Protein AF-A0A1Q9N215-F1 (afdb_monomer)

Sequence (374 aa):
MAIDMNFAMMVISTVGMFFVLLALKIKHRIKTGTVNFRVLCILIFSLMMFIDTTIYLAGVIDWEFLFLVVAMPACVIVGTLTWDYMLKIIHKEQSEANSKSQKLLDVLGKVQQAANQLSSSSEELASTSEEVSSSSENVAATQQQITKGAQSQAQMVVEAQKLIQQLGEGIKKVQRNATDITQVVELITSIANQTNLLALNAAIEAARAGEAGRGFTVVADQVRKLADESKQAVKRTEGMAGEILKEAEAQAKSAVNVVSAVDNIATVAEETSASTEEASASTEEQASSMEEITATSQTMAELALNLKRLVDLSGIGTHSAKPEESAESLKSEADKKSIPTGSKKGAKSKENREVPAIMEQSPASDTGGQKSAF

Nearest PDB structures (foldseek):
  8c5v-assembly1_I  TM=4.438E-01  e=5.063E-07  Escherichia coli
  6r1j-assembly1_J-2  TM=4.957E-01  e=3.767E-01  Aeromonas hydrophila J-1
  6h2e-assembly1_P-2  TM=3.120E-01  e=2.629E-01  Aeromonas hydrophila subsp. hydrophila AL09-71
  8i4v-assembly1_A  TM=3.161E-01  e=1.509E+00  Saccharomyces cerevisiae S288C

Foldseek 3Di:
DDDDVVVVVVCCVVVVVVVVVVVVVVVVVVVVPDDDPVNVVVVVVVVVVVVVVVVVVVVVDDPVVCCVPPVVVVVVVVVVVVVVVVVVVVVVVVVVVVVVVVVVVVVLVVLLVVLVVLQVVLVVLLVVLVVLLVVLVVLLVVLVVLLVVLVVLLVVLVVLVVVLVVLLVVLVVLLVVLVVLLVVLVVLLVVLVVQLVVLVVQLVVLVVVPPVSVVSNVVSVVSNVVSVVSNVVSVVSNVVSVVSNVVSVVSNVVSVVSNVVSVVSNVVSVVSNVVSVVVNVVSVVSSVVSVVSNVVSVVSNVVSVVSNVVSVVVPPVPPPDDPPPVVVVVVVVVVPPDDDDDDDDDDDDDDDDDDDDDDDDDDDDDDDDDDDDD

Structure (mmCIF, N/CA/C/O backbone):
data_AF-A0A1Q9N215-F1
#
_entry.id   AF-A0A1Q9N215-F1
#
loop_
_atom_site.group_PDB
_atom_site.id
_atom_site.type_symbol
_atom_site.label_atom_id
_atom_site.label_alt_id
_atom_site.label_comp_id
_atom_site.label_asym_id
_atom_site.label_entity_id
_atom_site.label_seq_id
_atom_site.pdbx_PDB_ins_code
_atom_site.Cartn_x
_atom_site.Cartn_y
_atom_site.Cartn_z
_atom_site.occupancy
_atom_site.B_iso_or_equiv
_atom_site.auth_seq_id
_atom_site.auth_comp_id
_atom_site.auth_asym_id
_atom_site.auth_atom_id
_atom_site.pdbx_PDB_model_num
ATOM 1 N N . MET A 1 1 ? 90.316 9.571 -105.976 1.00 42.91 1 MET A N 1
ATOM 2 C CA . MET A 1 1 ? 91.246 10.175 -105.000 1.00 42.91 1 MET A CA 1
ATOM 3 C C . MET A 1 1 ? 90.554 10.098 -103.645 1.00 42.91 1 MET A C 1
ATOM 5 O O . MET A 1 1 ? 89.693 10.918 -103.373 1.00 42.91 1 MET A O 1
ATOM 9 N N . ALA A 1 2 ? 90.788 9.023 -102.886 1.00 47.38 2 ALA A N 1
ATOM 10 C CA . ALA A 1 2 ? 90.164 8.813 -101.579 1.00 47.38 2 ALA A CA 1
ATOM 11 C C . ALA A 1 2 ? 90.927 9.652 -100.549 1.00 47.38 2 ALA A C 1
ATOM 13 O O . ALA A 1 2 ? 92.070 9.340 -100.223 1.00 47.38 2 ALA A O 1
ATOM 14 N N . ILE A 1 3 ? 90.335 10.761 -100.116 1.00 51.09 3 ILE A N 1
ATOM 15 C CA . ILE A 1 3 ? 90.827 11.497 -98.953 1.00 51.09 3 ILE A CA 1
ATOM 16 C C . ILE A 1 3 ? 90.444 10.654 -97.732 1.00 51.09 3 ILE A C 1
ATOM 18 O O . ILE A 1 3 ? 89.280 10.299 -97.570 1.00 51.09 3 ILE A O 1
ATOM 22 N N . ASP A 1 4 ? 91.435 10.281 -96.926 1.00 64.81 4 ASP A N 1
ATOM 23 C CA . ASP A 1 4 ? 91.288 9.424 -95.748 1.00 64.81 4 ASP A CA 1
ATOM 24 C C . ASP A 1 4 ? 90.266 10.024 -94.759 1.00 64.81 4 ASP A C 1
ATOM 26 O O . ASP A 1 4 ? 90.394 11.170 -94.319 1.00 64.81 4 ASP A O 1
ATOM 30 N N . MET A 1 5 ? 89.221 9.265 -94.426 1.00 61.75 5 MET A N 1
ATOM 31 C CA . MET A 1 5 ? 88.080 9.737 -93.629 1.00 61.75 5 MET A CA 1
ATOM 32 C C . MET A 1 5 ? 88.490 10.114 -92.194 1.00 61.75 5 MET A C 1
ATOM 34 O O . MET A 1 5 ? 87.905 11.018 -91.592 1.00 61.75 5 MET A O 1
ATOM 38 N N . ASN A 1 6 ? 89.564 9.507 -91.676 1.00 60.97 6 ASN A N 1
ATOM 39 C CA . ASN A 1 6 ? 90.161 9.903 -90.399 1.00 60.97 6 ASN A CA 1
ATOM 40 C C . ASN A 1 6 ? 90.846 11.273 -90.476 1.00 60.97 6 ASN A C 1
ATOM 42 O O . ASN A 1 6 ? 90.784 12.049 -89.520 1.00 60.97 6 ASN A O 1
ATOM 46 N N . PHE A 1 7 ? 91.445 11.606 -91.621 1.00 68.88 7 PHE A N 1
ATOM 47 C CA . PHE A 1 7 ? 92.013 12.931 -91.849 1.00 68.88 7 PHE A CA 1
ATOM 48 C C . PHE A 1 7 ? 90.905 13.991 -91.910 1.00 68.88 7 PHE A C 1
ATOM 50 O O . PHE A 1 7 ? 91.036 15.047 -91.294 1.00 68.88 7 PHE A O 1
ATOM 57 N N . ALA A 1 8 ? 89.770 13.682 -92.547 1.00 60.34 8 ALA A N 1
ATOM 58 C CA . ALA A 1 8 ? 88.608 14.573 -92.579 1.00 60.34 8 ALA A CA 1
ATOM 59 C C . ALA A 1 8 ? 88.032 14.841 -91.172 1.00 60.34 8 ALA A C 1
ATOM 61 O O . ALA A 1 8 ? 87.826 15.997 -90.805 1.00 60.34 8 ALA A O 1
ATOM 62 N N . MET A 1 9 ? 87.853 13.805 -90.343 1.00 64.94 9 MET A N 1
ATOM 63 C CA . MET A 1 9 ? 87.358 13.954 -88.963 1.00 64.94 9 MET A CA 1
ATOM 64 C C . MET A 1 9 ? 88.328 14.731 -88.057 1.00 64.94 9 MET A C 1
ATOM 66 O O . MET A 1 9 ? 87.902 15.580 -87.269 1.00 64.94 9 MET A O 1
ATOM 70 N N . MET A 1 10 ? 89.639 14.505 -88.196 1.00 72.31 10 MET A N 1
ATOM 71 C CA . MET A 1 10 ? 90.659 15.249 -87.448 1.00 72.31 10 MET A CA 1
ATOM 72 C C . MET A 1 10 ? 90.702 16.731 -87.859 1.00 72.31 10 MET A C 1
ATOM 74 O O . MET A 1 10 ? 90.812 17.606 -86.995 1.00 72.31 10 MET A O 1
ATOM 78 N N . VAL A 1 11 ? 90.551 17.034 -89.154 1.00 67.94 11 VAL A N 1
ATOM 79 C CA . VAL A 1 11 ? 90.451 18.412 -89.663 1.00 67.94 11 VAL A CA 1
ATOM 80 C C . VAL A 1 11 ? 89.177 19.093 -89.150 1.00 67.94 11 VAL A C 1
ATOM 82 O O . VAL A 1 11 ? 89.251 20.227 -88.685 1.00 67.94 11 VAL A O 1
ATOM 85 N N . ILE A 1 12 ? 88.031 18.406 -89.117 1.00 64.56 12 ILE A N 1
ATOM 86 C CA . ILE A 1 12 ? 86.774 18.968 -88.587 1.00 64.56 12 ILE A CA 1
ATOM 87 C C . ILE A 1 12 ? 86.896 19.295 -87.093 1.00 64.56 12 ILE A C 1
ATOM 89 O O . ILE A 1 12 ? 86.522 20.392 -86.673 1.00 64.56 12 ILE A O 1
ATOM 93 N N . SER A 1 13 ? 87.465 18.394 -86.286 1.00 70.50 13 SER A N 1
ATOM 94 C CA . SER A 1 13 ? 87.627 18.643 -84.848 1.00 70.50 13 SER A CA 1
ATOM 95 C C . SER A 1 13 ? 88.623 19.772 -84.558 1.00 70.50 13 SER A C 1
ATOM 97 O O . SER A 1 13 ? 88.392 20.574 -83.651 1.00 70.50 13 SER A O 1
ATOM 99 N N . THR A 1 14 ? 89.722 19.864 -85.313 1.00 74.06 14 THR A N 1
ATOM 100 C CA . THR A 1 14 ? 90.752 20.899 -85.099 1.00 74.06 14 THR A CA 1
ATOM 101 C C . THR A 1 14 ? 90.309 22.272 -85.608 1.00 74.06 14 THR A C 1
ATOM 103 O O . THR A 1 14 ? 90.490 23.269 -84.904 1.00 74.06 14 THR A O 1
ATOM 106 N N . VAL A 1 15 ? 89.650 22.335 -86.769 1.00 67.81 15 VAL A N 1
ATOM 107 C CA . VAL A 1 15 ? 89.069 23.574 -87.311 1.00 67.81 15 VAL A CA 1
ATOM 108 C C . VAL A 1 15 ? 87.890 24.035 -86.448 1.00 67.81 15 VAL A C 1
ATOM 110 O O . VAL A 1 15 ? 87.834 25.208 -86.077 1.00 67.81 15 VAL A O 1
ATOM 113 N N . GLY A 1 16 ? 87.004 23.126 -86.026 1.00 67.31 16 GLY A N 1
ATOM 114 C CA . GLY A 1 16 ? 85.891 23.443 -85.125 1.00 67.31 16 GLY A CA 1
ATOM 115 C C . GLY A 1 16 ? 86.362 24.028 -83.790 1.00 67.31 16 GLY A C 1
ATOM 116 O O . GLY A 1 16 ? 85.851 25.057 -83.341 1.00 67.31 16 GLY A O 1
ATOM 117 N N . MET A 1 17 ? 87.407 23.449 -83.190 1.00 75.19 17 MET A N 1
ATOM 118 C CA . MET A 1 17 ? 87.979 23.959 -81.940 1.00 75.19 17 MET A CA 1
ATOM 119 C C . MET A 1 17 ? 88.679 25.317 -82.121 1.00 75.19 17 MET A C 1
ATOM 121 O O . MET A 1 17 ? 88.570 26.185 -81.249 1.00 75.19 17 MET A O 1
ATOM 125 N N . PHE A 1 18 ? 89.331 25.553 -83.266 1.00 76.12 18 PHE A N 1
ATOM 126 C CA . PHE A 1 18 ? 89.914 26.857 -83.600 1.00 76.12 18 PHE A CA 1
ATOM 127 C C . PHE A 1 18 ? 88.842 27.953 -83.692 1.00 76.12 18 PHE A C 1
ATOM 129 O O . PHE A 1 18 ? 89.033 29.039 -83.141 1.00 76.12 18 PHE A O 1
ATOM 136 N N . PHE A 1 19 ? 87.686 27.664 -84.298 1.00 67.44 19 PHE A N 1
ATOM 137 C CA . PHE A 1 19 ? 86.572 28.613 -84.399 1.00 67.44 19 PHE A CA 1
ATOM 138 C C . PHE A 1 19 ? 85.879 28.882 -83.058 1.00 67.44 19 PHE A C 1
ATOM 140 O O . PHE A 1 19 ? 85.535 30.033 -82.780 1.00 67.44 19 PHE A O 1
ATOM 147 N N . VAL A 1 20 ? 85.747 27.879 -82.181 1.00 69.94 20 VAL A N 1
ATOM 148 C CA . VAL A 1 20 ? 85.246 28.085 -80.807 1.00 69.94 20 VAL A CA 1
ATOM 149 C C . VAL A 1 20 ? 86.185 29.008 -80.017 1.00 69.94 20 VAL A C 1
ATOM 151 O O . VAL A 1 20 ? 85.728 29.946 -79.357 1.00 69.94 20 VAL A O 1
ATOM 154 N N . LEU A 1 21 ? 87.503 28.818 -80.134 1.00 73.62 21 LEU A N 1
ATOM 155 C CA . LEU A 1 21 ? 88.493 29.696 -79.496 1.00 73.62 21 LEU A CA 1
ATOM 156 C C . LEU A 1 21 ? 88.509 31.105 -80.109 1.00 73.62 21 LEU A C 1
ATOM 158 O O . LEU A 1 21 ? 88.660 32.091 -79.379 1.00 73.62 21 LEU A O 1
ATOM 162 N N . LEU A 1 22 ? 88.310 31.221 -81.426 1.00 67.00 22 LEU A N 1
ATOM 163 C CA . LEU A 1 22 ? 88.182 32.503 -82.119 1.00 67.00 22 LEU A CA 1
ATOM 164 C C . LEU A 1 22 ? 86.936 33.260 -81.632 1.00 67.00 22 LEU A C 1
ATOM 166 O O . LEU A 1 22 ? 87.043 34.432 -81.271 1.00 67.00 22 LEU A O 1
ATOM 170 N N . ALA A 1 23 ? 85.786 32.584 -81.522 1.00 65.38 23 ALA A N 1
ATOM 171 C CA . ALA A 1 23 ? 84.533 33.152 -81.019 1.00 65.38 23 ALA A CA 1
ATOM 172 C C . ALA A 1 23 ? 84.654 33.641 -79.564 1.00 65.38 23 ALA A C 1
ATOM 174 O O . ALA A 1 23 ? 84.183 34.734 -79.230 1.00 65.38 23 ALA A O 1
ATOM 175 N N . LEU A 1 24 ? 85.360 32.894 -78.705 1.00 66.44 24 LEU A N 1
ATOM 176 C CA . LEU A 1 24 ? 85.647 33.316 -77.329 1.00 66.44 24 LEU A CA 1
ATOM 177 C C . LEU A 1 24 ? 86.572 34.547 -77.275 1.00 66.44 24 LEU A C 1
ATOM 179 O O . LEU A 1 24 ? 86.300 35.486 -76.520 1.00 66.44 24 LEU A O 1
ATOM 183 N N . LYS A 1 25 ? 87.618 34.608 -78.115 1.00 65.19 25 LYS A N 1
ATOM 184 C CA . LYS A 1 25 ? 88.495 35.794 -78.237 1.00 65.19 25 LYS A CA 1
ATOM 185 C C . LYS A 1 25 ? 87.747 37.023 -78.770 1.00 65.19 25 LYS A C 1
ATOM 187 O O . LYS A 1 25 ? 88.005 38.140 -78.315 1.00 65.19 25 LYS A O 1
ATOM 192 N N . ILE A 1 26 ? 86.804 36.826 -79.691 1.00 64.50 26 ILE A N 1
ATOM 193 C CA . ILE A 1 26 ? 85.950 37.877 -80.267 1.00 64.50 26 ILE A CA 1
ATOM 194 C C . ILE A 1 26 ? 84.989 38.440 -79.213 1.00 64.50 26 ILE A C 1
ATOM 196 O O . ILE A 1 26 ? 84.904 39.661 -79.068 1.00 64.50 26 ILE A O 1
ATOM 200 N N . LYS A 1 27 ? 84.350 37.584 -78.399 1.00 61.88 27 LYS A N 1
ATOM 201 C CA . LYS A 1 27 ? 83.500 38.021 -77.274 1.00 61.88 27 LYS A CA 1
ATOM 202 C C . LYS A 1 27 ? 84.264 38.913 -76.288 1.00 61.88 27 LYS A C 1
ATOM 204 O O . LYS A 1 27 ? 83.702 39.871 -75.760 1.00 61.88 27 LYS A O 1
ATOM 209 N N . HIS A 1 28 ? 85.551 38.639 -76.070 1.00 61.06 28 HIS A N 1
ATOM 210 C CA . HIS A 1 28 ? 86.398 39.462 -75.205 1.00 61.06 28 HIS A CA 1
ATOM 211 C C . HIS A 1 28 ? 86.777 40.817 -75.839 1.00 61.06 28 HIS A C 1
ATOM 213 O O . HIS A 1 28 ? 86.722 41.848 -75.168 1.00 61.06 28 HIS A O 1
ATOM 219 N N . ARG A 1 29 ? 87.102 40.848 -77.140 1.00 59.25 29 ARG A N 1
ATOM 220 C CA . ARG A 1 29 ? 87.490 42.074 -77.874 1.00 59.25 29 ARG A CA 1
ATOM 221 C C . ARG A 1 29 ? 86.318 43.023 -78.170 1.00 59.25 29 ARG A C 1
ATOM 223 O O . ARG A 1 29 ? 86.522 44.231 -78.207 1.00 59.25 29 ARG A O 1
ATOM 230 N N . ILE A 1 30 ? 85.092 42.516 -78.326 1.00 60.47 30 ILE A N 1
ATOM 231 C CA . ILE A 1 30 ? 83.888 43.356 -78.505 1.00 60.47 30 ILE A CA 1
ATOM 232 C C . ILE A 1 30 ? 83.598 44.187 -77.240 1.00 60.47 30 ILE A C 1
ATOM 234 O O . ILE A 1 30 ? 83.138 45.322 -77.335 1.00 60.47 30 ILE A O 1
ATOM 238 N N . LYS A 1 31 ? 83.952 43.678 -76.052 1.00 55.88 31 LYS A N 1
ATOM 239 C CA . LYS A 1 31 ? 83.752 44.369 -74.765 1.00 55.88 31 LYS A CA 1
ATOM 240 C C . LYS A 1 31 ? 84.694 45.569 -74.545 1.00 55.88 31 LYS A C 1
ATOM 242 O O . LYS A 1 31 ? 84.477 46.332 -73.613 1.00 55.88 31 LYS A O 1
ATOM 247 N N . THR A 1 32 ? 85.722 45.747 -75.382 1.00 59.25 32 THR A N 1
ATOM 248 C CA . THR A 1 32 ? 86.738 46.818 -75.267 1.00 59.25 32 THR A CA 1
ATOM 249 C C . THR A 1 32 ? 86.585 47.952 -76.293 1.00 59.25 32 THR A C 1
ATOM 251 O O . THR A 1 32 ? 87.428 48.838 -76.349 1.00 59.25 32 THR A O 1
ATOM 254 N N . GLY A 1 33 ? 85.482 47.990 -77.052 1.00 61.72 33 GLY A N 1
ATOM 255 C CA . GLY A 1 33 ? 84.999 49.230 -77.677 1.00 61.72 33 GLY A CA 1
ATOM 256 C C . GLY A 1 33 ? 85.780 49.770 -78.882 1.00 61.72 33 GLY A C 1
ATOM 257 O O . GLY A 1 33 ? 85.664 50.951 -79.191 1.00 61.72 33 GLY A O 1
ATOM 258 N N . THR A 1 34 ? 86.561 48.961 -79.604 1.00 59.62 34 THR A N 1
ATOM 259 C CA . THR A 1 34 ? 87.141 49.400 -80.891 1.00 59.62 34 THR A CA 1
ATOM 260 C C . THR A 1 34 ? 87.246 48.229 -81.865 1.00 59.62 34 THR A C 1
ATOM 262 O O . THR A 1 34 ? 88.258 47.534 -81.924 1.00 59.62 34 THR A O 1
ATOM 265 N N . VAL A 1 35 ? 86.183 47.971 -82.634 1.00 59.38 35 VAL A N 1
ATOM 266 C CA . VAL A 1 35 ? 86.227 46.995 -83.735 1.00 59.38 35 VAL A CA 1
ATOM 267 C C . VAL A 1 35 ? 86.269 47.759 -85.056 1.00 59.38 35 VAL A C 1
ATOM 269 O O . VAL A 1 35 ? 85.273 48.323 -85.494 1.00 59.38 35 VAL A O 1
ATOM 272 N N . ASN A 1 36 ? 87.445 47.788 -85.687 1.00 63.12 36 ASN A N 1
ATOM 273 C CA . ASN A 1 36 ? 87.637 48.387 -87.008 1.00 63.12 36 ASN A CA 1
ATOM 274 C C . ASN A 1 36 ? 86.829 47.623 -88.069 1.00 63.12 36 ASN A C 1
ATOM 276 O O . ASN A 1 36 ? 86.863 46.393 -88.102 1.00 63.12 36 ASN A O 1
ATOM 280 N N . PHE A 1 37 ? 86.195 48.344 -88.999 1.00 64.56 37 PHE A N 1
ATOM 281 C CA . PHE A 1 37 ? 85.405 47.802 -90.120 1.00 64.56 37 PHE A CA 1
ATOM 282 C C . PHE A 1 37 ? 86.117 46.670 -90.894 1.00 64.56 37 PHE A C 1
ATOM 284 O O . PHE A 1 37 ? 85.500 45.684 -91.285 1.00 64.56 37 PHE A O 1
ATOM 291 N N . ARG A 1 38 ? 87.450 46.742 -91.018 1.00 66.12 38 ARG A N 1
ATOM 292 C CA . ARG A 1 38 ? 88.280 45.695 -91.644 1.00 66.12 38 ARG A CA 1
ATOM 293 C C . ARG A 1 38 ? 88.191 44.328 -90.948 1.00 66.12 38 ARG A C 1
ATOM 295 O O . ARG A 1 38 ? 88.238 43.308 -91.625 1.00 66.12 38 ARG A O 1
ATOM 302 N N . VAL A 1 39 ? 88.040 44.292 -89.621 1.00 69.00 39 VAL A N 1
ATOM 303 C CA . VAL A 1 39 ? 87.903 43.041 -88.851 1.00 69.00 39 VAL A CA 1
ATOM 304 C C . VAL A 1 39 ? 86.534 42.408 -89.098 1.00 69.00 39 VAL A C 1
ATOM 306 O O . VAL A 1 39 ? 86.441 41.193 -89.229 1.00 69.00 39 VAL A O 1
ATOM 309 N N . LEU A 1 40 ? 85.486 43.225 -89.242 1.00 66.94 40 LEU A N 1
ATOM 310 C CA . LEU A 1 40 ? 84.137 42.748 -89.545 1.00 66.94 40 LEU A CA 1
ATOM 311 C C . LEU A 1 40 ? 84.061 42.103 -90.940 1.00 66.94 40 LEU A C 1
ATOM 313 O O . LEU A 1 40 ? 83.467 41.039 -91.083 1.00 66.94 40 LEU A O 1
ATOM 317 N N . CYS A 1 41 ? 84.722 42.679 -91.951 1.00 71.00 41 CYS A N 1
ATOM 318 C CA . CYS A 1 41 ? 84.765 42.094 -93.298 1.00 71.00 41 CYS A CA 1
ATOM 319 C C . CYS A 1 41 ? 85.512 40.753 -93.340 1.00 71.00 41 CYS A C 1
ATOM 321 O O . CYS A 1 41 ? 85.036 39.816 -93.976 1.00 71.00 41 CYS A O 1
ATOM 323 N N . ILE A 1 42 ? 86.644 40.632 -92.634 1.00 74.19 42 ILE A N 1
ATOM 324 C CA . ILE A 1 42 ? 87.381 39.359 -92.541 1.00 74.19 42 ILE A CA 1
ATOM 325 C C . ILE A 1 42 ? 86.531 38.300 -91.826 1.00 74.19 42 ILE A C 1
ATOM 327 O O . ILE A 1 42 ? 86.556 37.137 -92.217 1.00 74.19 42 ILE A O 1
ATOM 331 N N . LEU A 1 43 ? 85.735 38.696 -90.827 1.00 68.81 43 LEU A N 1
ATOM 332 C CA . LEU A 1 43 ? 84.821 37.794 -90.125 1.00 68.81 43 LEU A CA 1
ATOM 333 C C . LEU A 1 43 ? 83.671 37.316 -91.009 1.00 68.81 43 LEU A C 1
ATOM 335 O O . LEU A 1 43 ? 83.380 36.126 -91.009 1.00 68.81 43 LEU A O 1
ATOM 339 N N . ILE A 1 44 ? 83.048 38.205 -91.782 1.00 74.56 44 ILE A N 1
ATOM 340 C CA . ILE A 1 44 ? 81.965 37.823 -92.699 1.00 74.56 44 ILE A CA 1
ATOM 341 C C . ILE A 1 44 ? 82.502 36.902 -93.800 1.00 74.56 44 ILE A C 1
ATOM 343 O O . ILE A 1 44 ? 81.875 35.895 -94.110 1.00 74.56 44 ILE A O 1
ATOM 347 N N . PHE A 1 45 ? 83.694 37.184 -94.334 1.00 78.19 45 PHE A N 1
ATOM 348 C CA . PHE A 1 45 ? 84.318 36.342 -95.357 1.00 78.19 45 PHE A CA 1
ATOM 349 C C . PHE A 1 45 ? 84.756 34.977 -94.802 1.00 78.19 45 PHE A C 1
ATOM 351 O O . PHE A 1 45 ? 84.578 33.951 -95.450 1.00 78.19 45 PHE A O 1
ATOM 358 N N . SER A 1 46 ? 85.271 34.952 -93.569 1.00 73.44 46 SER A N 1
ATOM 359 C CA . SER A 1 46 ? 85.590 33.730 -92.823 1.00 73.44 46 SER A CA 1
ATOM 360 C C . SER A 1 46 ? 84.342 32.888 -92.545 1.00 73.44 46 SER A C 1
ATOM 362 O O . SER A 1 46 ? 84.388 31.671 -92.707 1.00 73.44 46 SER A O 1
ATOM 364 N N . LEU A 1 47 ? 83.228 33.530 -92.182 1.00 74.31 47 LEU A N 1
ATOM 365 C CA . LEU A 1 47 ? 81.946 32.870 -91.958 1.00 74.31 47 LEU A CA 1
ATOM 366 C C . LEU A 1 47 ? 81.357 32.331 -93.268 1.00 74.31 47 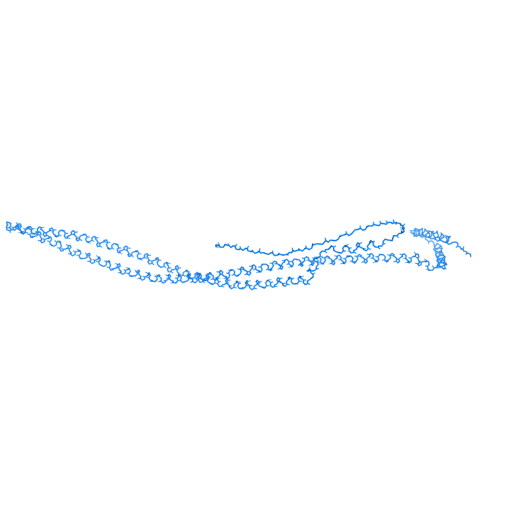LEU A C 1
ATOM 368 O O . LEU A 1 47 ? 80.871 31.209 -93.272 1.00 74.31 47 LEU A O 1
ATOM 372 N N . MET A 1 48 ? 81.441 33.079 -94.376 1.00 76.94 48 MET A N 1
ATOM 373 C CA . MET A 1 48 ? 81.008 32.602 -95.697 1.00 76.94 48 MET A CA 1
ATOM 374 C C . MET A 1 48 ? 81.837 31.406 -96.159 1.00 76.94 48 MET A C 1
ATOM 376 O O . MET A 1 48 ? 81.258 30.383 -96.484 1.00 76.94 48 MET A O 1
ATOM 380 N N . MET A 1 49 ? 83.170 31.475 -96.074 1.00 76.44 49 MET A N 1
ATOM 381 C CA . MET A 1 49 ? 84.051 30.340 -96.384 1.00 76.44 49 MET A CA 1
ATOM 382 C C . MET A 1 49 ? 83.768 29.124 -95.497 1.00 76.44 49 MET A C 1
ATOM 384 O O . MET A 1 49 ? 83.844 27.990 -95.966 1.00 76.44 49 MET A O 1
ATOM 388 N N . PHE A 1 50 ? 83.444 29.344 -94.219 1.00 75.94 50 PHE A N 1
ATOM 389 C CA . PHE A 1 50 ? 83.047 28.272 -93.313 1.00 75.94 50 PHE A CA 1
ATOM 390 C C . PHE A 1 50 ? 81.711 27.667 -93.743 1.00 75.94 50 PHE A C 1
ATOM 392 O O . PHE A 1 50 ? 81.613 26.457 -93.881 1.00 75.94 50 PHE A O 1
ATOM 399 N N . ILE A 1 51 ? 80.703 28.489 -94.033 1.00 72.00 51 ILE A N 1
ATOM 400 C CA . ILE A 1 51 ? 79.404 28.030 -94.536 1.00 72.00 51 ILE A CA 1
ATOM 401 C C . ILE A 1 51 ? 79.584 27.261 -95.854 1.00 72.00 51 ILE A C 1
ATOM 403 O O . ILE A 1 51 ? 79.076 26.151 -95.963 1.00 72.00 51 ILE A O 1
ATOM 407 N N . ASP A 1 52 ? 80.392 27.763 -96.787 1.00 73.06 52 ASP A N 1
ATOM 408 C CA . ASP A 1 52 ? 80.688 27.108 -98.066 1.00 73.06 52 ASP A CA 1
ATOM 409 C C . ASP A 1 52 ? 81.419 25.771 -97.872 1.00 73.06 52 ASP A C 1
ATOM 411 O O . ASP A 1 52 ? 81.064 24.774 -98.499 1.00 73.06 52 ASP A O 1
ATOM 415 N N . THR A 1 53 ? 82.389 25.695 -96.952 1.00 69.62 53 THR A N 1
ATOM 416 C CA . THR A 1 53 ? 83.059 24.422 -96.619 1.00 69.62 53 THR A CA 1
ATOM 417 C C . THR A 1 53 ? 82.139 23.455 -95.879 1.00 69.62 53 THR A C 1
ATOM 419 O O . THR A 1 53 ? 82.208 22.254 -96.131 1.00 69.62 53 THR A O 1
ATOM 422 N N . THR A 1 54 ? 81.231 23.947 -95.032 1.00 65.44 54 THR A N 1
ATOM 423 C CA . THR A 1 54 ? 80.240 23.107 -94.341 1.00 65.44 54 THR A CA 1
ATOM 424 C C . THR A 1 54 ? 79.201 22.563 -95.326 1.00 65.44 54 THR A C 1
ATOM 426 O O . THR A 1 54 ? 78.837 21.396 -95.231 1.00 65.44 54 THR A O 1
ATOM 429 N N . ILE A 1 55 ? 78.773 23.363 -96.309 1.00 68.00 55 ILE A N 1
ATOM 430 C CA . ILE A 1 55 ? 77.872 22.945 -97.395 1.00 68.00 55 ILE A CA 1
ATOM 431 C C . ILE A 1 55 ? 78.573 21.938 -98.319 1.00 68.00 55 ILE A C 1
ATOM 433 O O . ILE A 1 55 ? 77.977 20.928 -98.686 1.00 68.00 55 ILE A O 1
ATOM 437 N N . TYR A 1 56 ? 79.851 22.157 -98.643 1.00 69.00 56 TYR A N 1
ATOM 438 C CA . TYR A 1 56 ? 80.639 21.222 -99.452 1.00 69.00 56 TYR A CA 1
ATOM 439 C C . TYR A 1 56 ? 80.836 19.866 -98.748 1.00 69.00 56 TYR A C 1
ATOM 441 O O . TYR A 1 56 ? 80.713 18.819 -99.379 1.00 69.00 56 TYR A O 1
ATOM 449 N N . LEU A 1 57 ? 81.076 19.865 -97.431 1.00 57.97 57 LEU A N 1
ATOM 450 C CA . LEU A 1 57 ? 81.199 18.644 -96.619 1.00 57.97 57 LEU A CA 1
ATOM 451 C C . LEU A 1 57 ? 79.849 17.966 -96.328 1.00 57.97 57 LEU A C 1
ATOM 453 O O . LEU A 1 57 ? 79.803 16.740 -96.244 1.00 57.97 57 LEU A O 1
ATOM 457 N N . ALA A 1 58 ? 78.745 18.717 -96.250 1.00 58.72 58 ALA A N 1
ATOM 458 C CA . ALA A 1 58 ? 77.392 18.157 -96.168 1.00 58.72 58 ALA A CA 1
ATOM 459 C C . ALA A 1 58 ? 77.000 17.362 -97.430 1.00 58.72 58 ALA A C 1
ATOM 461 O O . ALA A 1 58 ? 76.131 16.501 -97.354 1.00 58.72 58 ALA A O 1
ATOM 462 N N . GLY A 1 59 ? 77.671 17.596 -98.566 1.00 59.56 59 GLY A N 1
ATOM 463 C CA . GLY A 1 59 ? 77.547 16.767 -99.770 1.00 59.56 59 GLY A CA 1
ATOM 464 C C . GLY A 1 59 ? 78.350 15.458 -99.741 1.00 59.56 59 GLY A C 1
ATOM 465 O O . GLY A 1 59 ? 78.193 14.644 -100.644 1.00 59.56 59 GLY A O 1
ATOM 466 N N . VAL A 1 60 ? 79.219 15.258 -98.740 1.00 60.25 60 VAL A N 1
ATOM 467 C CA . VAL A 1 60 ? 80.108 14.082 -98.615 1.00 60.25 60 VAL A CA 1
ATOM 468 C C . VAL A 1 60 ? 79.644 13.119 -97.515 1.00 60.25 60 VAL A C 1
ATOM 470 O O . VAL A 1 60 ? 80.010 11.947 -97.528 1.00 60.25 60 VAL A O 1
ATOM 473 N N . ILE A 1 61 ? 78.834 13.588 -96.563 1.00 58.56 61 ILE A N 1
ATOM 474 C CA . ILE A 1 61 ? 78.263 12.750 -95.506 1.00 58.56 61 ILE A CA 1
ATOM 475 C C . ILE A 1 61 ? 76.912 12.237 -95.996 1.00 58.56 61 ILE A C 1
ATOM 477 O O . ILE A 1 61 ? 75.949 13.000 -96.060 1.00 58.56 61 ILE A O 1
ATOM 481 N N . ASP A 1 62 ? 76.836 10.944 -96.313 1.00 60.34 62 ASP A N 1
ATOM 482 C CA . ASP A 1 62 ? 75.561 10.295 -96.606 1.00 60.34 62 ASP A CA 1
ATOM 483 C C . ASP A 1 62 ? 74.587 10.548 -95.450 1.00 60.34 62 ASP A C 1
ATOM 485 O O . ASP A 1 62 ? 74.861 10.239 -94.284 1.00 60.34 62 ASP A O 1
ATOM 489 N N . TRP A 1 63 ? 73.427 11.116 -95.780 1.00 61.69 63 TRP A N 1
ATOM 490 C CA . TRP A 1 63 ? 72.362 11.442 -94.827 1.00 61.69 63 TRP A CA 1
ATOM 491 C C . TRP A 1 63 ? 71.934 10.222 -93.981 1.00 61.69 63 TRP A C 1
ATOM 493 O O . TRP A 1 63 ? 71.470 10.365 -92.849 1.00 61.69 63 TRP A O 1
ATOM 503 N N . GLU A 1 64 ? 72.171 9.010 -94.489 1.00 63.75 64 GLU A N 1
ATOM 504 C CA . GLU A 1 64 ? 71.940 7.734 -93.807 1.00 63.75 64 GLU A CA 1
ATOM 505 C C . GLU A 1 64 ? 72.844 7.516 -92.576 1.00 63.75 64 GLU A C 1
ATOM 507 O O . GLU A 1 64 ? 72.388 6.987 -91.559 1.00 63.75 64 GLU A O 1
ATOM 512 N N . PHE A 1 65 ? 74.104 7.970 -92.602 1.00 66.88 65 PHE A N 1
ATOM 513 C CA . PHE A 1 65 ? 75.047 7.767 -91.492 1.00 66.88 65 PHE A CA 1
ATOM 514 C C . PHE A 1 65 ? 74.781 8.732 -90.324 1.00 66.88 65 PHE A C 1
ATOM 516 O O . PHE A 1 65 ? 74.858 8.351 -89.152 1.00 66.88 65 PHE A O 1
ATOM 523 N N . LEU A 1 66 ? 74.389 9.974 -90.634 1.00 61.75 66 LEU A N 1
ATOM 524 C CA . LEU A 1 66 ? 73.969 10.969 -89.641 1.00 61.75 66 LEU A CA 1
ATOM 525 C C . LEU A 1 66 ? 72.701 10.513 -88.894 1.00 61.75 66 LEU A C 1
ATOM 527 O O . LEU A 1 66 ? 72.601 10.670 -87.674 1.00 61.75 66 LEU A O 1
ATOM 531 N N . PHE A 1 67 ? 71.756 9.898 -89.613 1.00 66.62 67 PHE A N 1
ATOM 532 C CA . PHE A 1 67 ? 70.543 9.322 -89.033 1.00 66.62 67 PHE A CA 1
ATOM 533 C C . PHE A 1 67 ? 70.865 8.188 -88.042 1.00 66.62 67 PHE A C 1
ATOM 535 O O . PHE A 1 67 ? 70.317 8.154 -86.938 1.00 66.62 67 PHE A O 1
ATOM 542 N N . LEU A 1 68 ? 71.816 7.308 -88.373 1.00 72.75 68 LEU A N 1
ATOM 543 C CA . LEU A 1 68 ? 72.213 6.199 -87.499 1.00 72.75 68 LEU A CA 1
ATOM 544 C C . LEU A 1 68 ? 72.936 6.666 -86.221 1.00 72.75 68 LEU A C 1
ATOM 546 O O . LEU A 1 68 ? 72.674 6.142 -85.142 1.00 72.75 68 LEU A O 1
ATOM 550 N N . VAL A 1 69 ? 73.847 7.638 -86.314 1.00 70.56 69 VAL A N 1
ATOM 551 C CA . VAL A 1 69 ? 74.689 8.037 -85.168 1.00 70.56 69 VAL A CA 1
ATOM 552 C C . VAL A 1 69 ? 73.990 9.033 -84.239 1.00 70.56 69 VAL A C 1
ATOM 554 O O . VAL A 1 69 ? 74.274 9.050 -83.045 1.00 70.56 69 VAL A O 1
ATOM 557 N N . VAL A 1 70 ? 73.064 9.851 -84.748 1.00 71.94 70 VAL A N 1
ATOM 558 C CA . VAL A 1 70 ? 72.411 10.908 -83.953 1.00 71.94 70 VAL A CA 1
ATOM 559 C C . VAL A 1 70 ? 70.939 10.602 -83.679 1.00 71.94 70 VAL A C 1
ATOM 561 O O . VAL A 1 70 ? 70.496 10.725 -82.536 1.00 71.94 70 VAL A O 1
ATOM 564 N N . ALA A 1 71 ? 70.170 10.173 -84.686 1.00 73.88 71 ALA A N 1
ATOM 565 C CA . ALA A 1 71 ? 68.723 10.009 -84.530 1.00 73.88 71 ALA A CA 1
ATOM 566 C C . ALA A 1 71 ? 68.347 8.739 -83.747 1.00 73.88 71 ALA A C 1
ATOM 568 O O . ALA A 1 71 ? 67.448 8.790 -82.907 1.00 73.88 71 ALA A O 1
ATOM 569 N N . MET A 1 72 ? 69.057 7.622 -83.950 1.00 76.06 72 MET A N 1
ATOM 570 C CA . MET A 1 72 ? 68.819 6.374 -83.203 1.00 76.06 72 MET A CA 1
ATOM 571 C C . MET A 1 72 ? 69.072 6.523 -81.690 1.00 76.06 72 MET A C 1
ATOM 573 O O . MET A 1 72 ? 68.160 6.217 -80.917 1.00 76.06 72 MET A O 1
ATOM 577 N N . PRO A 1 73 ? 70.227 7.043 -81.218 1.00 77.50 73 PRO A N 1
ATOM 578 C CA . PRO A 1 73 ? 70.441 7.254 -79.785 1.00 77.50 73 PRO A CA 1
ATOM 579 C C . PRO A 1 73 ? 69.442 8.241 -79.179 1.00 77.50 73 PRO A C 1
ATOM 581 O O . PRO A 1 73 ? 68.938 8.004 -78.083 1.00 77.50 73 PRO A O 1
ATOM 584 N N . ALA A 1 74 ? 69.096 9.312 -79.903 1.00 76.06 74 ALA A N 1
ATOM 585 C CA . ALA A 1 74 ? 68.085 10.267 -79.457 1.00 76.06 74 ALA A CA 1
ATOM 586 C C . ALA A 1 74 ? 66.699 9.614 -79.304 1.00 76.06 74 ALA A C 1
ATOM 588 O O . ALA A 1 74 ? 66.022 9.853 -78.306 1.00 76.06 74 ALA A O 1
ATOM 589 N N . CYS A 1 75 ? 66.293 8.744 -80.234 1.00 81.25 75 CYS A N 1
ATOM 590 C CA . CYS A 1 75 ? 65.028 8.012 -80.157 1.00 81.25 75 CYS A CA 1
ATOM 591 C C . CYS A 1 75 ? 64.995 7.042 -78.965 1.00 81.25 75 CYS A C 1
ATOM 593 O O . CYS A 1 75 ? 64.002 6.998 -78.241 1.00 81.25 75 CYS A O 1
ATOM 595 N N . VAL A 1 76 ? 66.093 6.328 -78.700 1.00 83.50 76 VAL A N 1
ATOM 596 C CA . VAL A 1 76 ? 66.206 5.427 -77.539 1.00 83.50 76 VAL A CA 1
ATOM 597 C C . VAL A 1 76 ? 66.174 6.203 -76.218 1.00 83.50 76 VAL A C 1
ATOM 599 O O . VAL A 1 76 ? 65.497 5.786 -75.278 1.00 83.50 76 VAL A O 1
ATOM 602 N N . ILE A 1 77 ? 66.851 7.352 -76.128 1.00 81.88 77 ILE A N 1
ATOM 603 C CA . ILE A 1 77 ? 66.817 8.213 -74.933 1.00 81.88 77 ILE A CA 1
ATOM 604 C C . ILE A 1 77 ? 65.408 8.779 -74.709 1.00 81.88 77 ILE A C 1
ATOM 606 O O . ILE A 1 77 ? 64.892 8.723 -73.596 1.00 81.88 77 ILE A O 1
ATOM 610 N N . VAL A 1 78 ? 64.744 9.277 -75.756 1.00 82.12 78 VAL A N 1
ATOM 611 C CA . VAL A 1 78 ? 63.364 9.778 -75.642 1.00 82.12 78 VAL A CA 1
ATOM 612 C C . VAL A 1 78 ? 62.403 8.643 -75.285 1.00 82.12 78 VAL A C 1
ATOM 614 O O . VAL A 1 78 ? 61.568 8.816 -74.401 1.00 82.12 78 VAL A O 1
ATOM 617 N N . GLY A 1 79 ? 62.542 7.467 -75.898 1.00 82.19 79 GLY A N 1
ATOM 618 C CA . GLY A 1 79 ? 61.738 6.284 -75.589 1.00 82.19 79 GLY A CA 1
ATOM 619 C C . GLY A 1 79 ? 61.916 5.803 -74.146 1.00 82.19 79 GLY A C 1
ATOM 620 O O . GLY A 1 79 ? 60.933 5.536 -73.466 1.00 82.19 79 GLY A O 1
ATOM 621 N N . THR A 1 80 ? 63.146 5.763 -73.631 1.00 83.94 80 THR A N 1
ATOM 622 C CA . THR A 1 80 ? 63.410 5.359 -72.237 1.00 83.94 80 THR A CA 1
ATOM 623 C C . THR A 1 80 ? 62.928 6.396 -71.224 1.00 83.94 80 THR A C 1
ATOM 625 O O . THR A 1 80 ? 62.334 6.015 -70.218 1.00 83.94 80 THR A O 1
ATOM 628 N N . LEU A 1 81 ? 63.101 7.696 -71.491 1.00 84.81 81 LEU A N 1
ATOM 629 C CA . LEU A 1 81 ? 62.590 8.764 -70.622 1.00 84.81 81 LEU A CA 1
ATOM 630 C C . LEU A 1 81 ? 61.059 8.817 -70.612 1.00 84.81 81 LEU A C 1
ATOM 632 O O . LEU A 1 81 ? 60.456 8.988 -69.555 1.00 84.81 81 LEU A O 1
ATOM 636 N N . THR A 1 82 ? 60.424 8.650 -71.775 1.00 80.25 82 THR A N 1
ATOM 637 C CA . THR A 1 82 ? 58.957 8.599 -71.872 1.00 80.25 82 THR A CA 1
ATOM 638 C C . THR A 1 82 ? 58.391 7.331 -71.233 1.00 80.25 82 THR A C 1
ATOM 640 O O . THR A 1 82 ? 57.372 7.416 -70.552 1.00 80.25 82 THR A O 1
ATOM 643 N N . TRP A 1 83 ? 59.069 6.185 -71.355 1.00 83.94 83 TRP A N 1
ATOM 644 C CA . TRP A 1 83 ? 58.710 4.938 -70.669 1.00 83.94 83 TRP A CA 1
ATOM 645 C C . TRP A 1 83 ? 58.851 5.039 -69.143 1.00 83.94 83 TRP A C 1
ATOM 647 O O . TRP A 1 83 ? 57.928 4.664 -68.426 1.00 83.94 83 TRP A O 1
ATOM 657 N N . ASP A 1 84 ? 59.955 5.596 -68.631 1.00 82.88 84 ASP A N 1
ATOM 658 C CA . ASP A 1 84 ? 60.155 5.824 -67.189 1.00 82.88 84 ASP A CA 1
ATOM 659 C C . ASP A 1 84 ? 59.125 6.815 -66.621 1.00 82.88 84 ASP A C 1
ATOM 661 O O . ASP A 1 84 ? 58.562 6.601 -65.543 1.00 82.88 84 ASP A O 1
ATOM 665 N N . TYR A 1 85 ? 58.811 7.875 -67.373 1.00 83.06 85 TYR A N 1
ATOM 666 C CA . TYR A 1 85 ? 57.774 8.834 -66.995 1.00 83.06 85 TYR A CA 1
ATOM 667 C C . TYR A 1 85 ? 56.377 8.193 -66.968 1.00 83.06 85 TYR A C 1
ATOM 669 O O . TYR A 1 85 ? 55.641 8.374 -65.995 1.00 83.06 85 TYR A O 1
ATOM 677 N N . MET A 1 86 ? 56.030 7.383 -67.975 1.00 83.12 86 MET A N 1
ATOM 678 C CA . MET A 1 86 ? 54.771 6.628 -68.005 1.00 83.12 86 MET A CA 1
ATOM 679 C C . MET A 1 86 ? 54.685 5.593 -66.876 1.00 83.12 86 MET A C 1
ATOM 681 O O . MET A 1 86 ? 53.655 5.508 -66.210 1.00 83.12 86 MET A O 1
ATOM 685 N N . LEU A 1 87 ? 55.767 4.865 -66.582 1.00 83.00 87 LEU A N 1
ATOM 686 C CA . LEU A 1 87 ? 55.831 3.932 -65.450 1.00 83.00 87 LEU A CA 1
ATOM 687 C C . LEU A 1 87 ? 55.616 4.634 -64.107 1.00 83.00 87 LEU A C 1
ATOM 689 O O . LEU A 1 87 ? 54.940 4.089 -63.236 1.00 83.00 87 LEU A O 1
ATOM 693 N N . LYS A 1 88 ? 56.173 5.835 -63.916 1.00 83.94 88 LYS A N 1
ATOM 694 C CA . LYS A 1 88 ? 55.955 6.629 -62.696 1.00 83.94 88 LYS A CA 1
ATOM 695 C C . LYS A 1 88 ? 54.510 7.101 -62.564 1.00 83.94 88 LYS A C 1
ATOM 697 O O . LYS A 1 88 ? 53.984 7.073 -61.454 1.00 83.94 88 LYS A O 1
ATOM 702 N N . ILE A 1 89 ? 53.865 7.501 -63.663 1.00 82.69 89 ILE A N 1
ATOM 703 C CA . ILE A 1 89 ? 52.440 7.870 -63.667 1.00 82.69 89 ILE A CA 1
ATOM 704 C C . ILE A 1 89 ? 51.576 6.663 -63.301 1.00 82.69 89 ILE A C 1
ATOM 706 O O . ILE A 1 89 ? 50.785 6.764 -62.368 1.00 82.69 89 ILE A O 1
ATOM 710 N N . ILE A 1 90 ? 51.789 5.516 -63.951 1.00 81.12 90 ILE A N 1
ATOM 711 C CA . ILE A 1 90 ? 51.029 4.287 -63.683 1.00 81.12 90 ILE A CA 1
ATOM 712 C C . ILE A 1 90 ? 51.219 3.837 -62.228 1.00 81.12 90 ILE A C 1
ATOM 714 O O . ILE A 1 90 ? 50.239 3.553 -61.548 1.00 81.12 90 ILE A O 1
ATOM 718 N N . HIS A 1 91 ? 52.450 3.825 -61.701 1.00 81.50 91 HIS A N 1
ATOM 719 C CA . HIS A 1 91 ? 52.687 3.473 -60.295 1.00 81.50 91 HIS A CA 1
ATOM 720 C C . HIS A 1 91 ? 52.048 4.461 -59.318 1.00 81.50 91 HIS A C 1
ATOM 722 O O . HIS A 1 91 ? 51.531 4.043 -58.282 1.00 81.50 91 HIS A O 1
ATOM 728 N N . LYS A 1 92 ? 52.084 5.764 -59.622 1.00 81.38 92 LYS A N 1
ATOM 729 C CA . LYS A 1 92 ? 51.448 6.787 -58.787 1.00 81.38 92 LYS A CA 1
ATOM 730 C C . LYS A 1 92 ? 49.931 6.602 -58.764 1.00 81.38 92 LYS A C 1
ATOM 732 O O . LYS A 1 92 ? 49.347 6.590 -57.685 1.00 81.38 92 LYS A O 1
ATOM 737 N N . GLU A 1 93 ? 49.315 6.405 -59.923 1.00 83.75 93 GLU A N 1
ATOM 738 C CA . GLU A 1 93 ? 47.873 6.198 -60.054 1.00 83.75 93 GLU A CA 1
ATOM 739 C C . GLU A 1 93 ? 47.430 4.880 -59.405 1.00 83.75 93 GLU A C 1
ATOM 741 O O . GLU A 1 93 ? 46.467 4.870 -58.640 1.00 83.75 93 GLU A O 1
ATOM 746 N N . GLN A 1 94 ? 48.198 3.801 -59.587 1.00 76.69 94 GLN A N 1
ATOM 747 C CA . GLN A 1 94 ? 47.952 2.515 -58.933 1.00 76.69 94 GLN A CA 1
ATOM 748 C C . GLN A 1 94 ? 48.103 2.609 -57.409 1.00 76.69 94 GLN A C 1
ATOM 750 O O . GLN A 1 94 ? 47.301 2.044 -56.672 1.00 76.69 94 GLN A O 1
ATOM 755 N N . SER A 1 95 ? 49.104 3.340 -56.913 1.00 81.00 95 SER A N 1
ATOM 756 C CA . SER A 1 95 ? 49.309 3.560 -55.476 1.00 81.00 95 SER A CA 1
ATOM 757 C C . SER A 1 95 ? 48.171 4.381 -54.860 1.00 81.00 95 SER A C 1
ATOM 759 O O . SER A 1 95 ? 47.618 4.010 -53.821 1.00 81.00 95 SER A O 1
ATOM 761 N N . GLU A 1 96 ? 47.749 5.459 -55.527 1.00 83.62 96 GLU A N 1
ATOM 762 C CA . GLU A 1 96 ? 46.609 6.265 -55.089 1.00 83.62 96 GLU A CA 1
ATOM 763 C C . GLU A 1 96 ? 45.300 5.461 -55.125 1.00 83.62 96 GLU A C 1
ATOM 765 O O . GLU A 1 96 ? 44.541 5.505 -54.152 1.00 83.62 96 GLU A O 1
ATOM 770 N N . ALA A 1 97 ? 45.055 4.684 -56.184 1.00 76.94 97 ALA A N 1
ATOM 771 C CA . ALA A 1 97 ? 43.900 3.793 -56.302 1.00 76.94 97 ALA A CA 1
ATOM 772 C C . ALA A 1 97 ? 43.898 2.713 -55.209 1.00 76.94 97 ALA A C 1
ATOM 774 O O . ALA A 1 97 ? 42.883 2.528 -54.535 1.00 76.94 97 ALA A O 1
ATOM 775 N N . ASN A 1 98 ? 45.044 2.082 -54.948 1.00 81.44 98 ASN A N 1
ATOM 776 C CA . ASN A 1 98 ? 45.200 1.108 -53.869 1.00 81.44 98 ASN A CA 1
ATOM 777 C C . ASN A 1 98 ? 44.934 1.742 -52.498 1.00 81.44 98 ASN A C 1
ATOM 779 O O . ASN A 1 98 ? 44.238 1.151 -51.675 1.00 81.44 98 ASN A O 1
ATOM 783 N N . SER A 1 99 ? 45.413 2.966 -52.255 1.00 84.38 99 SER A N 1
ATOM 784 C CA . SER A 1 99 ? 45.157 3.673 -50.992 1.00 84.38 99 SER A CA 1
ATOM 785 C C . SER A 1 99 ? 43.674 4.027 -50.804 1.00 84.38 99 SER A C 1
ATOM 787 O O . SER A 1 99 ? 43.146 3.925 -49.696 1.00 84.38 99 SER A O 1
ATOM 789 N N . LYS A 1 100 ? 42.974 4.406 -51.885 1.00 81.88 100 LYS A N 1
ATOM 790 C CA . LYS A 1 100 ? 41.524 4.656 -51.873 1.00 81.88 100 LYS A CA 1
ATOM 791 C C . LYS A 1 100 ? 40.755 3.358 -51.630 1.00 81.88 100 LYS A C 1
ATOM 793 O O . LYS A 1 100 ? 39.840 3.352 -50.812 1.00 81.88 100 LYS A O 1
ATOM 798 N N . SER A 1 101 ? 41.175 2.263 -52.265 1.00 84.44 101 SER A N 1
ATOM 799 C CA . SER A 1 101 ? 40.612 0.931 -52.042 1.00 84.44 101 SER A CA 1
ATOM 800 C C . SER A 1 101 ? 40.793 0.487 -50.591 1.00 84.44 101 SER A C 1
ATOM 802 O O . SER A 1 101 ? 39.833 0.053 -49.972 1.00 84.44 101 SER A O 1
ATOM 804 N N . GLN A 1 102 ? 41.978 0.662 -49.999 1.00 83.38 102 GLN A N 1
ATOM 805 C CA . GLN A 1 102 ? 42.224 0.325 -48.591 1.00 83.38 102 GLN A CA 1
ATOM 806 C C . GLN A 1 102 ? 41.349 1.137 -47.629 1.00 83.38 102 GLN A C 1
ATOM 808 O O . GLN A 1 102 ? 40.796 0.577 -46.687 1.00 83.38 102 GLN A O 1
ATOM 813 N N . LYS A 1 103 ? 41.172 2.441 -47.879 1.00 85.81 103 LYS A N 1
ATOM 814 C CA . LYS A 1 103 ? 40.268 3.284 -47.077 1.00 85.81 103 LYS A CA 1
ATOM 815 C C . LYS A 1 103 ? 38.808 2.845 -47.196 1.00 85.81 103 LYS A C 1
ATOM 817 O O . LYS A 1 103 ? 38.100 2.841 -46.197 1.00 85.81 103 LYS A O 1
ATOM 822 N N . LEU A 1 104 ? 38.360 2.463 -48.393 1.00 84.19 104 LEU A N 1
ATOM 823 C CA . LEU A 1 104 ? 37.018 1.910 -48.596 1.00 84.19 104 LEU A CA 1
ATOM 824 C C . LEU A 1 104 ? 36.837 0.577 -47.863 1.00 84.19 104 LEU A C 1
ATOM 826 O O . LEU A 1 104 ? 35.814 0.387 -47.213 1.00 84.19 104 LEU A O 1
ATOM 830 N N . LEU A 1 105 ? 37.838 -0.307 -47.912 1.00 83.88 105 LEU A N 1
ATOM 831 C CA . LEU A 1 105 ? 37.822 -1.580 -47.188 1.00 83.88 105 LEU A CA 1
ATOM 832 C C . LEU A 1 105 ? 37.749 -1.373 -45.666 1.00 83.88 105 LEU A C 1
ATOM 834 O O . LEU A 1 105 ? 36.982 -2.062 -45.000 1.00 83.88 105 LEU A O 1
ATOM 838 N N . ASP A 1 106 ? 38.483 -0.400 -45.118 1.00 88.12 106 ASP A N 1
ATOM 839 C CA . ASP A 1 106 ? 38.411 -0.045 -43.692 1.00 88.12 106 ASP A CA 1
ATOM 840 C C . ASP A 1 106 ? 37.018 0.475 -43.295 1.00 88.12 106 ASP A C 1
ATOM 842 O O . ASP A 1 106 ? 36.446 0.041 -42.294 1.00 88.12 106 ASP A O 1
ATOM 846 N N . VAL A 1 107 ? 36.427 1.360 -44.107 1.00 88.56 107 VAL A N 1
ATOM 847 C CA . VAL A 1 107 ? 35.061 1.858 -43.876 1.00 88.56 107 VAL A CA 1
ATOM 848 C C . VAL A 1 107 ? 34.042 0.720 -43.939 1.00 88.56 107 VAL A C 1
ATOM 850 O O . VAL A 1 107 ? 33.190 0.628 -43.059 1.00 88.56 107 VAL A O 1
ATOM 853 N N . LEU A 1 108 ? 34.140 -0.176 -44.923 1.00 87.31 108 LEU A N 1
ATOM 854 C CA . LEU A 1 108 ? 33.235 -1.322 -45.052 1.00 87.31 108 LEU A CA 1
ATOM 855 C C . LEU A 1 108 ? 33.386 -2.310 -43.887 1.00 87.31 108 LEU A C 1
ATOM 857 O O . LEU A 1 108 ? 32.380 -2.805 -43.384 1.00 87.31 108 LEU A O 1
ATOM 861 N N . GLY A 1 109 ? 34.606 -2.529 -43.389 1.00 87.12 109 GLY A N 1
ATOM 862 C CA . GLY A 1 109 ? 34.846 -3.312 -42.173 1.00 87.12 109 GLY A CA 1
ATOM 863 C C . GLY A 1 109 ? 34.187 -2.695 -40.935 1.00 87.12 109 GLY A C 1
ATOM 864 O O . GLY A 1 109 ? 33.527 -3.399 -40.169 1.00 87.12 109 GLY A O 1
ATOM 865 N N . LYS A 1 110 ? 34.281 -1.370 -40.772 1.00 90.94 110 LYS A N 1
ATOM 866 C CA . LYS A 1 110 ? 33.597 -0.636 -39.692 1.00 90.94 110 LYS A CA 1
ATOM 867 C C . LYS A 1 110 ? 32.075 -0.695 -39.820 1.00 90.94 110 LYS A C 1
ATOM 869 O O . LYS A 1 110 ? 31.398 -0.881 -38.813 1.00 90.94 110 LYS A O 1
ATOM 874 N N . VAL A 1 111 ? 31.536 -0.581 -41.036 1.00 91.31 111 VAL A N 1
ATOM 875 C CA . VAL A 1 111 ? 30.094 -0.739 -41.299 1.00 91.31 111 VAL A CA 1
ATOM 876 C C . VAL A 1 111 ? 29.638 -2.158 -40.965 1.00 91.31 111 VAL A C 1
ATOM 878 O O . VAL A 1 111 ? 28.613 -2.317 -40.311 1.00 91.31 111 VAL A O 1
ATOM 881 N N . GLN A 1 112 ? 30.411 -3.182 -41.333 1.00 88.38 112 GLN A N 1
ATOM 882 C CA . GLN A 1 112 ? 30.101 -4.571 -40.994 1.00 88.38 112 GLN A CA 1
ATOM 883 C C . GLN A 1 112 ? 30.092 -4.806 -39.481 1.00 88.38 112 GLN A C 1
ATOM 885 O O . GLN A 1 112 ? 29.202 -5.479 -38.959 1.00 88.38 112 GLN A O 1
ATOM 890 N N . GLN A 1 113 ? 31.072 -4.248 -38.769 1.00 91.69 113 GLN A N 1
ATOM 891 C CA . GLN A 1 113 ? 31.135 -4.329 -37.313 1.00 91.69 113 GLN A CA 1
ATOM 892 C C . GLN A 1 113 ? 29.940 -3.617 -36.666 1.00 91.69 113 GLN A C 1
ATOM 894 O O . GLN A 1 113 ? 29.301 -4.187 -35.784 1.00 91.69 113 GLN A O 1
ATOM 899 N N . ALA A 1 114 ? 29.605 -2.413 -37.136 1.00 91.56 114 ALA A N 1
ATOM 900 C CA . ALA A 1 114 ? 28.443 -1.666 -36.666 1.00 91.56 114 ALA A CA 1
ATOM 901 C C . ALA A 1 114 ? 27.128 -2.411 -36.946 1.00 91.56 114 ALA A C 1
ATOM 903 O O . ALA A 1 114 ? 26.268 -2.452 -36.075 1.00 91.56 114 ALA A O 1
ATOM 904 N N . ALA A 1 115 ? 26.988 -3.050 -38.111 1.00 93.69 115 ALA A N 1
ATOM 905 C CA . ALA A 1 115 ? 25.819 -3.858 -38.455 1.00 93.69 115 ALA A CA 1
ATOM 906 C C . ALA A 1 115 ? 25.681 -5.088 -37.543 1.00 93.69 115 ALA A C 1
ATOM 908 O O . ALA A 1 115 ? 24.590 -5.366 -37.055 1.00 93.69 115 ALA A O 1
ATOM 909 N N . ASN A 1 116 ? 26.780 -5.796 -37.259 1.00 92.56 116 ASN A N 1
ATOM 910 C CA . ASN A 1 116 ? 26.761 -6.924 -36.323 1.00 92.56 116 ASN A CA 1
ATOM 911 C C . ASN A 1 116 ? 26.366 -6.472 -34.906 1.00 92.56 116 ASN A C 1
ATOM 913 O O . ASN A 1 116 ? 25.526 -7.114 -34.284 1.00 92.56 116 ASN A O 1
ATOM 917 N N . GLN A 1 117 ? 26.924 -5.353 -34.429 1.00 93.75 117 GLN A N 1
ATOM 918 C CA . GLN A 1 117 ? 26.577 -4.782 -33.125 1.00 93.75 117 GLN A CA 1
ATOM 919 C C . GLN A 1 117 ? 25.109 -4.337 -33.069 1.00 93.75 117 GLN A C 1
ATOM 921 O O . GLN A 1 117 ? 24.426 -4.568 -32.076 1.00 93.75 117 GLN A O 1
ATOM 926 N N . LEU A 1 118 ? 24.615 -3.713 -34.141 1.00 95.12 118 LEU A N 1
ATOM 927 C CA . LEU A 1 118 ? 23.227 -3.278 -34.253 1.00 95.12 118 LEU A CA 1
ATOM 928 C C . LEU A 1 118 ? 22.262 -4.470 -34.203 1.00 95.12 118 LEU A C 1
ATOM 930 O O . LEU A 1 118 ? 21.245 -4.393 -33.522 1.00 95.12 118 LEU A O 1
ATOM 934 N N . SER A 1 119 ? 22.608 -5.575 -34.871 1.00 95.12 119 SER A N 1
ATOM 935 C CA . SER A 1 119 ? 21.835 -6.822 -34.838 1.00 95.12 119 SER A CA 1
ATOM 936 C C . SER A 1 119 ? 21.751 -7.397 -33.425 1.00 95.12 119 SER A C 1
ATOM 938 O O . SER A 1 119 ? 20.656 -7.700 -32.963 1.00 95.12 119 SER A O 1
ATOM 940 N N . SER A 1 120 ? 22.883 -7.511 -32.718 1.00 95.12 120 SER A N 1
ATOM 941 C CA . SER A 1 120 ? 22.892 -8.055 -31.354 1.00 95.12 120 SER A CA 1
ATOM 942 C C . SER A 1 120 ? 22.143 -7.160 -30.371 1.00 95.12 120 SER A C 1
ATOM 944 O O . SER A 1 120 ? 21.372 -7.652 -29.556 1.00 95.12 120 SER A O 1
ATOM 946 N N . SER A 1 121 ? 22.329 -5.839 -30.465 1.00 95.00 121 SER A N 1
ATOM 947 C CA . SER A 1 121 ? 21.629 -4.895 -29.592 1.00 95.00 121 SER A CA 1
ATOM 948 C C . SER A 1 121 ? 20.126 -4.861 -29.869 1.00 95.00 121 SER A C 1
ATOM 950 O O . SER A 1 121 ? 19.351 -4.645 -28.948 1.00 95.00 121 SER A O 1
ATOM 952 N N . SER A 1 122 ? 19.698 -5.099 -31.111 1.00 95.88 122 SER A N 1
ATOM 953 C CA . SER A 1 122 ? 18.282 -5.254 -31.444 1.00 95.88 122 SER A CA 1
ATOM 954 C C . SER A 1 122 ? 17.686 -6.520 -30.815 1.00 95.88 122 SER A C 1
ATOM 956 O O . SER A 1 122 ? 16.660 -6.430 -30.144 1.00 95.88 122 SER A O 1
ATOM 958 N N . GLU A 1 123 ? 18.334 -7.680 -30.948 1.00 93.75 123 GLU A N 1
ATOM 959 C CA . GLU A 1 123 ? 17.861 -8.918 -30.305 1.00 93.75 123 GLU A CA 1
ATOM 960 C C . GLU A 1 123 ? 17.748 -8.763 -28.779 1.00 93.75 123 GLU A C 1
ATOM 962 O O . GLU A 1 123 ? 16.733 -9.135 -28.189 1.00 93.75 123 GLU A O 1
ATOM 967 N N . GLU A 1 124 ? 18.747 -8.140 -28.150 1.00 95.44 124 GLU A N 1
ATOM 968 C CA . GLU A 1 124 ? 18.738 -7.841 -26.715 1.00 95.44 124 GLU A CA 1
ATOM 969 C C . GLU A 1 124 ? 17.594 -6.891 -26.329 1.00 95.44 124 GLU A C 1
ATOM 971 O O . GLU A 1 124 ? 16.886 -7.131 -25.348 1.00 95.44 124 GLU A O 1
ATOM 976 N N . LEU A 1 125 ? 17.360 -5.842 -27.125 1.00 95.25 125 LEU A N 1
ATOM 977 C CA . LEU A 1 125 ? 16.287 -4.879 -26.888 1.00 95.25 125 LEU A CA 1
ATOM 978 C C . LEU A 1 125 ? 14.900 -5.517 -27.045 1.00 95.25 125 LEU A C 1
ATOM 980 O O . LEU A 1 125 ? 14.009 -5.227 -26.252 1.00 95.25 125 LEU A O 1
ATOM 984 N N . ALA A 1 126 ? 14.725 -6.412 -28.022 1.00 93.62 126 ALA A N 1
ATOM 985 C CA . ALA A 1 126 ? 13.479 -7.156 -28.211 1.00 93.62 126 ALA A CA 1
ATOM 986 C C . ALA A 1 126 ? 13.199 -8.074 -27.012 1.00 93.62 126 ALA A C 1
ATOM 988 O O . ALA A 1 126 ? 12.116 -8.011 -26.437 1.00 93.62 126 ALA A O 1
ATOM 989 N N . SER A 1 127 ? 14.199 -8.845 -26.575 1.00 95.56 127 SER A N 1
ATOM 990 C CA . SER A 1 127 ? 14.076 -9.708 -25.393 1.00 95.56 127 SER A CA 1
ATOM 991 C C . SER A 1 127 ? 13.769 -8.908 -24.125 1.00 95.56 127 SER A C 1
ATOM 993 O O . SER A 1 127 ? 12.923 -9.311 -23.332 1.00 95.56 127 SER A O 1
ATOM 995 N N . THR A 1 128 ? 14.446 -7.773 -23.931 1.00 95.25 128 THR A N 1
ATOM 996 C CA . THR A 1 128 ? 14.211 -6.898 -22.772 1.00 95.25 128 THR A CA 1
ATOM 997 C C . THR A 1 128 ? 12.799 -6.317 -22.816 1.00 95.25 128 THR A C 1
ATOM 999 O O . THR A 1 128 ? 12.122 -6.241 -21.795 1.00 95.25 128 THR A O 1
ATOM 1002 N N . SER A 1 129 ? 12.327 -5.934 -24.002 1.00 96.19 129 SER A N 1
ATOM 1003 C CA . SER A 1 129 ? 10.978 -5.406 -24.188 1.00 96.19 129 SER A CA 1
ATOM 1004 C C . SER A 1 129 ? 9.895 -6.441 -23.879 1.00 96.19 129 SER A C 1
ATOM 1006 O O . SER A 1 129 ? 8.905 -6.112 -23.226 1.00 96.19 129 SER A O 1
ATOM 1008 N N . GLU A 1 130 ? 10.082 -7.694 -24.302 1.00 93.19 130 GLU A N 1
ATOM 1009 C CA . GLU A 1 130 ? 9.176 -8.802 -23.969 1.00 93.19 130 GLU A CA 1
ATOM 1010 C C . GLU A 1 130 ? 9.136 -9.068 -22.457 1.00 93.1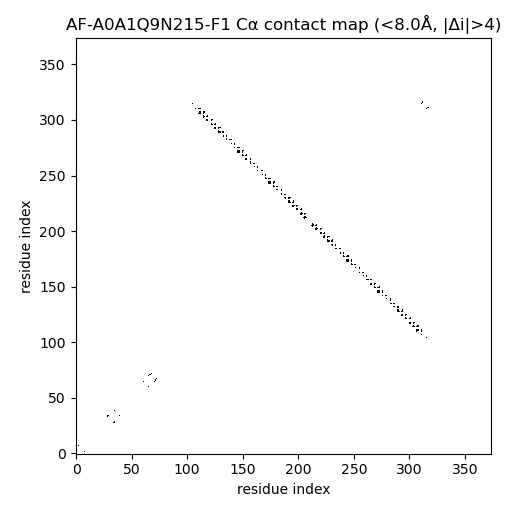9 130 GLU A C 1
ATOM 1012 O O . GLU A 1 130 ? 8.057 -9.217 -21.878 1.00 93.19 130 GLU A O 1
ATOM 1017 N N . GLU A 1 131 ? 10.296 -9.069 -21.795 1.00 95.75 131 GLU A N 1
ATOM 1018 C CA . GLU A 1 131 ? 10.387 -9.243 -20.341 1.00 95.75 131 GLU A CA 1
ATOM 1019 C C . GLU A 1 131 ? 9.666 -8.116 -19.592 1.00 95.75 131 G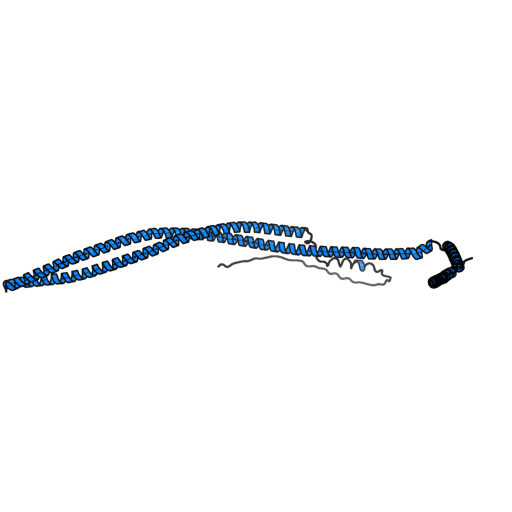LU A C 1
ATOM 1021 O O . GLU A 1 131 ? 8.865 -8.374 -18.688 1.00 95.75 131 GLU A O 1
ATOM 1026 N N . VAL A 1 132 ? 9.903 -6.862 -19.985 1.00 95.00 132 VAL A N 1
ATOM 1027 C CA . VAL A 1 132 ? 9.253 -5.714 -19.350 1.00 95.00 132 VAL A CA 1
ATOM 1028 C C . VAL A 1 132 ? 7.749 -5.707 -19.623 1.00 95.00 132 VAL A C 1
ATOM 1030 O O . VAL A 1 132 ? 6.988 -5.413 -18.706 1.00 95.00 132 VAL A O 1
ATOM 1033 N N . SER A 1 133 ? 7.303 -6.087 -20.823 1.00 93.94 133 SER A N 1
ATOM 1034 C CA . SER A 1 133 ? 5.878 -6.223 -21.148 1.00 93.94 133 SER A CA 1
ATOM 1035 C C . SER A 1 133 ? 5.190 -7.264 -20.254 1.00 93.94 133 SER A C 1
ATOM 1037 O O . SER A 1 133 ? 4.178 -6.962 -19.619 1.00 93.94 133 SER A O 1
ATOM 1039 N N . SER A 1 134 ? 5.795 -8.445 -20.085 1.00 95.12 134 SER A N 1
ATOM 1040 C CA . SER A 1 134 ? 5.285 -9.467 -19.160 1.00 95.12 134 SER A CA 1
ATOM 1041 C C . SER A 1 134 ? 5.291 -8.993 -17.699 1.00 95.12 134 SER A C 1
ATOM 1043 O O . SER A 1 134 ? 4.359 -9.262 -16.935 1.00 95.12 134 SER A O 1
ATOM 1045 N N . SER A 1 135 ? 6.321 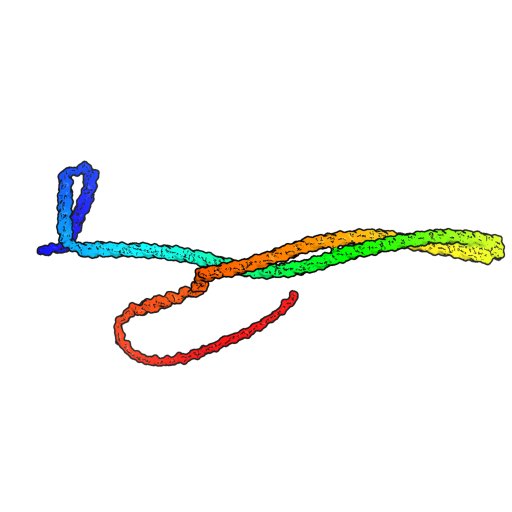-8.251 -17.290 1.00 95.38 135 SER A N 1
ATOM 1046 C CA . SER A 1 135 ? 6.376 -7.634 -15.962 1.00 95.38 135 SER A CA 1
ATOM 1047 C C . SER A 1 135 ? 5.244 -6.619 -15.761 1.00 95.38 135 SER A C 1
ATOM 1049 O O . SER A 1 135 ? 4.567 -6.655 -14.733 1.00 95.38 135 SER A O 1
ATOM 1051 N N . SER A 1 136 ? 4.965 -5.777 -16.759 1.00 95.12 136 SER A N 1
ATOM 1052 C CA . SER A 1 136 ? 3.850 -4.824 -16.745 1.00 95.12 136 SER A CA 1
ATOM 1053 C C . SER A 1 136 ? 2.490 -5.516 -16.604 1.00 95.12 136 SER A C 1
ATOM 1055 O O . SER A 1 136 ? 1.664 -5.049 -15.822 1.00 95.12 136 SER A O 1
ATOM 1057 N N . GLU A 1 137 ? 2.261 -6.656 -17.264 1.00 93.50 137 GLU A N 1
ATOM 1058 C CA . GLU A 1 137 ? 1.031 -7.446 -17.076 1.00 93.50 137 GLU A CA 1
ATOM 1059 C C . GLU A 1 137 ? 0.873 -7.939 -15.629 1.00 93.50 137 GLU A C 1
ATOM 1061 O O . GLU A 1 137 ? -0.212 -7.853 -15.044 1.00 93.50 137 GLU A O 1
ATOM 1066 N N . ASN A 1 138 ? 1.962 -8.415 -15.017 1.00 95.75 138 ASN A N 1
ATOM 1067 C CA . ASN A 1 138 ? 1.952 -8.828 -13.614 1.00 95.75 138 ASN A CA 1
ATOM 1068 C C . ASN A 1 138 ? 1.670 -7.643 -12.682 1.00 95.75 138 ASN A C 1
ATOM 1070 O O . ASN A 1 138 ? 0.865 -7.764 -11.755 1.00 95.75 138 ASN A O 1
ATOM 1074 N N . VAL A 1 139 ? 2.290 -6.488 -12.938 1.00 96.19 139 VAL A N 1
ATOM 1075 C CA . VAL A 1 139 ? 2.042 -5.255 -12.180 1.00 96.19 139 VAL A CA 1
ATOM 1076 C C . VAL A 1 139 ? 0.571 -4.840 -12.297 1.00 96.19 139 VAL A C 1
ATOM 1078 O O . VAL A 1 139 ? -0.067 -4.623 -11.264 1.00 96.19 139 VAL A O 1
ATOM 1081 N N . ALA A 1 140 ? -0.010 -4.849 -13.498 1.00 95.19 140 ALA A N 1
ATOM 1082 C CA . ALA A 1 140 ? -1.426 -4.543 -13.713 1.00 95.19 140 ALA A CA 1
ATOM 1083 C C . ALA A 1 140 ? -2.355 -5.502 -12.944 1.00 95.19 140 ALA A C 1
ATOM 1085 O O . ALA A 1 140 ? -3.303 -5.073 -12.278 1.00 95.19 140 ALA A O 1
ATOM 1086 N N . ALA A 1 141 ? -2.052 -6.804 -12.946 1.00 95.31 141 ALA A N 1
ATOM 1087 C CA . ALA A 1 141 ? -2.807 -7.784 -12.167 1.00 95.31 141 ALA A CA 1
ATOM 1088 C C . ALA A 1 141 ? -2.723 -7.508 -10.653 1.00 95.31 141 ALA A C 1
ATOM 1090 O O . ALA A 1 141 ? -3.732 -7.582 -9.941 1.00 95.31 141 ALA A O 1
ATOM 1091 N N . THR A 1 142 ? -1.537 -7.148 -10.145 1.00 96.25 142 THR A N 1
ATOM 1092 C CA . THR A 1 142 ? -1.377 -6.777 -8.729 1.00 96.25 142 THR A CA 1
ATOM 1093 C C . THR A 1 142 ? -2.118 -5.489 -8.376 1.00 96.25 142 THR A C 1
ATOM 1095 O O . THR A 1 142 ? -2.763 -5.445 -7.329 1.00 96.25 142 THR A O 1
ATOM 1098 N N . GLN A 1 143 ? -2.116 -4.481 -9.250 1.00 96.06 143 GLN A N 1
ATOM 1099 C CA . GLN A 1 143 ? -2.879 -3.242 -9.068 1.00 96.06 143 GLN A CA 1
ATOM 1100 C C . GLN A 1 143 ? -4.377 -3.526 -8.980 1.00 96.06 143 GLN A C 1
ATOM 1102 O O . GLN A 1 143 ? -5.029 -3.079 -8.040 1.00 96.06 143 GLN A O 1
ATOM 1107 N N . GLN A 1 144 ? -4.914 -4.373 -9.861 1.00 93.62 144 GLN A N 1
ATOM 1108 C CA . GLN A 1 144 ? -6.320 -4.772 -9.798 1.00 93.62 144 GLN A CA 1
ATOM 1109 C C . GLN A 1 144 ? -6.673 -5.449 -8.460 1.00 93.62 144 GLN A C 1
ATOM 1111 O O . GLN A 1 144 ? -7.743 -5.212 -7.884 1.00 93.62 144 GLN A O 1
ATOM 1116 N N . GLN A 1 145 ? -5.767 -6.277 -7.930 1.00 96.62 145 GLN A N 1
ATOM 1117 C CA . GLN A 1 145 ? -5.934 -6.884 -6.611 1.00 96.62 145 GLN A CA 1
ATOM 1118 C C . GLN A 1 145 ? -5.901 -5.834 -5.490 1.00 96.62 145 GLN A C 1
ATOM 1120 O O . GLN A 1 145 ? -6.703 -5.927 -4.556 1.00 96.62 145 GLN A O 1
ATOM 1125 N N . ILE A 1 146 ? -5.017 -4.837 -5.583 1.00 97.00 146 ILE A N 1
ATOM 1126 C CA . ILE A 1 146 ? -4.924 -3.730 -4.621 1.00 97.00 146 ILE A CA 1
ATOM 1127 C C . ILE A 1 146 ? -6.207 -2.895 -4.641 1.00 97.00 146 ILE A C 1
ATOM 1129 O O . ILE A 1 146 ? -6.783 -2.684 -3.575 1.00 97.00 146 ILE A O 1
ATOM 1133 N N . THR A 1 147 ? -6.730 -2.517 -5.812 1.00 94.25 147 THR A N 1
ATOM 1134 C CA . THR A 1 147 ? -8.010 -1.794 -5.939 1.00 94.25 147 THR A CA 1
ATOM 1135 C C . THR A 1 147 ? -9.152 -2.562 -5.280 1.00 94.25 147 THR A C 1
ATOM 1137 O O . THR A 1 147 ? -9.924 -2.003 -4.499 1.00 94.25 147 THR A O 1
ATOM 1140 N N . LYS A 1 148 ? -9.242 -3.875 -5.524 1.00 94.69 148 LYS A N 1
ATOM 1141 C CA . LYS A 1 148 ? -10.246 -4.727 -4.871 1.00 94.69 148 LYS A CA 1
ATOM 1142 C C . LYS A 1 148 ? -10.056 -4.776 -3.350 1.00 94.69 148 LYS A C 1
ATOM 1144 O O . LYS A 1 148 ? -11.038 -4.790 -2.606 1.00 94.69 148 LYS A O 1
ATOM 1149 N N . GLY A 1 149 ? -8.807 -4.800 -2.888 1.00 96.38 149 GLY A N 1
ATOM 1150 C CA . GLY A 1 149 ? -8.448 -4.713 -1.473 1.00 96.38 149 GLY A CA 1
ATOM 1151 C C . GLY A 1 149 ? -8.904 -3.399 -0.837 1.00 96.38 149 GLY A C 1
ATOM 1152 O O . GLY A 1 149 ? -9.600 -3.434 0.177 1.00 96.38 149 GLY A O 1
ATOM 1153 N N . ALA A 1 150 ? -8.597 -2.265 -1.468 1.00 95.50 150 ALA A N 1
ATOM 1154 C CA . ALA A 1 150 ? -9.001 -0.931 -1.026 1.00 95.50 150 ALA A CA 1
ATOM 1155 C C . ALA A 1 150 ? -10.531 -0.779 -0.992 1.00 95.50 150 ALA A C 1
ATOM 1157 O O . ALA A 1 150 ? -11.090 -0.298 -0.005 1.00 95.50 150 ALA A O 1
ATOM 1158 N N . GLN A 1 151 ? -11.238 -1.289 -2.005 1.00 93.25 151 GLN A N 1
ATOM 1159 C CA . GLN A 1 151 ? -12.703 -1.295 -2.027 1.00 93.25 151 GLN A CA 1
ATOM 1160 C C . GLN A 1 151 ? -13.294 -2.130 -0.879 1.00 93.25 151 GLN A C 1
ATOM 1162 O O . GLN A 1 151 ? -14.238 -1.703 -0.210 1.00 93.25 151 GLN A O 1
ATOM 1167 N N . SER A 1 152 ? -12.728 -3.312 -0.620 1.00 95.88 152 SER A N 1
ATOM 1168 C CA . SER A 1 152 ? -13.122 -4.151 0.518 1.00 95.88 152 SER A CA 1
ATOM 1169 C C . SER A 1 152 ? -12.868 -3.437 1.850 1.00 95.88 152 SER A C 1
ATOM 1171 O O . SER A 1 152 ? -13.707 -3.470 2.750 1.00 95.88 152 SER A O 1
ATOM 1173 N N . GLN A 1 153 ? -11.742 -2.731 1.968 1.00 94.94 153 GLN A N 1
ATOM 1174 C CA . GLN A 1 153 ? -11.397 -1.939 3.146 1.00 94.94 153 GLN A CA 1
ATOM 1175 C C . GLN A 1 153 ? -12.401 -0.808 3.387 1.00 94.94 153 GLN A C 1
ATOM 1177 O O . GLN A 1 153 ? -12.902 -0.680 4.505 1.00 94.94 153 GLN A O 1
ATOM 1182 N N . ALA A 1 154 ? -12.781 -0.067 2.345 1.00 92.50 154 ALA A N 1
ATOM 1183 C CA . ALA A 1 154 ? -13.829 0.949 2.425 1.00 92.50 154 ALA A CA 1
ATOM 1184 C C . ALA A 1 154 ? -15.178 0.352 2.870 1.00 92.50 154 ALA A C 1
ATOM 1186 O O . ALA A 1 154 ? -15.882 0.925 3.701 1.00 92.50 154 ALA A O 1
ATOM 1187 N N . GLN A 1 155 ? -15.528 -0.846 2.393 1.00 94.31 155 GLN A N 1
ATOM 1188 C CA . GLN A 1 155 ? -16.750 -1.523 2.828 1.00 94.31 155 GLN A CA 1
ATOM 1189 C C . GLN A 1 155 ? -16.685 -1.974 4.298 1.00 94.31 155 GLN A C 1
ATOM 1191 O O . GLN A 1 155 ? -17.663 -1.829 5.036 1.00 94.31 155 GLN A O 1
ATOM 1196 N N . MET A 1 156 ? -15.536 -2.484 4.750 1.00 94.56 156 MET A N 1
ATOM 1197 C CA . MET A 1 156 ? -15.321 -2.848 6.156 1.00 94.56 156 MET A CA 1
ATOM 1198 C C . MET A 1 156 ? -15.401 -1.634 7.085 1.00 94.56 156 MET A C 1
ATOM 1200 O O . MET A 1 156 ? -15.935 -1.756 8.185 1.00 94.56 156 MET A O 1
ATOM 1204 N N . VAL A 1 157 ? -14.926 -0.466 6.644 1.00 95.62 157 VAL A N 1
ATOM 1205 C CA . VAL A 1 157 ? -15.068 0.806 7.373 1.00 95.62 157 VAL A CA 1
ATOM 1206 C C . VAL A 1 157 ? -16.541 1.131 7.617 1.00 95.62 157 VAL A C 1
ATOM 1208 O O . VAL A 1 157 ? -16.916 1.429 8.752 1.00 95.62 157 VAL A O 1
ATOM 1211 N N . VAL A 1 158 ? -17.391 1.017 6.592 1.00 94.19 158 VAL A N 1
ATOM 1212 C CA . VAL A 1 158 ? -18.836 1.279 6.721 1.00 94.19 158 VAL A CA 1
ATOM 1213 C C . VAL A 1 158 ? -19.485 0.329 7.734 1.00 94.19 158 VAL A C 1
ATOM 1215 O O . VAL A 1 158 ? -20.254 0.764 8.595 1.00 94.19 158 VAL A O 1
ATOM 1218 N N . GLU A 1 159 ? -19.153 -0.964 7.692 1.00 96.19 159 GLU A N 1
ATOM 1219 C CA . GLU A 1 159 ? -19.705 -1.920 8.662 1.00 96.19 159 GLU A CA 1
ATOM 1220 C C . GLU A 1 159 ? -19.154 -1.680 10.079 1.00 96.19 159 GLU A C 1
ATOM 1222 O O . GLU A 1 159 ? -19.903 -1.759 11.056 1.00 96.19 159 GLU A O 1
ATOM 1227 N N . ALA A 1 160 ? -17.879 -1.305 10.216 1.00 95.50 160 ALA A N 1
ATOM 1228 C CA . ALA A 1 160 ? -17.288 -0.941 11.501 1.00 95.50 160 ALA A CA 1
ATOM 1229 C C . ALA A 1 160 ? -17.982 0.284 12.117 1.00 95.50 160 ALA A C 1
ATOM 1231 O O . ALA A 1 160 ? -18.318 0.259 13.303 1.00 95.50 160 ALA A O 1
ATOM 1232 N N . GLN A 1 161 ? -18.273 1.321 11.325 1.00 93.62 161 GLN A N 1
ATOM 1233 C CA . GLN A 1 161 ? -19.026 2.494 11.786 1.00 93.62 161 GLN A CA 1
ATOM 1234 C C . GLN A 1 161 ? -20.403 2.105 12.340 1.00 93.62 161 GLN A C 1
ATOM 1236 O O . GLN A 1 161 ? -20.795 2.555 13.420 1.00 93.62 161 GLN A O 1
ATOM 1241 N N . LYS A 1 162 ? -21.113 1.206 11.654 1.00 95.50 162 LYS A N 1
ATOM 1242 C CA . LYS A 1 162 ? -22.408 0.684 12.106 1.00 95.50 162 LYS A CA 1
ATOM 1243 C C . LYS A 1 162 ? -22.298 -0.109 13.412 1.00 95.50 162 LYS A C 1
ATOM 1245 O O . LYS A 1 162 ? -23.116 0.089 14.313 1.00 95.50 162 LYS A O 1
ATOM 1250 N N . LEU A 1 163 ? -21.285 -0.964 13.555 1.00 96.00 163 LEU A N 1
ATOM 1251 C CA . LEU A 1 163 ? -21.035 -1.698 14.803 1.00 96.00 163 LEU A CA 1
ATOM 1252 C C . LEU A 1 163 ? -20.713 -0.751 15.966 1.00 96.00 163 LEU A C 1
ATOM 1254 O O . LEU A 1 163 ? -21.200 -0.952 17.079 1.00 96.00 163 LEU A O 1
ATOM 1258 N N . ILE A 1 164 ? -19.948 0.314 15.718 1.00 95.19 164 ILE A N 1
ATOM 1259 C CA . ILE A 1 164 ? -19.635 1.325 16.735 1.00 95.19 164 ILE A CA 1
ATOM 1260 C C . ILE A 1 164 ? -20.888 2.109 17.140 1.00 95.19 164 ILE A C 1
ATOM 1262 O O . ILE A 1 164 ? -21.079 2.396 18.324 1.00 95.19 164 ILE A O 1
ATOM 1266 N N . GLN A 1 165 ? -21.782 2.412 16.197 1.00 93.19 165 GLN A N 1
ATOM 1267 C CA . GLN A 1 165 ? -23.066 3.036 16.513 1.00 93.19 165 GLN A CA 1
ATOM 1268 C C . GLN A 1 165 ? -23.912 2.139 17.430 1.00 93.19 165 GLN A C 1
ATOM 1270 O O . GLN A 1 165 ? -24.409 2.603 18.459 1.00 93.19 165 GLN A O 1
ATOM 1275 N N . GLN A 1 166 ? -24.015 0.846 17.107 1.00 96.06 166 GLN A N 1
ATOM 1276 C CA . GLN A 1 166 ? -24.710 -0.135 17.949 1.00 96.06 166 GLN A CA 1
ATOM 1277 C C . GLN A 1 166 ? -24.067 -0.262 19.337 1.00 96.06 166 GLN A C 1
ATOM 1279 O O . GLN A 1 166 ? -24.773 -0.321 20.347 1.00 96.06 166 GLN A O 1
ATOM 1284 N N . LEU A 1 167 ? -22.733 -0.244 19.411 1.00 96.00 167 LEU A N 1
ATOM 1285 C CA . LEU A 1 167 ? -21.996 -0.226 20.673 1.00 96.00 167 LEU A CA 1
ATOM 1286 C C . LEU A 1 167 ? -22.344 1.020 21.502 1.00 96.00 167 LEU A C 1
ATOM 1288 O O . LEU A 1 167 ? -22.633 0.903 22.693 1.00 96.00 167 LEU A O 1
ATOM 1292 N N . GLY A 1 168 ? -22.383 2.199 20.877 1.00 95.12 168 GLY A N 1
ATOM 1293 C CA . GLY A 1 168 ? -22.762 3.451 21.533 1.00 95.12 168 GLY A CA 1
ATOM 1294 C C . GLY A 1 168 ? -24.185 3.423 22.102 1.00 95.12 168 GLY A C 1
ATOM 1295 O O . GLY A 1 168 ? -24.424 3.899 23.216 1.00 95.12 168 GLY A O 1
ATOM 1296 N N . GLU A 1 169 ? -25.137 2.823 21.385 1.00 96.31 169 GLU A N 1
ATOM 1297 C CA . GLU A 1 169 ? -26.498 2.601 21.890 1.00 96.31 169 GLU A CA 1
ATOM 1298 C C . GLU A 1 169 ? -26.531 1.616 23.067 1.00 96.31 169 GLU A C 1
ATOM 1300 O O . GLU A 1 169 ? -27.218 1.869 24.065 1.00 96.31 169 GLU A O 1
ATOM 1305 N N . GLY A 1 170 ? -25.759 0.530 22.982 1.00 97.25 170 GLY A N 1
ATOM 1306 C CA . GLY A 1 170 ? -25.596 -0.451 24.054 1.00 97.25 170 GLY A CA 1
ATOM 1307 C C . GLY A 1 170 ? -25.055 0.177 25.338 1.00 97.25 170 GLY A C 1
ATOM 1308 O O . GLY A 1 170 ? -2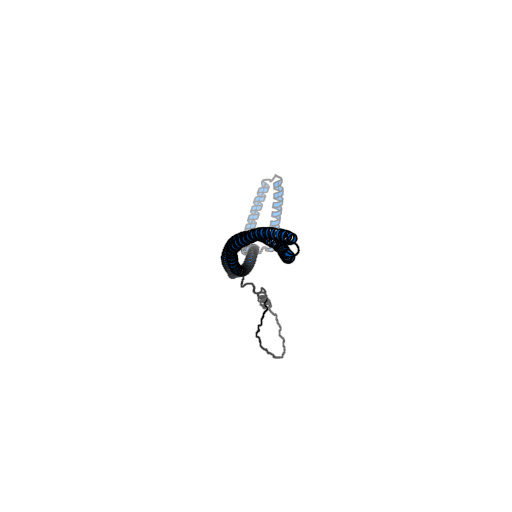5.652 0.013 26.403 1.00 97.25 170 GLY A O 1
ATOM 1309 N N . ILE A 1 171 ? -23.997 0.983 25.230 1.00 96.88 171 ILE A N 1
ATOM 1310 C CA . ILE A 1 171 ? -23.404 1.715 26.358 1.00 96.88 171 ILE A CA 1
ATOM 1311 C C . ILE A 1 171 ? -24.428 2.668 26.990 1.00 96.88 171 ILE A C 1
ATOM 1313 O O . ILE A 1 171 ? -24.629 2.643 28.205 1.00 96.88 171 ILE A O 1
ATOM 1317 N N . LYS A 1 172 ? -25.165 3.444 26.180 1.00 95.88 172 LYS A N 1
ATOM 1318 C CA . LYS A 1 172 ? -26.241 4.323 26.683 1.00 95.88 172 LYS A CA 1
ATOM 1319 C C . LYS A 1 172 ? -27.346 3.555 27.408 1.00 95.88 172 LYS A C 1
ATOM 1321 O O . LYS A 1 172 ? -28.002 4.107 28.293 1.00 95.88 172 LYS A O 1
ATOM 1326 N N . LYS A 1 173 ? -27.630 2.316 27.001 1.00 97.62 173 LYS A N 1
ATOM 1327 C CA . LYS A 1 173 ? -28.609 1.455 27.676 1.00 97.62 173 LYS A CA 1
ATOM 1328 C C . LYS A 1 173 ? -28.071 0.960 29.020 1.00 97.62 173 LYS A C 1
ATOM 1330 O O . LYS A 1 173 ? -28.802 1.007 30.004 1.00 97.62 173 LYS A O 1
ATOM 1335 N N . VAL A 1 174 ? -26.800 0.560 29.082 1.00 97.38 174 VAL A N 1
ATOM 1336 C CA . VAL A 1 174 ? -26.128 0.168 30.334 1.00 97.38 174 VAL A CA 1
ATOM 1337 C C . VAL A 1 174 ? -26.109 1.326 31.335 1.00 97.38 174 VAL A C 1
ATOM 1339 O O . VAL A 1 174 ? -26.490 1.130 32.485 1.00 97.38 174 VAL A O 1
ATOM 1342 N N . GLN A 1 175 ? -25.766 2.542 30.896 1.00 96.56 175 GLN A N 1
ATOM 1343 C CA . GLN A 1 175 ? -25.765 3.734 31.756 1.00 96.56 175 GLN A CA 1
ATOM 1344 C C . GLN A 1 175 ? -27.146 4.042 32.348 1.00 96.56 175 GLN A C 1
ATOM 1346 O O . GLN A 1 175 ? -27.259 4.334 33.539 1.00 96.56 175 GLN A O 1
ATOM 1351 N N . ARG A 1 176 ? -28.206 3.945 31.531 1.00 97.00 176 ARG A N 1
ATOM 1352 C CA . ARG A 1 176 ? -29.591 4.104 31.999 1.00 97.00 176 ARG A CA 1
ATOM 1353 C C . ARG A 1 176 ? -29.956 3.047 33.035 1.00 97.00 176 ARG A C 1
ATOM 1355 O O . ARG A 1 176 ? -30.352 3.409 34.132 1.00 97.00 176 ARG A O 1
ATOM 1362 N N . ASN A 1 177 ? -29.718 1.770 32.738 1.00 96.88 177 ASN A N 1
ATOM 1363 C CA . ASN A 1 177 ? -30.009 0.683 33.673 1.00 96.88 177 ASN A CA 1
ATOM 1364 C C . ASN A 1 177 ? -29.258 0.843 35.006 1.00 96.88 177 ASN A C 1
ATOM 1366 O O . ASN A 1 177 ? -29.829 0.596 36.063 1.00 96.88 177 ASN A O 1
ATOM 1370 N N . ALA A 1 178 ? -27.989 1.257 34.974 1.00 96.44 178 ALA A N 1
ATOM 1371 C CA . ALA A 1 178 ? -27.211 1.486 36.189 1.00 96.44 178 ALA A CA 1
ATOM 1372 C C . ALA A 1 178 ? -27.741 2.683 36.998 1.00 96.44 178 ALA A C 1
ATOM 1374 O O . ALA A 1 178 ? -27.787 2.622 38.223 1.00 96.44 178 ALA A O 1
ATOM 1375 N N 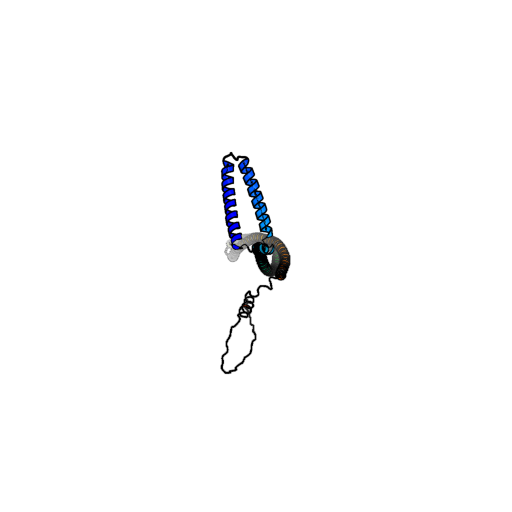. THR A 1 179 ? -28.214 3.733 36.321 1.00 95.62 179 THR A N 1
ATOM 1376 C CA . THR A 1 179 ? -28.869 4.883 36.963 1.00 95.62 179 THR A CA 1
ATOM 1377 C C . THR A 1 179 ? -30.197 4.481 37.610 1.00 95.62 179 THR A C 1
ATOM 1379 O O . THR A 1 179 ? -30.462 4.862 38.749 1.00 95.62 179 THR A O 1
ATOM 1382 N N . ASP A 1 180 ? -31.004 3.665 36.928 1.00 97.00 180 ASP A N 1
ATOM 1383 C CA . ASP A 1 180 ? -32.256 3.125 37.470 1.00 97.00 180 ASP A CA 1
ATOM 1384 C C . ASP A 1 180 ? -31.986 2.251 38.709 1.00 97.00 180 ASP A C 1
ATOM 1386 O O . ASP A 1 180 ? -32.702 2.343 39.707 1.00 97.00 180 ASP A O 1
ATOM 1390 N N . ILE A 1 181 ? -30.909 1.451 38.696 1.00 96.31 181 ILE A N 1
ATOM 1391 C CA . ILE A 1 181 ? -30.464 0.686 39.873 1.00 96.31 181 ILE A CA 1
ATOM 1392 C C . ILE A 1 181 ? -30.137 1.626 41.037 1.00 96.31 181 ILE A C 1
ATOM 1394 O O . ILE A 1 181 ? -30.588 1.362 42.151 1.00 96.31 181 ILE A O 1
ATOM 1398 N N . THR A 1 182 ? -29.409 2.722 40.806 1.00 95.44 182 THR A N 1
ATOM 1399 C CA . THR A 1 182 ? -29.098 3.704 41.859 1.00 95.44 182 THR A CA 1
ATOM 1400 C C . THR A 1 182 ? -30.369 4.305 42.469 1.00 95.44 182 THR A C 1
ATOM 1402 O O . THR A 1 182 ? -30.474 4.390 43.691 1.00 95.44 182 THR A O 1
ATOM 1405 N N . GLN A 1 183 ? -31.385 4.623 41.659 1.00 95.44 183 GLN A N 1
ATOM 1406 C CA . GLN A 1 183 ? -32.676 5.116 42.167 1.00 95.44 183 GLN A CA 1
ATOM 1407 C C . GLN A 1 183 ? -33.403 4.070 43.030 1.00 95.44 183 GLN A C 1
ATOM 1409 O O . GLN A 1 183 ? -33.963 4.390 44.082 1.00 95.44 183 GLN A O 1
ATOM 1414 N N . VAL A 1 184 ? -33.375 2.797 42.623 1.00 96.12 184 VAL A N 1
ATOM 1415 C CA . VAL A 1 184 ? -33.951 1.696 43.414 1.00 96.12 184 VAL A CA 1
ATOM 1416 C C . VAL A 1 184 ? -33.180 1.499 44.726 1.00 96.12 184 VAL A C 1
ATOM 1418 O O . VAL A 1 184 ? -33.789 1.308 45.778 1.00 96.12 184 VAL A O 1
ATOM 1421 N N . VAL A 1 185 ? -31.850 1.584 44.690 1.00 96.50 185 VAL A N 1
ATOM 1422 C CA . VAL A 1 185 ? -30.962 1.522 45.863 1.00 96.50 185 VAL A CA 1
ATOM 1423 C C . VAL A 1 185 ? -31.287 2.642 46.860 1.00 96.50 185 VAL A C 1
ATOM 1425 O O . VAL A 1 185 ? -31.398 2.372 48.061 1.00 96.50 185 VAL A O 1
ATOM 1428 N N . GLU A 1 186 ? -31.515 3.872 46.397 1.00 94.88 186 GLU A N 1
ATOM 1429 C CA . GLU A 1 186 ? -31.946 4.990 47.250 1.00 94.88 186 GLU A CA 1
ATOM 1430 C C . GLU A 1 186 ? -33.298 4.710 47.924 1.00 94.88 186 GLU A C 1
ATOM 1432 O O . GLU A 1 186 ? -33.447 4.893 49.141 1.00 94.88 186 GLU A O 1
ATOM 1437 N N . LEU A 1 187 ? -34.273 4.188 47.171 1.00 96.94 187 LEU A N 1
ATOM 1438 C CA . LEU A 1 187 ? -35.585 3.820 47.707 1.00 96.94 187 LEU A CA 1
ATOM 1439 C C . LEU A 1 187 ? -35.479 2.727 48.781 1.00 96.94 187 LEU A C 1
ATOM 1441 O O . LEU A 1 187 ? -36.049 2.874 49.866 1.00 96.94 187 LEU A O 1
ATOM 1445 N N . ILE A 1 188 ? -34.732 1.649 48.523 1.00 96.25 188 ILE A N 1
ATOM 1446 C CA . ILE A 1 188 ? -34.558 0.558 49.497 1.00 96.25 188 ILE A CA 1
ATOM 1447 C C . ILE A 1 188 ? -33.801 1.062 50.731 1.00 96.25 188 ILE A C 1
ATOM 1449 O O . ILE A 1 188 ? -34.145 0.683 51.850 1.00 96.25 188 ILE A O 1
ATOM 1453 N N . THR A 1 189 ? -32.827 1.961 50.565 1.00 96.12 189 THR A N 1
ATOM 1454 C CA . THR A 1 189 ? -32.140 2.608 51.695 1.00 96.12 189 THR A CA 1
ATOM 1455 C C . THR A 1 189 ? -33.125 3.387 52.568 1.00 96.12 189 THR A C 1
ATOM 1457 O O . THR A 1 189 ? -33.087 3.267 53.797 1.00 96.12 189 THR A O 1
ATOM 1460 N N . SER A 1 190 ? -34.046 4.139 51.958 1.00 96.75 190 SER A N 1
ATOM 1461 C CA . SER A 1 190 ? -35.122 4.840 52.673 1.00 96.75 190 SER A CA 1
ATOM 1462 C C . SER A 1 190 ? -36.039 3.867 53.424 1.00 96.75 190 SER A C 1
ATOM 1464 O O . SER A 1 190 ? -36.288 4.060 54.616 1.00 96.75 190 SER A O 1
ATOM 1466 N N . ILE A 1 191 ? -36.462 2.773 52.780 1.00 96.50 191 ILE A N 1
ATOM 1467 C CA . ILE A 1 191 ? -37.280 1.725 53.413 1.00 96.50 191 ILE A CA 1
ATOM 1468 C C . ILE A 1 191 ? -36.529 1.094 54.591 1.00 96.50 191 ILE A C 1
ATOM 1470 O O . ILE A 1 191 ? -37.080 0.993 55.683 1.00 96.50 191 ILE A O 1
ATOM 1474 N N . ALA A 1 192 ? -35.259 0.725 54.424 1.00 96.44 192 ALA A N 1
ATOM 1475 C CA . ALA A 1 192 ? -34.453 0.134 55.490 1.00 96.44 192 ALA A CA 1
ATOM 1476 C C . ALA A 1 192 ? -34.247 1.108 56.666 1.00 96.44 192 ALA A C 1
ATOM 1478 O O . ALA A 1 192 ? -34.269 0.696 57.826 1.00 96.44 192 ALA A O 1
ATOM 1479 N N . ASN A 1 193 ? -34.098 2.411 56.399 1.00 95.62 193 ASN A N 1
ATOM 1480 C CA . ASN A 1 193 ? -34.077 3.443 57.438 1.00 95.62 193 ASN A CA 1
ATOM 1481 C C . ASN A 1 193 ? -35.410 3.520 58.202 1.00 95.62 193 ASN A C 1
ATOM 1483 O O . ASN A 1 193 ? -35.395 3.538 59.434 1.00 95.62 193 ASN A O 1
ATOM 1487 N N . GLN A 1 194 ? -36.545 3.519 57.498 1.00 97.12 194 GLN A N 1
ATOM 1488 C CA . GLN A 1 194 ? -37.877 3.544 58.113 1.00 97.12 194 GLN A CA 1
ATOM 1489 C C . GLN A 1 194 ? -38.155 2.278 58.930 1.00 97.12 194 GLN A C 1
ATOM 1491 O O . GLN A 1 194 ? -38.587 2.376 60.077 1.00 97.12 194 GLN A O 1
ATOM 1496 N N . THR A 1 195 ? -37.838 1.097 58.397 1.00 96.44 195 THR A N 1
ATOM 1497 C CA . THR A 1 195 ? -37.977 -0.187 59.100 1.00 96.44 195 THR A CA 1
ATOM 1498 C C . THR A 1 195 ? -37.118 -0.227 60.359 1.00 96.44 195 THR A C 1
ATOM 1500 O O . THR A 1 195 ? -37.587 -0.667 61.406 1.00 96.44 195 THR A O 1
ATOM 1503 N N . ASN A 1 196 ? -35.889 0.292 60.297 1.00 95.88 196 ASN A N 1
ATOM 1504 C CA . ASN A 1 196 ? -35.017 0.397 61.466 1.00 95.88 196 ASN A CA 1
ATOM 1505 C C . ASN A 1 196 ? -35.615 1.307 62.558 1.00 95.88 196 ASN A C 1
ATOM 1507 O O . ASN A 1 196 ? -35.547 0.971 63.739 1.00 95.88 196 ASN A O 1
ATOM 1511 N N . LEU A 1 197 ? -36.232 2.433 62.178 1.00 95.81 197 LEU A N 1
ATOM 1512 C CA . LEU A 1 197 ? -36.924 3.330 63.116 1.00 95.81 197 LEU A CA 1
ATOM 1513 C C . LEU A 1 197 ? -38.195 2.697 63.704 1.00 95.81 197 LEU A C 1
ATOM 1515 O O . LEU A 1 197 ? -38.436 2.809 64.904 1.00 95.81 197 LEU A O 1
ATOM 1519 N N . LEU A 1 198 ? -38.988 1.998 62.888 1.00 95.88 198 LEU A N 1
ATOM 1520 C CA . LEU A 1 198 ? -40.175 1.266 63.344 1.00 95.88 198 LEU A CA 1
ATOM 1521 C C . LEU A 1 198 ? -39.803 0.161 64.337 1.00 95.88 198 LEU A C 1
ATOM 1523 O O . LEU A 1 198 ? -40.438 0.037 65.384 1.00 95.88 198 LEU A O 1
ATOM 1527 N N . ALA A 1 199 ? -38.747 -0.600 64.041 1.00 96.31 199 ALA A N 1
ATOM 1528 C CA . ALA A 1 199 ? -38.222 -1.632 64.925 1.00 96.31 199 ALA A CA 1
ATOM 1529 C C . ALA A 1 199 ? -37.718 -1.047 66.251 1.00 96.31 199 ALA A C 1
ATOM 1531 O O . ALA A 1 199 ? -38.003 -1.597 67.311 1.00 96.31 199 ALA A O 1
ATOM 1532 N N . LEU A 1 200 ? -37.034 0.101 66.211 1.00 94.25 200 LEU A N 1
ATOM 1533 C CA . LEU A 1 200 ? -36.599 0.805 67.416 1.00 94.25 200 LEU A CA 1
ATOM 1534 C C . LEU A 1 200 ? -37.789 1.239 68.285 1.00 94.25 200 LEU A C 1
ATOM 1536 O O . LEU A 1 200 ? -37.787 0.993 69.489 1.00 94.25 200 LEU A O 1
ATOM 1540 N N . ASN A 1 201 ? -38.824 1.830 67.683 1.00 94.50 201 ASN A N 1
ATOM 1541 C CA . ASN A 1 201 ? -40.032 2.231 68.408 1.00 94.50 201 ASN A CA 1
ATOM 1542 C C . ASN A 1 201 ? -40.749 1.021 69.029 1.00 94.50 201 ASN A C 1
ATOM 1544 O O . ASN A 1 201 ? -41.172 1.081 70.183 1.00 94.50 201 ASN A O 1
ATOM 1548 N N . ALA A 1 202 ? -40.835 -0.095 68.298 1.00 94.25 202 ALA A N 1
ATOM 1549 C CA . ALA A 1 202 ? -41.406 -1.338 68.809 1.00 94.25 202 ALA A CA 1
ATOM 1550 C C . ALA A 1 202 ? -40.589 -1.918 69.976 1.00 94.25 202 ALA A C 1
ATOM 1552 O O . ALA A 1 202 ? -41.174 -2.373 70.957 1.00 94.25 202 ALA A O 1
ATOM 1553 N N . ALA A 1 203 ? -39.254 -1.865 69.911 1.00 93.69 203 ALA A N 1
ATOM 1554 C CA . ALA A 1 203 ? -38.382 -2.307 70.998 1.00 93.69 203 ALA A CA 1
ATOM 1555 C C . ALA A 1 203 ? -38.577 -1.459 72.269 1.00 93.69 203 ALA A C 1
ATOM 1557 O O . ALA A 1 203 ? -38.639 -2.013 73.368 1.00 93.69 203 ALA A O 1
ATOM 1558 N N . ILE A 1 204 ? -38.727 -0.136 72.119 1.00 92.62 204 ILE A N 1
ATOM 1559 C CA . ILE A 1 204 ? -39.009 0.790 73.228 1.00 92.62 204 ILE A CA 1
ATOM 1560 C C . ILE A 1 204 ? -40.359 0.461 73.875 1.00 92.62 204 ILE A C 1
ATOM 1562 O O . ILE A 1 204 ? -40.436 0.332 75.098 1.00 92.62 204 ILE A O 1
ATOM 1566 N N . GLU A 1 205 ? -41.414 0.285 73.079 1.00 93.88 205 GLU A N 1
ATOM 1567 C CA . GLU A 1 205 ? -42.752 0.015 73.616 1.00 93.88 205 GLU A CA 1
ATOM 1568 C C . GLU A 1 205 ? -42.845 -1.387 74.245 1.00 93.88 205 GLU A C 1
ATOM 1570 O O . GLU A 1 205 ? -43.458 -1.564 75.298 1.00 93.88 205 GLU A O 1
ATOM 1575 N N . ALA A 1 206 ? -42.147 -2.375 73.675 1.00 93.94 206 ALA A N 1
ATOM 1576 C CA . ALA A 1 206 ? -42.009 -3.704 74.264 1.00 93.94 206 ALA A CA 1
ATOM 1577 C C . ALA A 1 206 ? -41.269 -3.666 75.614 1.00 93.94 206 ALA A C 1
ATOM 1579 O O . ALA A 1 206 ? -41.708 -4.303 76.572 1.00 93.94 206 ALA A O 1
ATOM 1580 N N . ALA A 1 207 ? -40.199 -2.871 75.734 1.00 91.12 207 ALA A N 1
ATOM 1581 C CA . ALA A 1 207 ? -39.517 -2.657 77.012 1.00 91.12 207 ALA A CA 1
ATOM 1582 C C . ALA A 1 207 ? -40.433 -1.972 78.044 1.00 91.12 207 ALA A C 1
ATOM 1584 O O . ALA A 1 207 ? -40.396 -2.302 79.231 1.00 91.12 207 ALA A O 1
ATOM 1585 N N . ARG A 1 208 ? -41.299 -1.060 77.589 1.00 92.69 208 ARG A N 1
ATOM 1586 C CA . ARG A 1 208 ? -42.270 -0.341 78.424 1.00 92.69 208 ARG A CA 1
ATOM 1587 C C . ARG A 1 208 ? -43.375 -1.244 78.981 1.00 92.69 208 ARG A C 1
ATOM 1589 O O . ARG A 1 208 ? -43.832 -1.015 80.097 1.00 92.69 208 ARG A O 1
ATOM 1596 N N . ALA A 1 209 ? -43.761 -2.286 78.244 1.00 93.12 209 ALA A N 1
ATOM 1597 C CA . ALA A 1 209 ? -44.722 -3.303 78.681 1.00 93.12 209 ALA A CA 1
ATOM 1598 C C . ALA A 1 209 ? -44.147 -4.320 79.700 1.00 93.12 209 ALA A C 1
ATOM 1600 O O . ALA A 1 209 ? -44.882 -5.176 80.200 1.00 93.12 209 ALA A O 1
ATOM 1601 N N . GLY A 1 210 ? -42.850 -4.243 80.028 1.00 90.81 210 GLY A N 1
ATOM 1602 C CA . GLY A 1 210 ? -42.209 -5.089 81.038 1.00 90.81 210 GLY A CA 1
ATOM 1603 C C . GLY A 1 210 ? -42.206 -6.580 80.674 1.00 90.81 210 GLY A C 1
ATOM 1604 O O . GLY A 1 210 ? -41.872 -6.959 79.553 1.00 90.81 210 GLY A O 1
ATOM 1605 N N . GLU A 1 211 ? -42.582 -7.448 81.622 1.00 89.06 211 GLU A N 1
ATOM 1606 C CA . GLU A 1 211 ? -42.618 -8.914 81.438 1.00 89.06 211 GLU A CA 1
ATOM 1607 C C . GLU A 1 211 ? -43.511 -9.346 80.256 1.00 89.06 211 GLU A C 1
ATOM 1609 O O . GLU A 1 211 ? -43.152 -10.267 79.523 1.00 89.06 211 GLU A O 1
ATOM 1614 N N . ALA A 1 212 ? -44.624 -8.643 80.004 1.00 89.44 212 ALA A N 1
ATOM 1615 C CA . ALA A 1 212 ? -45.544 -8.954 78.904 1.00 89.44 212 ALA A CA 1
ATOM 1616 C C . ALA A 1 212 ? -44.967 -8.631 77.509 1.00 89.44 212 ALA A C 1
ATOM 1618 O O . ALA A 1 212 ? -45.423 -9.183 76.509 1.00 89.44 212 ALA A O 1
ATOM 1619 N N . GLY A 1 213 ? -43.958 -7.755 77.432 1.00 92.19 213 GLY A N 1
ATOM 1620 C CA . GLY A 1 213 ? -43.337 -7.314 76.180 1.00 92.19 213 GLY A CA 1
ATOM 1621 C C . GLY A 1 213 ? -42.088 -8.095 75.764 1.00 92.19 213 GLY A C 1
ATOM 1622 O O . GLY A 1 213 ? -41.622 -7.923 74.639 1.00 92.19 213 GLY A O 1
ATOM 1623 N N . ARG A 1 214 ? -41.560 -8.994 76.610 1.00 88.56 214 ARG A N 1
ATOM 1624 C CA . ARG A 1 214 ? -40.285 -9.704 76.363 1.00 88.56 214 ARG A CA 1
ATOM 1625 C C . ARG A 1 214 ? -40.199 -10.386 74.994 1.00 88.56 214 ARG A C 1
ATOM 1627 O O . ARG A 1 214 ? -39.176 -10.277 74.324 1.00 88.56 214 ARG A O 1
ATOM 1634 N N . GLY A 1 215 ? -41.261 -11.075 74.568 1.00 90.94 215 GLY A N 1
ATOM 1635 C CA . GLY A 1 215 ? -41.305 -11.731 73.255 1.00 90.94 215 GLY A CA 1
ATOM 1636 C C . GLY A 1 215 ? -41.263 -10.736 72.089 1.00 90.94 215 GLY A C 1
ATOM 1637 O O . GLY A 1 215 ? -40.586 -10.979 71.093 1.00 90.94 215 GLY A O 1
ATOM 1638 N N . PHE A 1 216 ? -41.919 -9.581 72.239 1.00 91.50 216 PHE A N 1
ATOM 1639 C CA . PHE A 1 216 ? -41.916 -8.514 71.237 1.00 91.50 216 PHE A CA 1
ATOM 1640 C C . PHE A 1 216 ? -40.566 -7.797 71.144 1.00 91.50 216 PHE A C 1
ATOM 1642 O O . PHE A 1 216 ? -40.162 -7.449 70.037 1.00 91.50 216 PHE A O 1
ATOM 1649 N N . THR A 1 217 ? -39.832 -7.638 72.253 1.00 93.56 217 THR A N 1
ATOM 1650 C CA . THR A 1 217 ? -38.471 -7.072 72.235 1.00 93.56 217 THR A CA 1
ATOM 1651 C C . THR A 1 217 ? -37.539 -7.900 71.350 1.00 93.56 217 THR A C 1
ATOM 1653 O O . THR A 1 217 ? -36.838 -7.340 70.512 1.00 93.56 217 THR A O 1
ATOM 1656 N N . VAL A 1 218 ? -37.584 -9.234 71.465 1.00 93.75 218 VAL A N 1
ATOM 1657 C CA . VAL A 1 218 ? -36.750 -10.129 70.643 1.00 93.75 218 VAL A CA 1
ATOM 1658 C C . VAL A 1 218 ? -37.071 -9.973 69.156 1.00 93.75 218 VAL A C 1
ATOM 1660 O O . VAL A 1 218 ? -36.160 -9.901 68.333 1.00 93.75 218 VAL A O 1
ATOM 1663 N N . VAL A 1 219 ? -38.356 -9.891 68.796 1.00 95.56 219 VAL A N 1
ATOM 1664 C CA . VAL A 1 219 ? -38.771 -9.681 67.400 1.00 95.56 219 VAL A CA 1
ATOM 1665 C C . VAL A 1 219 ? -38.308 -8.313 66.896 1.00 95.56 219 VAL A C 1
ATOM 1667 O O . VAL A 1 219 ? -37.752 -8.228 65.803 1.00 95.56 219 VAL A O 1
ATOM 1670 N N . ALA A 1 220 ? -38.484 -7.256 67.690 1.00 96.06 220 ALA A N 1
ATOM 1671 C CA . ALA A 1 220 ? -38.064 -5.907 67.329 1.00 96.06 220 ALA A CA 1
ATOM 1672 C C . ALA A 1 220 ? -36.546 -5.821 67.085 1.00 96.06 220 ALA A C 1
ATOM 1674 O O . ALA A 1 220 ? -36.124 -5.256 66.075 1.00 96.06 220 ALA A O 1
ATOM 1675 N N . ASP A 1 221 ? -35.729 -6.456 67.928 1.00 94.81 221 ASP A N 1
ATOM 1676 C CA . ASP A 1 221 ? -34.277 -6.525 67.729 1.00 94.81 221 ASP A CA 1
ATOM 1677 C C . ASP A 1 221 ? -33.888 -7.297 66.458 1.00 94.81 221 ASP A C 1
ATOM 1679 O O . ASP A 1 221 ? -32.972 -6.878 65.744 1.00 94.81 221 ASP A O 1
ATOM 1683 N N . GLN A 1 222 ? -34.598 -8.380 66.117 1.00 96.19 222 GLN A N 1
ATOM 1684 C CA . GLN A 1 222 ? -34.363 -9.103 64.859 1.00 96.19 222 GLN A CA 1
ATOM 1685 C C . GLN A 1 222 ? -34.729 -8.264 63.632 1.00 96.19 222 GLN A C 1
ATOM 1687 O O . GLN A 1 222 ? -33.959 -8.219 62.673 1.00 96.19 222 GLN A O 1
ATOM 1692 N N . VAL A 1 223 ? -35.860 -7.550 63.658 1.00 96.94 223 VAL A N 1
ATOM 1693 C CA . VAL A 1 223 ? -36.250 -6.647 62.560 1.00 96.94 223 VAL A CA 1
ATOM 1694 C C . VAL A 1 223 ? -35.233 -5.515 62.407 1.00 96.94 223 VAL A C 1
ATOM 1696 O O . VAL A 1 223 ? -34.847 -5.186 61.285 1.00 96.94 223 VAL A O 1
ATOM 1699 N N . ARG A 1 224 ? -34.742 -4.958 63.522 1.00 95.81 224 ARG A N 1
ATOM 1700 C CA . ARG A 1 224 ? -33.689 -3.933 63.517 1.00 95.81 224 ARG A CA 1
ATOM 1701 C C . ARG A 1 224 ? -32.410 -4.457 62.863 1.00 95.81 224 ARG A C 1
ATOM 1703 O O . ARG A 1 224 ? -31.859 -3.806 61.978 1.00 95.81 224 ARG A O 1
ATOM 1710 N N . LYS A 1 225 ? -31.981 -5.665 63.238 1.00 96.62 225 LYS A N 1
ATOM 1711 C CA . LYS A 1 225 ? -30.806 -6.322 62.655 1.00 96.62 225 LYS A CA 1
ATOM 1712 C C . LYS A 1 225 ? -30.965 -6.559 61.148 1.00 96.62 225 LYS A C 1
ATOM 1714 O O . LYS A 1 225 ? -30.054 -6.237 60.393 1.00 96.62 225 LYS A O 1
ATOM 1719 N N . LEU A 1 226 ? -32.126 -7.044 60.701 1.00 96.19 226 LEU A N 1
ATOM 1720 C CA . LEU A 1 226 ? -32.428 -7.233 59.275 1.00 96.19 226 LEU A CA 1
ATOM 1721 C C . LEU A 1 226 ? -32.420 -5.911 58.494 1.00 96.19 226 LEU A C 1
ATOM 1723 O O . LEU A 1 226 ? -31.974 -5.872 57.345 1.00 96.19 226 LEU A O 1
ATOM 1727 N N . ALA A 1 227 ? -32.891 -4.821 59.105 1.00 96.25 227 ALA A N 1
ATOM 1728 C CA . ALA A 1 227 ? -32.849 -3.498 58.495 1.00 96.25 227 ALA A CA 1
ATOM 1729 C C . ALA A 1 227 ? -31.404 -2.994 58.323 1.00 96.25 227 ALA A C 1
ATOM 1731 O O . ALA A 1 227 ? -31.060 -2.476 57.258 1.00 96.25 227 ALA A O 1
ATOM 1732 N N . ASP A 1 228 ? -30.538 -3.195 59.321 1.00 95.44 228 ASP A N 1
ATOM 1733 C CA . ASP A 1 228 ? -29.112 -2.859 59.224 1.00 95.44 228 ASP A CA 1
ATOM 1734 C C . ASP A 1 228 ? -28.373 -3.742 58.199 1.00 95.44 228 ASP A C 1
ATOM 1736 O O . ASP A 1 228 ? -27.597 -3.228 57.387 1.00 95.44 228 ASP A O 1
ATOM 1740 N N . GLU A 1 229 ? -28.650 -5.050 58.162 1.00 96.44 229 GLU A N 1
ATOM 1741 C CA . GLU A 1 229 ? -28.112 -5.965 57.140 1.00 96.44 229 GLU A CA 1
ATOM 1742 C C . GLU A 1 229 ? -28.562 -5.557 55.725 1.00 96.44 229 GLU A C 1
ATOM 1744 O O . GLU A 1 229 ? -27.749 -5.539 54.793 1.00 96.44 229 GLU A O 1
ATOM 1749 N N . SER A 1 230 ? -29.822 -5.133 55.571 1.00 96.06 230 SER A N 1
ATOM 1750 C CA . SER A 1 230 ? -30.358 -4.618 54.303 1.00 96.06 230 SER A CA 1
ATOM 1751 C C . SER A 1 230 ? -29.614 -3.365 53.845 1.00 96.06 230 SER A C 1
ATOM 1753 O O . SER A 1 230 ? -29.200 -3.295 52.688 1.00 96.06 230 SER A O 1
ATOM 1755 N N . LYS A 1 231 ? -29.347 -2.402 54.740 1.00 94.75 231 LYS A N 1
ATOM 1756 C CA . LYS A 1 231 ? -28.549 -1.207 54.396 1.00 94.75 231 LYS A CA 1
ATOM 1757 C C . LYS A 1 231 ? -27.155 -1.569 53.899 1.00 94.75 231 LYS A C 1
ATOM 1759 O O . LYS A 1 231 ? -26.679 -0.985 52.928 1.00 94.75 231 LYS A O 1
ATOM 1764 N N . GLN A 1 232 ? -26.490 -2.529 54.542 1.00 95.75 232 GLN A N 1
ATOM 1765 C CA . GLN A 1 232 ? -25.156 -2.957 54.116 1.00 95.75 232 GLN A CA 1
ATOM 1766 C C . GLN A 1 232 ? -25.176 -3.631 52.738 1.00 95.75 232 GLN A C 1
ATOM 1768 O O . GLN A 1 232 ? -24.263 -3.410 51.939 1.00 95.75 232 GLN A O 1
ATOM 1773 N N . ALA A 1 233 ? -26.194 -4.444 52.445 1.00 95.62 233 ALA A N 1
ATOM 1774 C CA . ALA A 1 233 ? -26.361 -5.066 51.132 1.00 95.62 233 ALA A CA 1
ATOM 1775 C C . ALA A 1 233 ? -26.646 -4.025 50.034 1.00 95.62 233 ALA A C 1
ATOM 1777 O O . ALA A 1 233 ? -26.058 -4.078 48.951 1.00 95.62 233 ALA A O 1
ATOM 1778 N N . VAL A 1 234 ? -27.488 -3.037 50.335 1.00 96.44 234 VAL A N 1
ATOM 1779 C CA . VAL A 1 234 ? -27.823 -1.944 49.416 1.00 96.44 234 VAL A CA 1
ATOM 1780 C C . VAL A 1 234 ? -26.604 -1.063 49.137 1.00 96.44 234 VAL A C 1
ATOM 1782 O O . VAL A 1 234 ? -26.317 -0.800 47.975 1.00 96.44 234 VAL A O 1
ATOM 1785 N N . LYS A 1 235 ? -25.797 -0.732 50.152 1.00 95.38 235 LYS A N 1
ATOM 1786 C CA . LYS A 1 235 ? -24.536 0.012 49.974 1.00 95.38 235 LYS A CA 1
ATOM 1787 C C . LYS A 1 235 ? -23.531 -0.717 49.071 1.00 95.38 235 LYS A C 1
ATOM 1789 O O . LYS A 1 235 ? -22.828 -0.094 48.283 1.00 95.38 235 LYS A O 1
ATOM 1794 N N . ARG A 1 236 ? -23.457 -2.051 49.161 1.00 96.12 236 ARG A N 1
ATOM 1795 C CA . ARG A 1 236 ? -22.649 -2.855 48.224 1.00 96.12 236 ARG A CA 1
ATOM 1796 C C . ARG A 1 236 ? -23.188 -2.766 46.794 1.00 96.12 236 ARG A C 1
ATOM 1798 O O . ARG A 1 236 ? -22.404 -2.673 45.858 1.00 96.12 236 ARG A O 1
ATOM 1805 N N . THR A 1 237 ? -24.509 -2.760 46.637 1.00 95.50 237 THR A N 1
ATOM 1806 C CA . THR A 1 237 ? -25.176 -2.628 45.330 1.00 95.50 237 THR A CA 1
ATOM 1807 C C . THR A 1 237 ? -24.952 -1.252 44.709 1.00 95.50 237 THR A C 1
ATOM 1809 O O . THR A 1 237 ? -24.668 -1.166 43.519 1.00 95.50 237 THR A O 1
ATOM 1812 N N . GLU A 1 238 ? -24.989 -0.197 45.521 1.00 95.06 238 GLU A N 1
ATOM 1813 C CA . GLU A 1 238 ? -24.631 1.167 45.123 1.00 95.06 238 GLU A CA 1
ATOM 1814 C C . GLU A 1 238 ? -23.204 1.236 44.561 1.00 95.06 238 GLU A C 1
ATOM 1816 O O . GLU A 1 238 ? -22.985 1.772 43.477 1.00 95.06 238 GLU A O 1
ATOM 1821 N N . GLY A 1 239 ? -22.240 0.618 45.258 1.00 96.06 239 GLY A N 1
ATOM 1822 C CA . GLY A 1 239 ? -20.854 0.529 44.794 1.00 96.06 239 GLY A CA 1
ATOM 1823 C C . GLY A 1 239 ? -20.728 -0.172 43.438 1.00 96.06 239 GLY A C 1
ATOM 1824 O O . GLY A 1 239 ? -20.097 0.366 42.532 1.00 96.06 239 GLY A O 1
ATOM 1825 N N . MET A 1 240 ? -21.390 -1.323 43.268 1.00 95.81 240 MET A N 1
ATOM 1826 C CA . MET A 1 240 ? -21.399 -2.055 41.992 1.00 95.81 240 MET A CA 1
ATOM 1827 C C . MET A 1 240 ? -22.024 -1.232 40.855 1.00 95.81 240 MET A C 1
ATOM 1829 O O . MET A 1 240 ? -21.492 -1.213 39.748 1.00 95.81 240 MET A O 1
ATOM 1833 N N . ALA A 1 241 ? -23.126 -0.520 41.112 1.00 95.38 241 ALA A N 1
ATOM 1834 C CA . ALA A 1 241 ? -23.746 0.358 40.118 1.00 95.38 241 ALA A CA 1
ATOM 1835 C C . ALA A 1 241 ? -22.811 1.513 39.714 1.00 95.38 241 ALA A C 1
ATOM 1837 O O . ALA A 1 241 ? -22.694 1.828 38.527 1.00 95.38 241 ALA A O 1
ATOM 1838 N N . GLY A 1 242 ? -22.093 2.097 40.679 1.00 96.31 242 GLY A N 1
ATOM 1839 C CA . GLY A 1 242 ? -21.075 3.118 40.426 1.00 96.31 242 GLY A CA 1
ATOM 1840 C C . GLY A 1 242 ? -19.907 2.611 39.573 1.00 96.31 242 GLY A C 1
ATOM 1841 O O . GLY A 1 242 ? -19.474 3.300 38.648 1.00 96.31 242 GLY A O 1
ATOM 1842 N N . GLU A 1 243 ? -19.425 1.392 39.828 1.00 97.56 243 GLU A N 1
ATOM 1843 C CA . GLU A 1 243 ? -18.393 0.752 39.000 1.00 97.56 243 GLU A CA 1
ATOM 1844 C C . GLU A 1 243 ? -18.882 0.502 37.566 1.00 97.56 243 GLU A C 1
ATOM 1846 O O . GLU A 1 243 ? -18.162 0.815 36.618 1.00 97.56 243 GLU A O 1
ATOM 1851 N N . ILE A 1 244 ? -20.124 0.032 37.392 1.00 97.50 244 ILE A N 1
ATOM 1852 C CA . ILE A 1 244 ? -20.737 -0.158 36.066 1.00 97.50 244 ILE A CA 1
ATOM 1853 C C . ILE A 1 244 ? -20.814 1.168 35.298 1.00 97.50 244 ILE A C 1
ATOM 1855 O O . ILE A 1 244 ? -20.499 1.203 34.109 1.00 97.50 244 ILE A O 1
ATOM 1859 N N . LEU A 1 245 ? -21.208 2.264 35.956 1.00 96.44 245 LEU A N 1
ATOM 1860 C CA . LEU A 1 245 ? -21.257 3.589 35.325 1.00 96.44 245 LEU A CA 1
ATOM 1861 C C . LEU A 1 245 ? -19.873 4.048 34.856 1.00 96.44 245 LEU A C 1
ATOM 1863 O O . LEU A 1 245 ? -19.737 4.530 33.729 1.00 96.44 245 LEU A O 1
ATOM 1867 N N . LYS A 1 246 ? -18.850 3.855 35.694 1.00 97.56 246 LYS A N 1
ATOM 1868 C CA . LYS A 1 246 ? -17.463 4.203 35.370 1.00 97.56 246 LYS A CA 1
ATOM 1869 C C . LYS A 1 246 ? -16.928 3.389 34.187 1.00 97.56 246 LYS A C 1
ATOM 1871 O O . LYS A 1 246 ? -16.291 3.951 33.299 1.00 97.56 246 LYS A O 1
ATOM 1876 N N . GLU A 1 247 ? -17.202 2.086 34.153 1.00 97.31 247 GLU A N 1
ATOM 1877 C CA . GLU A 1 247 ? -16.794 1.215 33.044 1.00 97.31 247 GLU A CA 1
ATOM 1878 C C . GLU A 1 247 ? -17.516 1.592 31.741 1.00 97.31 247 GLU A C 1
ATOM 1880 O O . GLU A 1 247 ? -16.894 1.686 30.683 1.00 97.31 247 GLU A O 1
ATOM 1885 N N . ALA A 1 248 ? -18.813 1.903 31.817 1.00 96.62 248 ALA A N 1
ATOM 1886 C CA . ALA A 1 248 ? -19.588 2.349 30.663 1.00 96.62 248 ALA A CA 1
ATOM 1887 C C . ALA A 1 248 ? -19.062 3.679 30.086 1.00 96.62 248 ALA A C 1
ATOM 1889 O O . ALA A 1 248 ? -19.001 3.848 28.867 1.00 96.62 248 ALA A O 1
ATOM 1890 N N . GLU A 1 249 ? -18.639 4.618 30.937 1.00 95.50 249 GLU A N 1
ATOM 1891 C CA . GLU A 1 249 ? -17.989 5.861 30.502 1.00 95.50 249 GLU A CA 1
ATOM 1892 C C . GLU A 1 249 ? -16.631 5.597 29.830 1.00 95.50 249 GLU A C 1
ATOM 1894 O O . GLU A 1 249 ? -16.338 6.152 28.765 1.00 95.50 249 GLU A O 1
ATOM 1899 N N . ALA A 1 250 ? -15.818 4.701 30.396 1.00 96.81 250 ALA A N 1
ATOM 1900 C CA . ALA A 1 250 ? -14.548 4.297 29.796 1.00 96.81 250 ALA A CA 1
ATOM 1901 C C . ALA A 1 250 ? -14.750 3.640 28.417 1.00 96.81 250 ALA A C 1
ATOM 1903 O O . ALA A 1 250 ? -14.049 3.984 27.458 1.00 96.81 250 ALA A O 1
ATOM 1904 N N . GLN A 1 251 ? -15.750 2.763 28.283 1.00 96.06 251 GLN A N 1
ATOM 1905 C CA . GLN A 1 251 ? -16.134 2.168 27.001 1.00 96.06 251 GLN A CA 1
ATOM 1906 C C . GLN A 1 251 ? -16.616 3.219 25.996 1.00 96.06 251 GLN A C 1
ATOM 1908 O O . GLN A 1 251 ? -16.249 3.135 24.824 1.00 96.06 251 GLN A O 1
ATOM 1913 N N . ALA A 1 252 ? -17.370 4.236 26.431 1.00 94.25 252 ALA A N 1
ATOM 1914 C CA . ALA A 1 252 ? -17.799 5.329 25.555 1.00 94.25 252 ALA A CA 1
ATOM 1915 C C . ALA A 1 252 ? -16.597 6.095 24.982 1.00 94.25 252 ALA A C 1
ATOM 1917 O O . ALA A 1 252 ? -16.537 6.352 23.779 1.00 94.25 252 ALA A O 1
ATOM 1918 N N . LYS A 1 253 ? -15.603 6.409 25.822 1.00 95.12 253 LYS A N 1
ATOM 1919 C CA . LYS A 1 253 ? -14.364 7.063 25.382 1.00 95.12 253 LYS A CA 1
ATOM 1920 C C . LYS A 1 253 ? -13.559 6.182 24.423 1.00 95.12 253 LYS A C 1
ATOM 1922 O O . LYS A 1 253 ? -13.045 6.676 23.423 1.00 95.12 253 LYS A O 1
ATOM 1927 N N . SER A 1 254 ? -13.467 4.883 24.707 1.00 95.25 254 SER A N 1
ATOM 1928 C CA . SER A 1 254 ? -12.799 3.927 23.819 1.00 95.25 254 SER A CA 1
ATOM 1929 C C . SER A 1 254 ? -13.479 3.869 22.448 1.00 95.25 254 SER A C 1
ATOM 1931 O O . SER A 1 254 ? -12.802 3.948 21.426 1.00 95.25 254 SER A O 1
ATOM 1933 N N . ALA A 1 255 ? -14.815 3.847 22.409 1.00 94.06 255 ALA A N 1
ATOM 1934 C CA . ALA A 1 255 ? -15.574 3.866 21.162 1.00 94.06 255 ALA A CA 1
ATOM 1935 C C . ALA A 1 255 ? -15.250 5.101 20.301 1.00 94.06 255 ALA A C 1
ATOM 1937 O O . ALA A 1 255 ? -15.060 4.955 19.098 1.00 94.06 255 ALA A O 1
ATOM 1938 N N . VAL A 1 256 ? -15.099 6.291 20.901 1.00 93.19 256 VAL A N 1
ATOM 1939 C CA . VAL A 1 256 ? -14.677 7.511 20.177 1.00 93.19 256 VAL A CA 1
ATOM 1940 C C . VAL A 1 256 ? -13.293 7.346 19.541 1.00 93.19 256 VAL A C 1
ATOM 1942 O O . VAL A 1 256 ? -13.098 7.718 18.385 1.00 93.19 256 VAL A O 1
ATOM 1945 N N . ASN A 1 257 ? -12.340 6.743 20.255 1.00 94.94 257 ASN A N 1
ATOM 1946 C CA . ASN A 1 257 ? -11.012 6.475 19.697 1.00 94.94 257 ASN A CA 1
ATOM 1947 C C . ASN A 1 257 ? -11.082 5.487 18.522 1.00 94.94 257 ASN A C 1
ATOM 1949 O O . ASN A 1 257 ? -10.382 5.670 17.527 1.00 94.94 257 ASN A O 1
ATOM 1953 N N . VAL A 1 258 ? -11.942 4.465 18.614 1.00 95.19 258 VAL A N 1
ATOM 1954 C CA . VAL A 1 258 ? -12.159 3.512 17.516 1.00 95.19 258 VAL A CA 1
ATOM 1955 C C . VAL A 1 258 ? -12.763 4.213 16.296 1.00 95.19 258 VAL A C 1
ATOM 1957 O O . VAL A 1 258 ? -12.306 3.951 15.189 1.00 95.19 258 VAL A O 1
ATOM 1960 N N . VAL A 1 259 ? -13.713 5.145 16.470 1.00 93.81 259 VAL A N 1
ATOM 1961 C CA . VAL A 1 259 ? -14.242 5.953 15.350 1.00 93.81 259 VAL A CA 1
ATOM 1962 C C . VAL A 1 259 ? -13.114 6.687 14.629 1.00 93.81 259 VAL A C 1
ATOM 1964 O O . VAL A 1 259 ? -13.018 6.594 13.410 1.00 93.81 259 VAL A O 1
ATOM 1967 N N . SER A 1 260 ? -12.234 7.367 15.368 1.00 94.69 260 SER A N 1
ATOM 1968 C CA . SER A 1 260 ? -11.107 8.092 14.767 1.00 94.69 260 SER A CA 1
ATOM 1969 C C . SER A 1 260 ? -10.131 7.160 14.040 1.00 94.69 260 SER A C 1
ATOM 1971 O O . SER A 1 260 ? -9.652 7.493 12.960 1.00 94.69 260 SER A O 1
ATOM 1973 N N . ALA A 1 261 ? -9.857 5.973 14.588 1.00 94.81 261 ALA A N 1
ATOM 1974 C CA . ALA A 1 261 ? -9.012 4.987 13.918 1.00 94.81 261 ALA A CA 1
ATOM 1975 C C . ALA A 1 261 ? -9.644 4.470 12.613 1.00 94.81 261 ALA A C 1
ATOM 1977 O O . ALA A 1 261 ? -8.945 4.313 11.615 1.00 94.81 261 ALA A O 1
ATOM 1978 N N . VAL A 1 262 ? -10.958 4.237 12.608 1.00 95.25 262 VAL A N 1
ATOM 1979 C CA . VAL A 1 262 ? -11.709 3.800 11.421 1.00 95.25 262 VAL A CA 1
ATOM 1980 C C . VAL A 1 262 ? -11.750 4.888 10.342 1.00 95.25 262 VAL A C 1
ATOM 1982 O O . VAL A 1 262 ? -11.637 4.567 9.163 1.00 95.25 262 VAL A O 1
ATOM 1985 N N . ASP A 1 263 ? -11.839 6.160 10.726 1.00 92.50 263 ASP A N 1
ATOM 1986 C CA . ASP A 1 263 ? -11.785 7.301 9.800 1.00 92.50 263 ASP A CA 1
ATOM 1987 C C . ASP A 1 263 ? -10.419 7.416 9.093 1.00 92.50 263 ASP A C 1
ATOM 1989 O O . ASP A 1 263 ? -10.338 7.565 7.873 1.00 92.50 263 ASP A O 1
ATOM 1993 N N . ASN A 1 264 ? -9.327 7.208 9.838 1.00 95.38 264 ASN A N 1
ATOM 1994 C CA . ASN A 1 264 ? -7.985 7.135 9.251 1.00 95.38 264 ASN A CA 1
ATOM 1995 C C . ASN A 1 264 ? -7.856 5.965 8.262 1.00 95.38 264 ASN A C 1
ATOM 1997 O O . ASN A 1 264 ? -7.234 6.111 7.215 1.00 95.38 264 ASN A O 1
ATOM 2001 N N . ILE A 1 265 ? -8.457 4.808 8.568 1.00 95.25 265 ILE A N 1
ATOM 2002 C CA . ILE A 1 265 ? -8.478 3.656 7.654 1.00 95.25 265 ILE A CA 1
ATOM 2003 C C . ILE A 1 265 ? -9.227 3.998 6.360 1.00 95.25 265 ILE A C 1
ATOM 2005 O O . ILE A 1 265 ? -8.789 3.585 5.288 1.00 95.25 265 ILE A O 1
ATOM 2009 N N . ALA A 1 266 ? -10.328 4.749 6.451 1.00 94.81 266 ALA A N 1
ATOM 2010 C CA . ALA A 1 266 ? -11.077 5.209 5.284 1.00 94.81 266 ALA A CA 1
ATOM 2011 C C . ALA A 1 266 ? -10.209 6.098 4.385 1.00 94.81 266 ALA A C 1
ATOM 2013 O O . ALA A 1 266 ? -10.091 5.836 3.191 1.00 94.81 266 ALA A O 1
ATOM 2014 N N . THR A 1 267 ? -9.525 7.074 4.988 1.00 95.56 267 THR A N 1
ATOM 2015 C CA . THR A 1 267 ? -8.614 7.985 4.276 1.00 95.56 267 THR A CA 1
ATOM 2016 C C . THR A 1 267 ? -7.486 7.217 3.577 1.00 95.56 267 THR A C 1
ATOM 2018 O O . THR A 1 267 ? -7.215 7.444 2.402 1.00 95.56 267 THR A O 1
ATOM 2021 N N . VAL A 1 268 ? -6.867 6.249 4.264 1.00 95.50 268 VAL A N 1
ATOM 2022 C CA . VAL A 1 268 ? -5.808 5.406 3.679 1.00 95.50 268 VAL A CA 1
ATOM 2023 C C . VAL A 1 268 ? -6.336 4.557 2.519 1.00 95.50 268 VAL A C 1
ATOM 2025 O O . VAL A 1 268 ? -5.625 4.360 1.535 1.00 95.50 268 VAL A O 1
ATOM 2028 N N . ALA A 1 269 ? -7.565 4.043 2.610 1.00 95.06 269 ALA A N 1
ATOM 2029 C CA . ALA A 1 269 ? -8.172 3.272 1.527 1.00 95.06 269 ALA A CA 1
ATOM 2030 C C . ALA A 1 269 ? -8.421 4.140 0.279 1.00 95.06 269 ALA A C 1
ATOM 2032 O O . ALA A 1 269 ? -8.159 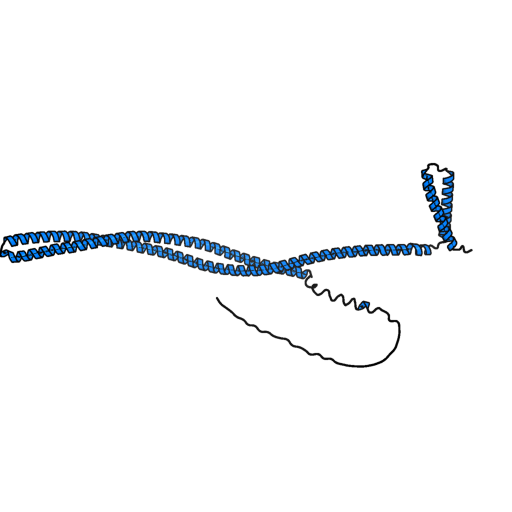3.687 -0.836 1.00 95.06 269 ALA A O 1
ATOM 2033 N N . GLU A 1 270 ? -8.873 5.386 0.458 1.00 94.38 270 GLU A N 1
ATOM 2034 C CA . GLU A 1 270 ? -9.045 6.352 -0.636 1.00 94.38 270 GLU A CA 1
ATOM 2035 C C . GLU A 1 270 ? -7.707 6.717 -1.291 1.00 94.38 270 GLU A C 1
ATOM 2037 O O . GLU A 1 270 ? -7.585 6.649 -2.515 1.00 94.38 270 GLU A O 1
ATOM 2042 N N . GLU A 1 271 ? -6.683 7.021 -0.491 1.00 96.19 271 GLU A N 1
ATOM 2043 C CA . GLU A 1 271 ? -5.330 7.312 -0.984 1.00 96.19 271 GLU A CA 1
ATOM 2044 C C . GLU A 1 271 ? -4.741 6.113 -1.740 1.00 96.19 271 GLU A C 1
ATOM 2046 O O . GLU A 1 271 ? -4.224 6.266 -2.845 1.00 96.19 271 GLU A O 1
ATOM 2051 N N . THR A 1 272 ? -4.905 4.900 -1.202 1.00 95.38 272 THR A N 1
ATOM 2052 C CA . THR A 1 272 ? -4.465 3.662 -1.863 1.00 95.38 272 THR A CA 1
ATOM 2053 C C . THR A 1 272 ? -5.148 3.484 -3.217 1.00 95.38 272 THR A C 1
ATOM 2055 O O . THR A 1 272 ? -4.494 3.082 -4.180 1.00 95.38 272 THR A O 1
ATOM 2058 N N . SER A 1 273 ? -6.446 3.791 -3.317 1.00 94.50 273 SER A N 1
ATOM 2059 C CA . SER A 1 273 ? -7.173 3.730 -4.589 1.00 94.50 273 SER A CA 1
ATOM 2060 C C . SER A 1 273 ? -6.607 4.732 -5.596 1.00 94.50 273 SER A C 1
ATOM 2062 O O . SER A 1 273 ? -6.294 4.341 -6.718 1.00 94.50 273 SER A O 1
ATOM 2064 N N . ALA A 1 274 ? -6.396 5.985 -5.182 1.00 95.38 274 ALA A N 1
ATOM 2065 C CA . ALA A 1 274 ? -5.850 7.032 -6.044 1.00 95.38 274 ALA A CA 1
ATOM 2066 C C . ALA A 1 274 ? -4.426 6.706 -6.534 1.00 95.38 274 ALA A C 1
ATOM 2068 O O . ALA A 1 274 ? -4.151 6.773 -7.731 1.00 95.38 274 ALA A O 1
ATOM 2069 N N . SER A 1 275 ? -3.531 6.277 -5.639 1.00 97.12 275 SER A N 1
ATOM 2070 C CA . SER A 1 275 ? -2.171 5.870 -6.020 1.00 97.12 275 SER A CA 1
ATOM 2071 C C . SER A 1 275 ? -2.160 4.644 -6.936 1.00 97.12 275 SER A C 1
ATOM 2073 O O . SER A 1 275 ? -1.300 4.528 -7.807 1.00 97.12 275 SER A O 1
ATOM 2075 N N . THR A 1 276 ? -3.111 3.722 -6.763 1.00 95.88 276 THR A N 1
ATOM 2076 C CA . THR A 1 276 ? -3.230 2.547 -7.638 1.00 95.88 276 THR A CA 1
ATOM 2077 C C . THR A 1 276 ? -3.704 2.936 -9.038 1.00 95.88 276 THR A C 1
ATOM 2079 O O . THR A 1 276 ? -3.212 2.373 -10.014 1.00 95.88 276 THR A O 1
ATOM 2082 N N . GLU A 1 277 ? -4.611 3.908 -9.161 1.00 94.44 277 GLU A N 1
ATOM 2083 C CA . GLU A 1 277 ? -5.038 4.453 -10.458 1.00 94.44 277 GLU A CA 1
ATOM 2084 C C . GLU A 1 277 ? -3.875 5.131 -11.199 1.00 94.44 277 GLU A C 1
ATOM 2086 O O . GLU A 1 277 ? -3.656 4.853 -12.378 1.00 94.44 277 GLU A O 1
ATOM 2091 N N . GLU A 1 278 ? -3.073 5.943 -10.506 1.00 96.62 278 GLU A N 1
ATOM 2092 C CA . GLU A 1 278 ? -1.872 6.572 -11.078 1.00 96.62 278 GLU A CA 1
ATOM 2093 C C . GLU A 1 278 ? -0.836 5.530 -11.535 1.00 96.62 278 GLU A C 1
ATOM 2095 O O . GLU A 1 278 ? -0.285 5.611 -12.640 1.00 96.62 278 GLU A O 1
ATOM 2100 N N . ALA A 1 279 ? -0.603 4.506 -10.711 1.00 95.56 279 ALA A N 1
ATOM 2101 C CA . ALA A 1 279 ? 0.291 3.409 -11.058 1.00 95.56 279 ALA A CA 1
ATOM 2102 C C . ALA A 1 279 ? -0.234 2.598 -12.257 1.00 95.56 279 ALA A C 1
ATOM 2104 O O . ALA A 1 279 ? 0.564 2.166 -13.093 1.00 95.56 279 ALA A O 1
ATOM 2105 N N . SER A 1 280 ? -1.555 2.427 -12.372 1.00 95.75 280 SER A N 1
ATOM 2106 C CA . SER A 1 280 ? -2.192 1.744 -13.507 1.00 95.75 280 SER A CA 1
ATOM 2107 C C . SER A 1 280 ? -1.982 2.518 -14.803 1.00 95.75 280 SER A C 1
ATOM 2109 O O . SER A 1 280 ? -1.507 1.941 -15.778 1.00 95.75 280 SER A O 1
ATOM 2111 N N . ALA A 1 281 ? -2.209 3.835 -14.789 1.00 95.56 281 ALA A N 1
ATOM 2112 C CA . ALA A 1 281 ? -1.937 4.698 -15.940 1.00 95.56 281 ALA A CA 1
ATOM 2113 C C . ALA A 1 281 ? -0.460 4.627 -16.371 1.00 95.56 281 ALA A C 1
ATOM 2115 O O . ALA A 1 281 ? -0.158 4.439 -17.547 1.00 95.56 281 ALA A O 1
ATOM 2116 N N . SER A 1 282 ? 0.466 4.672 -15.409 1.00 96.56 282 SER A N 1
ATOM 2117 C CA . SER A 1 282 ? 1.905 4.534 -15.684 1.00 96.56 282 SER A CA 1
ATOM 2118 C C . SER A 1 282 ? 2.258 3.164 -16.281 1.00 96.56 282 SER A C 1
ATOM 2120 O O . SER A 1 282 ? 3.137 3.053 -17.134 1.00 96.56 282 SER A O 1
ATOM 2122 N N . THR A 1 283 ? 1.569 2.107 -15.845 1.00 95.94 283 THR A N 1
ATOM 2123 C CA . THR A 1 283 ? 1.780 0.738 -16.345 1.00 95.94 283 THR A CA 1
ATOM 2124 C C . THR A 1 283 ? 1.266 0.587 -17.777 1.00 95.94 283 THR A C 1
ATOM 2126 O O . THR A 1 283 ? 1.924 -0.065 -18.589 1.00 95.94 283 THR A O 1
ATOM 2129 N N . GLU A 1 284 ? 0.142 1.226 -18.115 1.00 93.50 284 GLU A N 1
ATOM 2130 C CA . GLU A 1 284 ? -0.379 1.295 -19.487 1.00 93.50 284 GLU A CA 1
ATOM 2131 C C . GLU A 1 284 ? 0.562 2.077 -20.419 1.00 93.50 284 GLU A C 1
ATOM 2133 O O . GLU A 1 284 ? 0.874 1.604 -21.514 1.00 93.50 284 GLU A O 1
ATOM 2138 N N . GLU A 1 285 ? 1.087 3.226 -19.979 1.00 95.81 285 GLU A N 1
ATOM 2139 C CA . GLU A 1 285 ? 2.091 3.987 -20.741 1.00 95.81 285 GLU A CA 1
ATOM 2140 C C . GLU A 1 285 ? 3.374 3.174 -20.967 1.00 95.81 285 GLU A C 1
ATOM 2142 O O . GLU A 1 285 ? 3.945 3.179 -22.065 1.00 95.81 285 GLU A O 1
ATOM 2147 N N . GLN A 1 286 ? 3.816 2.433 -19.949 1.00 93.81 286 GLN A N 1
ATOM 2148 C CA . GLN A 1 286 ? 4.972 1.551 -20.054 1.00 93.81 286 GLN A CA 1
ATOM 2149 C C . GLN A 1 286 ? 4.724 0.412 -21.051 1.00 93.81 286 GLN A C 1
ATOM 2151 O O . GLN A 1 286 ? 5.603 0.126 -21.864 1.00 93.81 286 GLN A O 1
ATOM 2156 N N . ALA A 1 287 ? 3.538 -0.202 -21.039 1.00 92.75 287 ALA A N 1
ATOM 2157 C CA . ALA A 1 287 ? 3.173 -1.232 -22.010 1.00 92.75 287 ALA A CA 1
ATOM 2158 C C . ALA A 1 287 ? 3.192 -0.678 -23.446 1.00 92.75 287 ALA A C 1
ATOM 2160 O O . ALA A 1 287 ? 3.831 -1.265 -24.319 1.00 92.75 287 ALA A O 1
ATOM 2161 N N . SER A 1 288 ? 2.602 0.502 -23.669 1.00 95.25 288 SER A N 1
ATOM 2162 C CA . SER A 1 288 ? 2.643 1.178 -24.973 1.00 95.25 288 SER A CA 1
ATOM 2163 C C . SER A 1 288 ? 4.073 1.506 -25.418 1.00 95.25 288 SER A C 1
ATOM 2165 O O . SER A 1 288 ? 4.404 1.360 -26.594 1.00 95.25 288 SER A O 1
ATOM 2167 N N . SER A 1 289 ? 4.935 1.930 -24.491 1.00 96.25 289 SER A N 1
ATOM 2168 C CA . SER A 1 289 ? 6.342 2.219 -24.789 1.00 96.25 289 SER A CA 1
ATOM 2169 C C . SER A 1 289 ? 7.107 0.953 -25.193 1.00 96.25 289 SER A C 1
ATOM 2171 O O . SER A 1 289 ? 7.972 1.003 -26.064 1.00 96.25 289 SER A O 1
ATOM 2173 N N . MET A 1 290 ? 6.779 -0.200 -24.603 1.00 95.56 290 MET A N 1
ATOM 2174 C CA . MET A 1 290 ? 7.385 -1.487 -24.967 1.00 95.56 290 MET A CA 1
ATOM 2175 C C . MET A 1 290 ? 6.921 -1.985 -26.339 1.00 95.56 290 MET A C 1
ATOM 2177 O O . MET A 1 290 ? 7.716 -2.559 -27.085 1.00 95.56 290 MET A O 1
ATOM 2181 N N . GLU A 1 291 ? 5.676 -1.719 -26.735 1.00 93.12 291 GLU A N 1
ATOM 2182 C CA . GLU A 1 291 ? 5.236 -1.981 -28.113 1.00 93.12 291 GLU A CA 1
ATOM 2183 C C . GLU A 1 291 ? 6.064 -1.170 -29.127 1.00 93.12 291 GLU A C 1
ATOM 2185 O O . GLU A 1 291 ? 6.529 -1.714 -30.134 1.00 93.12 291 GLU A O 1
ATOM 2190 N N . GLU A 1 292 ? 6.336 0.106 -28.834 1.00 96.06 292 GLU A N 1
ATOM 2191 C CA . GLU A 1 292 ? 7.188 0.960 -29.671 1.00 96.06 292 GLU A CA 1
ATOM 2192 C C . GLU A 1 292 ? 8.652 0.486 -29.690 1.00 96.06 292 GLU A C 1
ATOM 2194 O O . GLU A 1 292 ? 9.280 0.420 -30.753 1.00 96.06 292 GLU A O 1
ATOM 2199 N N . ILE A 1 293 ? 9.206 0.091 -28.540 1.00 95.44 293 ILE A N 1
ATOM 2200 C CA . ILE A 1 293 ? 10.565 -0.465 -28.445 1.00 95.44 293 ILE A CA 1
ATOM 2201 C C . ILE A 1 293 ? 10.682 -1.771 -29.242 1.00 95.44 293 ILE A C 1
ATOM 2203 O O . ILE A 1 293 ? 11.658 -1.977 -29.966 1.00 95.44 293 ILE A O 1
ATOM 2207 N N . THR A 1 294 ? 9.673 -2.637 -29.173 1.00 94.62 294 THR A N 1
ATOM 2208 C CA . THR A 1 294 ? 9.637 -3.882 -29.952 1.00 94.62 294 THR A CA 1
ATOM 2209 C C . THR A 1 294 ? 9.629 -3.583 -31.450 1.00 94.62 294 THR A C 1
ATOM 2211 O O . THR A 1 294 ? 10.424 -4.151 -32.204 1.00 94.62 294 THR A O 1
ATOM 2214 N N . ALA A 1 295 ? 8.781 -2.649 -31.887 1.00 94.88 295 ALA A N 1
ATOM 2215 C CA . ALA A 1 295 ? 8.713 -2.238 -33.285 1.00 94.88 295 ALA A CA 1
ATOM 2216 C C . ALA A 1 295 ? 10.040 -1.626 -33.766 1.00 94.88 295 ALA A C 1
ATOM 2218 O O . ALA A 1 295 ? 10.568 -2.011 -34.811 1.00 94.88 295 ALA A O 1
ATOM 2219 N N . THR A 1 296 ? 10.625 -0.709 -32.993 1.00 94.94 296 THR A N 1
ATOM 2220 C CA . THR A 1 296 ? 11.912 -0.087 -33.338 1.00 94.94 296 THR A CA 1
ATOM 2221 C C . THR A 1 296 ? 13.048 -1.105 -33.360 1.00 94.94 296 THR A C 1
ATOM 2223 O O . THR A 1 296 ? 13.854 -1.080 -34.292 1.00 94.94 296 THR A O 1
ATOM 2226 N N . SER A 1 297 ? 13.072 -2.067 -32.437 1.00 95.50 297 SER A N 1
ATOM 2227 C CA . SER A 1 297 ? 14.029 -3.170 -32.485 1.00 95.50 297 SER A CA 1
ATOM 2228 C C . SER A 1 297 ? 13.913 -3.959 -33.792 1.00 95.50 297 SER A C 1
ATOM 2230 O O . SER A 1 297 ? 14.912 -4.130 -34.488 1.00 95.50 297 SER A O 1
ATOM 2232 N N . GLN A 1 298 ? 12.704 -4.349 -34.207 1.00 93.38 298 GLN A N 1
ATOM 2233 C CA . GLN A 1 298 ? 12.509 -5.046 -35.485 1.00 93.38 298 GLN A CA 1
ATOM 2234 C C . GLN A 1 298 ? 13.057 -4.235 -36.671 1.00 93.38 298 GLN A C 1
ATOM 2236 O O . GLN A 1 298 ? 13.740 -4.789 -37.538 1.00 93.38 298 GLN A O 1
ATOM 2241 N N . THR A 1 299 ? 12.849 -2.913 -36.680 1.00 95.75 299 THR A N 1
ATOM 2242 C CA . THR A 1 299 ? 13.424 -2.046 -37.725 1.00 95.75 299 THR A CA 1
ATOM 2243 C C . THR A 1 299 ? 14.955 -1.977 -37.673 1.00 95.75 299 THR A C 1
ATOM 2245 O O . THR A 1 299 ? 15.605 -1.928 -38.719 1.00 95.75 299 THR A O 1
ATOM 2248 N N . MET A 1 300 ? 15.561 -2.015 -36.481 1.00 93.62 300 MET A N 1
ATOM 2249 C CA . MET A 1 300 ? 17.019 -2.038 -36.309 1.00 93.62 300 MET A CA 1
ATOM 2250 C C . MET A 1 300 ? 17.623 -3.361 -36.790 1.00 93.62 300 MET A C 1
ATOM 2252 O O . MET A 1 300 ? 18.650 -3.334 -37.475 1.00 93.62 300 MET A O 1
ATOM 2256 N N . ALA A 1 301 ? 16.979 -4.496 -36.500 1.00 94.50 301 ALA A N 1
ATOM 2257 C CA . ALA A 1 301 ? 17.366 -5.800 -37.039 1.00 94.50 301 ALA A CA 1
ATOM 2258 C C . ALA A 1 301 ? 17.323 -5.801 -38.573 1.00 94.50 301 ALA A C 1
ATOM 2260 O O . ALA A 1 301 ? 18.280 -6.223 -39.229 1.00 94.50 301 ALA A O 1
ATOM 2261 N N . GLU A 1 302 ? 16.251 -5.272 -39.166 1.00 94.69 302 GLU A N 1
ATOM 2262 C CA . GLU A 1 302 ? 16.133 -5.173 -40.621 1.00 94.69 302 GLU A CA 1
ATOM 2263 C C . GLU A 1 302 ? 17.214 -4.259 -41.223 1.00 94.69 302 GLU A C 1
ATOM 2265 O O . GLU A 1 302 ? 17.846 -4.605 -42.228 1.00 94.69 302 GLU A O 1
ATOM 2270 N N . LEU A 1 303 ? 17.500 -3.118 -40.588 1.00 94.19 303 LEU A N 1
ATOM 2271 C CA . LEU A 1 303 ? 18.576 -2.219 -41.005 1.00 94.19 303 LEU A CA 1
ATOM 2272 C C . LEU A 1 303 ? 19.948 -2.903 -40.933 1.00 94.19 303 LEU A C 1
ATOM 2274 O O . LEU A 1 303 ? 20.743 -2.775 -41.867 1.00 94.19 303 LEU A O 1
ATOM 2278 N N . ALA A 1 304 ? 20.224 -3.654 -39.866 1.00 94.69 304 ALA A N 1
ATOM 2279 C CA . ALA A 1 304 ? 21.458 -4.417 -39.714 1.00 94.69 304 ALA A CA 1
ATOM 2280 C C . ALA A 1 304 ? 21.624 -5.463 -40.831 1.00 94.69 304 ALA A C 1
ATOM 2282 O O . ALA A 1 304 ? 22.699 -5.562 -41.434 1.00 94.69 304 ALA A O 1
ATOM 2283 N N . LEU A 1 305 ? 20.552 -6.191 -41.166 1.00 92.44 305 LEU A N 1
ATOM 2284 C CA . LEU A 1 305 ? 20.539 -7.146 -42.278 1.00 92.44 305 LEU A CA 1
ATOM 2285 C C . LEU A 1 305 ? 20.785 -6.458 -43.625 1.00 92.44 305 LEU A C 1
ATOM 2287 O O . LEU A 1 305 ? 21.570 -6.952 -44.441 1.00 92.44 305 LEU A O 1
ATOM 2291 N N . ASN A 1 306 ? 20.161 -5.303 -43.852 1.00 92.88 306 ASN A N 1
ATOM 2292 C CA . ASN A 1 306 ? 20.357 -4.521 -45.069 1.00 92.88 306 ASN A CA 1
ATOM 2293 C C . ASN A 1 306 ? 21.795 -3.997 -45.189 1.00 92.88 306 ASN A C 1
ATOM 2295 O O . ASN A 1 306 ? 22.397 -4.120 -46.257 1.00 92.88 306 ASN A O 1
ATOM 2299 N N . LEU A 1 307 ? 22.384 -3.484 -44.103 1.00 90.94 307 LEU A N 1
ATOM 2300 C CA . LEU A 1 307 ? 23.787 -3.056 -44.073 1.00 90.94 307 LEU A CA 1
ATOM 2301 C C . LEU A 1 307 ? 24.738 -4.221 -44.365 1.00 90.94 307 LEU A C 1
ATOM 2303 O O . LEU A 1 307 ? 25.637 -4.078 -45.192 1.00 90.94 307 LEU A O 1
ATOM 2307 N N . LYS A 1 308 ? 24.503 -5.386 -43.753 1.00 88.44 308 LYS A N 1
ATOM 2308 C CA . LYS A 1 308 ? 25.294 -6.599 -43.999 1.00 88.44 308 LYS A CA 1
ATOM 2309 C C . LYS A 1 308 ? 25.222 -7.031 -45.464 1.00 88.44 308 LYS A C 1
ATOM 2311 O O . LYS A 1 308 ? 26.254 -7.235 -46.094 1.00 88.44 308 LYS A O 1
ATOM 2316 N N . ARG A 1 309 ? 24.020 -7.054 -46.050 1.00 87.62 309 ARG A N 1
ATOM 2317 C CA . ARG A 1 309 ? 23.829 -7.358 -47.477 1.00 87.62 309 ARG A CA 1
ATOM 2318 C C . ARG A 1 309 ? 24.545 -6.351 -48.385 1.00 87.62 309 ARG A C 1
ATOM 2320 O O . ARG A 1 309 ? 25.117 -6.758 -49.392 1.00 87.62 309 ARG A O 1
ATOM 2327 N N . LEU A 1 310 ? 24.518 -5.056 -48.059 1.00 85.75 310 LEU A N 1
ATOM 2328 C CA . LEU A 1 310 ? 25.228 -4.022 -48.824 1.00 85.75 310 LEU A CA 1
ATOM 2329 C C . LEU A 1 310 ? 26.750 -4.217 -48.776 1.00 85.75 310 LEU A C 1
ATOM 2331 O O . LEU A 1 310 ? 27.414 -4.064 -49.803 1.00 85.75 310 LEU A O 1
ATOM 2335 N N . VAL A 1 311 ? 27.300 -4.595 -47.618 1.00 85.69 311 VAL A N 1
ATOM 2336 C CA . VAL A 1 311 ? 28.725 -4.930 -47.485 1.00 85.69 311 VAL A CA 1
ATOM 2337 C C . VAL A 1 311 ? 29.062 -6.211 -48.255 1.00 85.69 311 VAL A C 1
ATOM 2339 O O . VAL A 1 311 ? 30.052 -6.229 -48.987 1.00 85.69 311 VAL A O 1
ATOM 2342 N N . ASP A 1 312 ? 28.226 -7.246 -48.189 1.00 82.44 312 ASP A N 1
ATOM 2343 C CA . ASP A 1 312 ? 28.437 -8.495 -48.936 1.00 82.44 312 ASP A CA 1
ATOM 2344 C C . ASP A 1 312 ? 28.413 -8.261 -50.460 1.00 82.44 312 ASP A C 1
ATOM 2346 O O . ASP A 1 312 ? 29.298 -8.731 -51.182 1.00 82.44 312 ASP A O 1
ATOM 2350 N N . LEU A 1 313 ? 27.459 -7.459 -50.952 1.00 78.00 313 LEU A N 1
ATOM 2351 C CA . LEU A 1 313 ? 27.351 -7.051 -52.362 1.00 78.00 313 LEU A CA 1
ATOM 2352 C C . LEU A 1 313 ? 28.543 -6.212 -52.841 1.00 78.00 313 LEU A C 1
ATOM 2354 O O . LEU A 1 313 ? 28.863 -6.235 -54.028 1.00 78.00 313 LEU A O 1
ATOM 2358 N N . SER A 1 314 ? 29.219 -5.494 -51.938 1.00 70.50 314 SER A N 1
ATOM 2359 C CA . SER A 1 314 ? 30.416 -4.707 -52.269 1.00 70.50 314 SER A CA 1
ATOM 2360 C C . SER A 1 314 ? 31.655 -5.565 -52.584 1.00 70.50 314 SER A C 1
ATOM 2362 O O . SER A 1 314 ? 32.701 -5.026 -52.944 1.00 70.50 314 SER A O 1
ATOM 2364 N N . GLY A 1 315 ? 31.537 -6.900 -52.514 1.00 61.16 315 GLY A N 1
ATOM 2365 C CA . GLY A 1 315 ? 32.532 -7.843 -53.034 1.00 61.16 315 GLY A CA 1
ATOM 2366 C C . GLY A 1 315 ? 33.629 -8.247 -52.045 1.00 61.16 315 GLY A C 1
ATOM 2367 O O . GLY A 1 315 ? 34.603 -8.887 -52.436 1.00 61.16 315 GLY A O 1
ATOM 2368 N N . ILE A 1 316 ? 33.487 -7.917 -50.758 1.00 57.59 316 ILE A N 1
ATOM 2369 C CA . ILE A 1 316 ? 34.488 -8.242 -49.723 1.00 57.59 316 ILE A CA 1
ATOM 2370 C C . ILE A 1 316 ? 34.382 -9.703 -49.248 1.00 57.59 316 ILE A C 1
ATOM 2372 O O . ILE A 1 316 ? 35.380 -10.287 -48.823 1.00 57.59 316 ILE A O 1
ATOM 2376 N N . GLY A 1 317 ? 33.218 -10.343 -49.408 1.00 48.34 317 GLY A N 1
ATOM 2377 C CA . GLY A 1 317 ? 32.993 -11.736 -49.000 1.00 48.34 317 GLY A CA 1
ATOM 2378 C C . GLY A 1 317 ? 33.797 -12.795 -49.773 1.00 48.34 317 GLY A C 1
ATOM 2379 O O . GLY A 1 317 ? 33.858 -13.939 -49.334 1.00 48.34 317 GLY A O 1
ATOM 2380 N N . THR A 1 318 ? 34.448 -12.448 -50.892 1.00 44.00 318 THR A N 1
ATOM 2381 C CA . THR A 1 318 ? 35.157 -13.417 -51.757 1.00 44.00 318 THR A CA 1
ATOM 2382 C C . THR A 1 318 ? 36.645 -13.127 -51.970 1.00 44.00 318 THR A C 1
ATOM 2384 O O . THR A 1 318 ? 37.257 -13.744 -52.839 1.00 44.00 318 THR A O 1
ATOM 2387 N N . HIS A 1 319 ? 37.265 -12.213 -51.214 1.00 42.38 319 HIS A N 1
ATOM 2388 C CA . HIS A 1 319 ? 38.719 -11.953 -51.302 1.00 42.38 319 HIS A CA 1
ATOM 2389 C C . HIS A 1 319 ? 39.499 -12.175 -49.997 1.00 42.38 319 HIS A C 1
ATOM 2391 O O . HIS A 1 319 ? 40.701 -11.930 -49.949 1.00 42.38 319 HIS A O 1
ATOM 2397 N N . SER A 1 320 ? 38.864 -12.753 -48.972 1.00 37.16 320 SER A N 1
ATOM 2398 C CA . SER A 1 320 ? 39.568 -13.329 -47.816 1.00 37.16 320 SER A CA 1
ATOM 2399 C C . SER A 1 320 ? 39.781 -14.841 -47.984 1.00 37.16 320 SER A C 1
ATOM 2401 O O . SER A 1 320 ? 39.385 -15.650 -47.149 1.00 37.16 320 SER A O 1
ATOM 2403 N N . ALA A 1 321 ? 40.401 -15.241 -49.096 1.00 34.94 321 ALA A N 1
ATOM 2404 C CA . ALA A 1 321 ? 40.988 -16.568 -49.252 1.00 34.94 321 ALA A CA 1
ATOM 2405 C C . ALA A 1 321 ? 42.444 -16.400 -49.710 1.00 34.94 321 ALA A C 1
ATOM 2407 O O . ALA A 1 321 ? 42.713 -16.183 -50.883 1.00 34.94 321 ALA A O 1
ATOM 2408 N N . LYS A 1 322 ? 43.352 -16.449 -48.725 1.00 30.83 322 LYS A N 1
ATOM 2409 C CA . LYS A 1 322 ? 44.807 -16.695 -48.798 1.00 30.83 322 LYS A CA 1
ATOM 2410 C C . LYS A 1 322 ? 45.612 -16.013 -49.930 1.00 30.83 322 LYS A C 1
ATOM 2412 O O . LYS A 1 322 ? 45.598 -16.484 -51.063 1.00 30.83 322 LYS A O 1
ATOM 2417 N N . PRO A 1 323 ? 46.502 -15.052 -49.614 1.00 36.06 323 PRO A N 1
ATOM 2418 C CA . PRO A 1 323 ? 47.500 -14.540 -50.557 1.00 36.06 323 PRO A CA 1
ATOM 2419 C C . PRO A 1 323 ? 48.714 -15.482 -50.751 1.00 36.06 323 PRO A C 1
ATOM 2421 O O . PRO A 1 323 ? 49.821 -15.001 -50.972 1.00 36.06 323 PRO A O 1
ATOM 2424 N N . GLU A 1 324 ? 48.551 -16.809 -50.668 1.00 39.38 324 GLU A N 1
ATOM 2425 C CA . GLU A 1 324 ? 49.682 -17.757 -50.774 1.00 39.38 324 GLU A CA 1
ATOM 2426 C C . GLU A 1 324 ? 49.734 -18.575 -52.074 1.00 39.38 324 GLU A C 1
ATOM 2428 O O . GLU A 1 324 ? 50.795 -19.090 -52.408 1.00 39.38 324 GLU A O 1
ATOM 2433 N N . GLU A 1 325 ? 48.678 -18.628 -52.890 1.00 40.31 325 GLU A N 1
ATOM 2434 C CA . GLU A 1 325 ? 48.668 -19.523 -54.068 1.00 40.31 325 GLU A CA 1
ATOM 2435 C C . GLU A 1 325 ? 49.119 -18.867 -55.390 1.00 40.31 325 GLU A C 1
ATOM 2437 O O . GLU A 1 325 ? 49.290 -19.536 -56.406 1.00 40.31 325 GLU A O 1
ATOM 2442 N N . SER A 1 326 ? 49.390 -17.556 -55.404 1.00 34.50 326 SER A N 1
ATOM 2443 C CA . SER A 1 326 ? 49.888 -16.853 -56.607 1.00 34.50 326 SER A CA 1
ATOM 2444 C C . SER A 1 326 ? 51.419 -16.761 -56.698 1.00 34.50 326 SER A C 1
ATOM 2446 O O . SER A 1 326 ? 51.947 -16.292 -57.705 1.00 34.50 326 SER A O 1
ATOM 2448 N N . ALA A 1 327 ? 52.154 -17.213 -55.674 1.00 38.84 327 ALA A N 1
ATOM 2449 C CA . ALA A 1 327 ? 53.622 -17.194 -55.668 1.00 38.84 327 ALA A CA 1
ATOM 2450 C C . ALA A 1 327 ? 54.260 -18.494 -56.204 1.00 38.84 327 ALA A C 1
ATOM 2452 O O . ALA A 1 327 ? 55.428 -18.484 -56.601 1.00 38.84 327 ALA A O 1
ATOM 2453 N N . GLU A 1 328 ? 53.514 -19.602 -56.267 1.00 40.69 328 GLU A N 1
ATOM 2454 C CA . GLU A 1 328 ? 54.025 -20.893 -56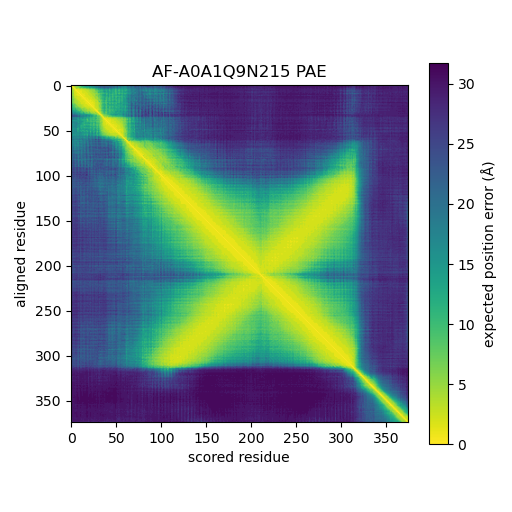.759 1.00 40.69 328 GLU A CA 1
ATOM 2455 C C . GLU A 1 328 ? 53.903 -21.072 -58.279 1.00 40.69 328 GLU A C 1
ATOM 2457 O O . GLU A 1 328 ? 54.744 -21.735 -58.890 1.00 40.69 328 GLU A O 1
ATOM 2462 N N . SER A 1 329 ? 52.961 -20.390 -58.935 1.00 38.69 329 SER A N 1
ATOM 2463 C CA . SER A 1 329 ? 52.830 -20.428 -60.400 1.00 38.69 329 SER A CA 1
ATOM 2464 C C . SER A 1 329 ? 53.925 -19.642 -61.139 1.00 38.69 329 SER A C 1
ATOM 2466 O O . SER A 1 329 ? 54.196 -19.923 -62.304 1.00 38.69 329 SER A O 1
ATOM 2468 N N . LEU A 1 330 ? 54.626 -18.720 -60.465 1.00 39.22 330 LEU A N 1
ATOM 2469 C CA . LEU A 1 330 ? 55.715 -17.925 -61.056 1.00 39.22 330 LEU A CA 1
ATOM 2470 C C . LEU A 1 330 ? 57.120 -18.512 -60.828 1.00 39.22 330 LEU A C 1
ATOM 2472 O O . LEU A 1 330 ? 58.044 -18.166 -61.563 1.00 39.22 330 LEU A O 1
ATOM 2476 N N . LYS A 1 331 ? 57.298 -19.443 -59.877 1.00 43.66 331 LYS A N 1
ATOM 2477 C CA . LYS A 1 331 ? 58.560 -20.200 -59.725 1.00 43.66 331 LYS A CA 1
ATOM 2478 C C . LYS A 1 331 ? 58.689 -21.345 -60.738 1.00 43.66 331 LYS A C 1
ATOM 2480 O O . LYS A 1 331 ? 59.790 -21.612 -61.206 1.00 43.66 331 LYS A O 1
ATOM 2485 N N . SER A 1 332 ? 57.574 -21.958 -61.147 1.00 44.91 332 SER A N 1
ATOM 2486 C CA . SER A 1 332 ? 57.542 -23.043 -62.149 1.00 44.91 332 SER A CA 1
ATOM 2487 C C . SER A 1 332 ? 58.001 -22.610 -63.556 1.00 44.91 332 SER A C 1
ATOM 2489 O O . SER A 1 332 ? 58.531 -23.425 -64.314 1.00 44.91 332 SER A O 1
ATOM 2491 N N . GLU A 1 333 ? 57.828 -21.336 -63.918 1.00 40.44 333 GLU A N 1
ATOM 2492 C CA . GLU A 1 333 ? 58.137 -20.842 -65.270 1.00 40.44 333 GLU A CA 1
ATOM 2493 C C . GLU A 1 333 ? 59.573 -20.290 -65.404 1.00 40.44 333 GLU A C 1
ATOM 2495 O O . GLU A 1 333 ? 60.095 -20.172 -66.515 1.00 40.44 333 GLU A O 1
ATOM 2500 N N . ALA A 1 334 ? 60.246 -20.001 -64.282 1.00 40.31 334 ALA A N 1
ATOM 2501 C CA . ALA A 1 334 ? 61.633 -19.527 -64.257 1.00 40.31 334 ALA A CA 1
ATOM 2502 C C . ALA A 1 334 ? 62.666 -20.670 -64.359 1.00 40.31 334 ALA A C 1
ATOM 2504 O O . ALA A 1 334 ? 63.738 -20.468 -64.928 1.00 40.31 334 ALA A O 1
ATOM 2505 N N . ASP A 1 335 ? 62.326 -21.884 -63.909 1.00 42.69 335 ASP A N 1
ATOM 2506 C CA . ASP A 1 335 ? 63.215 -23.059 -63.985 1.00 42.69 335 ASP A CA 1
ATOM 2507 C C . ASP A 1 335 ? 63.158 -23.811 -65.332 1.00 42.69 335 ASP A C 1
ATOM 2509 O O . ASP A 1 335 ? 63.984 -24.683 -65.598 1.00 42.69 335 ASP A O 1
ATOM 2513 N N . LYS A 1 336 ? 62.232 -23.465 -66.242 1.00 48.12 336 LYS A N 1
ATOM 2514 C CA . LYS A 1 336 ? 62.074 -24.141 -67.551 1.00 48.12 336 LYS A CA 1
ATOM 2515 C C . LYS A 1 336 ? 62.863 -23.526 -68.717 1.00 48.12 336 LYS A C 1
ATOM 2517 O O . LYS A 1 336 ? 62.758 -24.026 -69.837 1.00 48.12 336 LYS A O 1
ATOM 2522 N N . LYS A 1 337 ? 63.656 -22.467 -68.502 1.00 43.31 337 LYS A N 1
ATOM 2523 C CA . LYS A 1 337 ? 64.355 -21.741 -69.590 1.00 43.31 337 LYS A CA 1
ATOM 2524 C C . LYS A 1 337 ? 65.881 -21.641 -69.477 1.00 43.31 337 LYS A C 1
ATOM 2526 O O . LYS A 1 337 ? 66.484 -20.808 -70.151 1.00 43.31 337 LYS A O 1
ATOM 2531 N N . SER A 1 338 ? 66.532 -22.518 -68.717 1.00 36.56 338 SER A N 1
ATOM 2532 C CA . SER A 1 338 ? 67.984 -22.719 -68.811 1.00 36.56 338 SER A CA 1
ATOM 2533 C C . SER A 1 338 ? 68.307 -23.871 -69.779 1.00 36.56 338 SER A C 1
ATOM 2535 O O . SER A 1 338 ? 67.939 -25.026 -69.586 1.00 36.56 338 SER A O 1
ATOM 2537 N N . ILE A 1 339 ? 68.971 -23.527 -70.884 1.00 35.69 339 ILE A N 1
ATOM 2538 C CA . ILE A 1 339 ? 69.468 -24.451 -71.915 1.00 35.69 339 ILE A CA 1
ATOM 2539 C C . ILE A 1 339 ? 70.558 -25.356 -71.304 1.00 35.69 339 ILE A C 1
ATOM 2541 O O . ILE A 1 339 ? 71.531 -24.812 -70.778 1.00 35.69 339 ILE A O 1
ATOM 2545 N N . PRO A 1 340 ? 70.495 -26.699 -71.421 1.00 34.34 340 PRO A N 1
ATOM 2546 C CA . PRO A 1 340 ? 71.620 -27.557 -71.080 1.00 34.34 340 PRO A CA 1
ATOM 2547 C C . PRO A 1 340 ? 72.500 -27.801 -72.314 1.00 34.34 340 PRO A C 1
ATOM 2549 O O . PRO A 1 340 ? 72.087 -28.416 -73.300 1.00 34.34 340 PRO A O 1
ATOM 2552 N N . THR A 1 341 ? 73.753 -27.357 -72.252 1.00 30.36 341 THR A N 1
ATOM 2553 C CA . THR A 1 341 ? 74.824 -27.814 -73.139 1.00 30.36 341 THR A CA 1
ATOM 2554 C C . THR A 1 341 ? 75.377 -29.156 -72.642 1.00 30.36 341 THR A C 1
ATOM 2556 O O . THR A 1 341 ? 76.031 -29.234 -71.613 1.00 30.36 341 THR A O 1
ATOM 2559 N N . GLY A 1 342 ? 75.090 -30.216 -73.407 1.00 29.41 342 GLY A N 1
ATOM 2560 C CA . GLY A 1 342 ? 75.919 -31.407 -73.659 1.00 29.41 342 GLY A CA 1
ATOM 2561 C C . GLY A 1 342 ? 76.533 -32.213 -72.499 1.00 29.41 342 GLY A C 1
ATOM 2562 O O . GLY A 1 342 ? 77.512 -31.803 -71.897 1.00 29.41 342 GLY A O 1
ATOM 2563 N N . SER A 1 343 ? 76.127 -33.484 -72.363 1.00 28.67 343 SER A N 1
ATOM 2564 C CA . SER A 1 343 ? 76.944 -34.662 -72.746 1.00 28.67 343 SER A CA 1
ATOM 2565 C C . SER A 1 343 ? 76.386 -35.967 -72.150 1.00 28.67 343 SER A C 1
ATOM 2567 O O . SER A 1 343 ? 75.909 -36.016 -71.021 1.00 28.67 343 SER A O 1
ATOM 2569 N N . LYS A 1 344 ? 76.453 -37.043 -72.942 1.00 32.66 344 LYS A N 1
ATOM 2570 C CA . LYS A 1 344 ? 76.006 -38.410 -72.631 1.00 32.66 344 LYS A CA 1
ATOM 2571 C C . LYS A 1 344 ? 76.993 -39.169 -71.732 1.00 32.66 344 LYS A C 1
ATOM 2573 O O . LYS A 1 344 ? 78.190 -39.151 -72.004 1.00 32.66 344 LYS A O 1
ATOM 2578 N N . LYS A 1 345 ? 76.440 -39.970 -70.811 1.00 31.95 345 LYS A N 1
ATOM 2579 C CA . LYS A 1 345 ? 76.826 -41.324 -70.307 1.00 31.95 345 LYS A CA 1
ATOM 2580 C C . LYS A 1 345 ? 76.098 -41.474 -68.957 1.00 31.95 345 LYS A C 1
ATOM 2582 O O . LYS A 1 345 ? 76.138 -40.542 -68.178 1.00 31.95 345 LYS A O 1
ATOM 2587 N N . GLY A 1 346 ? 75.381 -42.520 -68.565 1.00 27.00 346 GLY A N 1
ATOM 2588 C CA . GLY A 1 346 ? 75.281 -43.920 -68.953 1.00 27.00 346 GLY A CA 1
ATOM 2589 C C . GLY A 1 346 ? 75.115 -44.721 -67.645 1.00 27.00 346 GLY A C 1
ATOM 2590 O O . GLY A 1 346 ? 75.873 -44.480 -66.717 1.00 27.00 346 GLY A O 1
ATOM 2591 N N . ALA A 1 347 ? 74.178 -45.680 -67.625 1.00 30.67 347 ALA A N 1
ATOM 2592 C CA . ALA A 1 347 ? 74.026 -46.809 -66.681 1.00 30.67 347 ALA A CA 1
ATOM 2593 C C . ALA A 1 347 ? 73.005 -46.739 -65.506 1.00 30.67 347 ALA A C 1
ATOM 2595 O O . ALA A 1 347 ? 73.228 -46.108 -64.485 1.00 30.67 347 ALA A O 1
ATOM 2596 N N . LYS A 1 348 ? 71.978 -47.600 -65.666 1.00 31.09 348 LYS A N 1
ATOM 2597 C CA . LYS A 1 348 ? 71.480 -48.672 -64.764 1.00 31.09 348 LYS A CA 1
ATOM 2598 C C . LYS A 1 348 ? 70.681 -48.355 -63.472 1.00 31.09 348 LYS A C 1
ATOM 2600 O O . LYS A 1 348 ? 71.258 -48.098 -62.431 1.00 31.09 348 LYS A O 1
ATOM 2605 N N . SER A 1 349 ? 69.397 -48.751 -63.546 1.00 28.34 349 SER A N 1
ATOM 2606 C CA . SER A 1 349 ? 68.759 -49.872 -62.804 1.00 28.34 349 SER A CA 1
ATOM 2607 C C . SER A 1 349 ? 68.172 -49.672 -61.392 1.00 28.34 349 SER A C 1
ATOM 2609 O O . SER A 1 349 ? 68.854 -49.211 -60.488 1.00 28.34 349 SER A O 1
ATOM 2611 N N . LYS A 1 350 ? 66.995 -50.315 -61.227 1.00 33.50 350 LYS A N 1
ATOM 2612 C CA . LYS A 1 350 ? 66.182 -50.669 -60.034 1.00 33.50 350 LYS A CA 1
ATOM 2613 C C . LYS A 1 350 ? 65.154 -49.608 -59.618 1.00 33.50 350 LYS A C 1
ATOM 2615 O O . LYS A 1 350 ? 65.526 -48.504 -59.262 1.00 33.50 350 LYS A O 1
ATOM 2620 N N . GLU A 1 351 ? 63.849 -49.802 -59.826 1.00 32.00 351 GLU A N 1
ATOM 2621 C CA . GLU A 1 351 ? 62.942 -50.839 -59.280 1.00 32.00 351 GLU A CA 1
ATOM 2622 C C . GLU A 1 351 ? 62.830 -50.753 -57.752 1.00 32.00 351 GLU A C 1
ATOM 2624 O O . GLU A 1 351 ? 63.690 -51.273 -57.050 1.00 32.00 351 GLU A O 1
ATOM 2629 N N . ASN A 1 352 ? 61.768 -50.110 -57.247 1.00 31.83 352 ASN A N 1
ATOM 2630 C CA . ASN A 1 352 ? 60.804 -50.808 -56.396 1.00 31.83 352 ASN A CA 1
ATOM 2631 C C . ASN A 1 352 ? 59.476 -50.044 -56.252 1.00 31.83 352 ASN A C 1
ATOM 2633 O O . ASN A 1 352 ? 59.445 -48.821 -56.135 1.00 31.83 352 ASN A O 1
ATOM 2637 N N . ARG A 1 353 ? 58.391 -50.822 -56.282 1.00 35.00 353 ARG A N 1
ATOM 2638 C CA . ARG A 1 353 ? 57.014 -50.474 -55.906 1.00 35.00 353 ARG A CA 1
ATOM 2639 C C . ARG A 1 353 ? 56.926 -50.231 -54.395 1.00 35.00 353 ARG A C 1
ATOM 2641 O O . ARG A 1 353 ? 57.627 -50.912 -53.660 1.00 35.00 353 ARG A O 1
ATOM 2648 N N . GLU A 1 354 ? 56.001 -49.374 -53.958 1.00 32.22 354 GLU A N 1
ATOM 2649 C CA . GLU A 1 354 ? 54.817 -49.785 -53.175 1.00 32.22 354 GLU A CA 1
ATOM 2650 C C . GLU A 1 354 ? 53.913 -48.588 -52.799 1.00 32.22 354 GLU A C 1
ATOM 2652 O O . GLU A 1 354 ? 54.359 -47.518 -52.401 1.00 32.22 354 GLU A O 1
ATOM 2657 N N . VAL A 1 355 ? 52.615 -48.823 -52.981 1.00 40.56 355 VAL A N 1
ATOM 2658 C CA . VAL A 1 355 ? 51.389 -48.138 -52.508 1.00 40.56 355 VAL A CA 1
ATOM 2659 C C . VAL A 1 355 ? 50.707 -49.227 -51.644 1.00 40.56 355 VAL A C 1
ATOM 2661 O O . VAL A 1 355 ? 50.868 -50.381 -52.068 1.00 40.56 355 VAL A O 1
ATOM 2664 N N . PRO A 1 356 ? 49.986 -49.012 -50.506 1.00 49.28 356 PRO A N 1
ATOM 2665 C CA . PRO A 1 356 ? 48.745 -48.200 -50.358 1.00 49.28 356 PRO A CA 1
ATOM 2666 C C . PRO A 1 356 ? 48.568 -47.494 -48.980 1.00 49.28 356 PRO A C 1
ATOM 2668 O O . PRO A 1 356 ? 49.316 -47.751 -48.049 1.00 49.28 356 PRO A O 1
ATOM 2671 N N . ALA A 1 357 ? 47.765 -46.432 -48.807 1.00 40.72 357 ALA A N 1
ATOM 2672 C CA . ALA A 1 357 ? 46.292 -46.284 -48.756 1.00 40.72 357 ALA A CA 1
ATOM 2673 C C . ALA A 1 357 ? 45.568 -47.053 -47.625 1.00 40.72 357 ALA A C 1
ATOM 2675 O O . ALA A 1 357 ? 45.502 -48.272 -47.705 1.00 40.72 357 ALA A O 1
ATOM 2676 N N . ILE A 1 358 ? 44.958 -46.327 -46.663 1.00 36.00 358 ILE A N 1
ATOM 2677 C CA . ILE A 1 358 ? 43.758 -46.677 -45.847 1.00 36.00 358 ILE A CA 1
ATOM 2678 C C . ILE A 1 358 ? 43.127 -45.323 -45.399 1.00 36.00 358 ILE A C 1
ATOM 2680 O O . ILE A 1 358 ? 43.841 -44.509 -44.819 1.00 36.00 358 ILE A O 1
ATOM 2684 N N . MET A 1 359 ? 41.974 -44.863 -45.922 1.00 35.09 359 MET A N 1
ATOM 2685 C CA . MET A 1 359 ? 40.573 -45.067 -45.463 1.00 35.09 359 MET A CA 1
ATOM 2686 C C . MET A 1 359 ? 40.361 -44.816 -43.948 1.00 35.09 359 MET A C 1
ATOM 2688 O O . MET A 1 359 ? 40.974 -45.465 -43.119 1.00 35.09 359 MET A O 1
ATOM 2692 N N . GLU A 1 360 ? 39.675 -43.748 -43.529 1.00 33.78 360 GLU A N 1
ATOM 2693 C CA . GLU A 1 360 ? 38.206 -43.588 -43.436 1.00 33.78 360 GLU A CA 1
ATOM 2694 C C . GLU A 1 360 ? 37.718 -43.814 -41.988 1.00 33.78 360 GLU A C 1
ATOM 2696 O O . GLU A 1 360 ? 37.974 -44.868 -41.418 1.00 33.78 360 GLU A O 1
ATOM 2701 N N . GLN A 1 361 ? 37.045 -42.805 -41.406 1.00 33.75 361 GLN A N 1
ATOM 2702 C CA . GLN A 1 361 ? 35.782 -42.878 -40.635 1.00 33.75 361 GLN A CA 1
ATOM 2703 C C . GLN A 1 361 ? 35.631 -41.742 -39.592 1.00 33.75 361 GLN A C 1
ATOM 2705 O 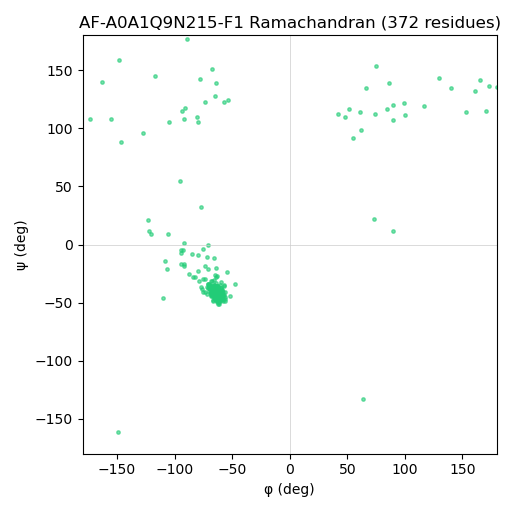O . GLN A 1 361 ? 36.346 -41.649 -38.600 1.00 33.75 361 GLN A O 1
ATOM 2710 N N . SER A 1 362 ? 34.637 -40.886 -39.848 1.00 35.19 362 SER A N 1
ATOM 2711 C CA . SER A 1 362 ? 33.732 -40.249 -38.865 1.00 35.19 362 SER A CA 1
ATOM 2712 C C . SER A 1 362 ? 32.508 -41.200 -38.686 1.00 35.19 362 SER A C 1
ATOM 2714 O O . SER A 1 362 ? 32.474 -42.156 -39.470 1.00 35.19 362 SER A O 1
ATOM 2716 N N . PRO A 1 363 ? 31.466 -41.007 -37.822 1.00 55.41 363 PRO A N 1
ATOM 2717 C CA . PRO A 1 363 ? 30.990 -39.774 -37.153 1.00 55.41 363 PRO A CA 1
ATOM 2718 C C . PRO A 1 363 ? 30.317 -39.958 -35.745 1.00 55.41 363 PRO A C 1
ATOM 2720 O O . PRO A 1 363 ? 30.431 -41.017 -35.140 1.00 55.41 363 PRO A O 1
ATOM 2723 N N . ALA A 1 364 ? 29.548 -38.927 -35.316 1.00 38.41 364 ALA A N 1
ATOM 2724 C CA . ALA A 1 364 ? 28.392 -38.918 -34.373 1.00 38.41 364 ALA A CA 1
ATOM 2725 C C . ALA A 1 364 ? 28.709 -38.843 -32.849 1.00 38.41 364 ALA A C 1
ATOM 2727 O O . ALA A 1 364 ? 29.495 -39.634 -32.350 1.00 38.41 364 ALA A O 1
ATOM 2728 N N . SER A 1 365 ? 28.327 -37.807 -32.073 1.00 37.62 365 SER A N 1
ATOM 2729 C CA . SER A 1 365 ? 27.019 -37.225 -31.647 1.00 37.62 365 SER A CA 1
ATOM 2730 C C . SER A 1 365 ? 26.442 -37.834 -30.351 1.00 37.62 365 SER A C 1
ATOM 2732 O O . SER A 1 365 ? 26.166 -39.024 -30.348 1.00 37.62 365 SER A O 1
ATOM 2734 N N . ASP A 1 366 ? 26.237 -37.008 -29.310 1.00 38.41 366 ASP A N 1
ATOM 2735 C CA . ASP A 1 366 ? 25.156 -37.036 -28.279 1.00 38.41 366 ASP A CA 1
ATOM 2736 C C . ASP A 1 366 ? 25.518 -36.012 -27.173 1.00 38.41 366 ASP A C 1
ATOM 2738 O O . ASP A 1 366 ? 26.641 -36.024 -26.678 1.00 38.41 366 ASP A O 1
ATOM 2742 N N . THR A 1 367 ? 24.780 -34.919 -26.925 1.00 40.22 367 THR A N 1
ATOM 2743 C CA . THR A 1 367 ? 23.471 -34.711 -26.249 1.00 40.22 367 THR A CA 1
ATOM 2744 C C . THR A 1 367 ? 23.406 -35.009 -24.747 1.00 40.22 367 THR A C 1
ATOM 2746 O O . THR A 1 367 ? 23.782 -36.081 -24.292 1.00 40.22 367 THR A O 1
ATOM 2749 N N . GLY A 1 368 ? 22.771 -34.073 -24.025 1.00 35.56 368 GLY A N 1
ATOM 2750 C CA . GLY A 1 368 ? 22.252 -34.202 -22.655 1.00 35.56 368 GLY A CA 1
ATOM 2751 C C . GLY A 1 368 ? 22.954 -33.239 -21.688 1.00 35.56 368 GLY A C 1
ATOM 2752 O O . GLY A 1 368 ? 24.162 -33.310 -21.544 1.00 35.56 368 GLY A O 1
ATOM 2753 N N . GLY A 1 369 ? 22.320 -32.288 -21.000 1.00 36.84 369 GLY A N 1
ATOM 2754 C CA . GLY A 1 369 ? 20.912 -32.080 -20.665 1.00 36.84 369 GLY A CA 1
ATOM 2755 C C . GLY A 1 369 ? 20.778 -31.829 -19.151 1.00 36.84 369 GLY A C 1
ATOM 2756 O O . GLY A 1 369 ? 21.453 -32.501 -18.382 1.00 36.84 369 GLY A O 1
ATOM 2757 N N . GLN A 1 370 ? 19.847 -30.936 -18.768 1.00 41.00 370 GLN A N 1
ATOM 2758 C CA . GLN A 1 370 ? 19.255 -30.729 -17.421 1.00 41.00 370 GLN A CA 1
ATOM 2759 C C . GLN A 1 370 ? 20.094 -30.022 -16.340 1.00 41.00 370 GLN A C 1
ATOM 2761 O O . GLN A 1 370 ? 21.302 -30.179 -16.294 1.00 41.00 370 GLN A O 1
ATOM 2766 N N . LYS A 1 371 ? 19.546 -29.337 -15.325 1.00 44.66 371 LYS A N 1
ATOM 2767 C CA . LYS A 1 371 ? 18.277 -28.652 -14.946 1.00 44.66 371 LYS A CA 1
ATOM 2768 C C . LYS A 1 371 ? 18.519 -28.274 -13.464 1.00 44.66 371 LYS A C 1
ATOM 2770 O O . LYS A 1 371 ? 18.924 -29.155 -12.716 1.00 44.66 371 LYS A O 1
ATOM 2775 N N . SER A 1 372 ? 18.171 -27.067 -13.019 1.00 43.47 372 SER A N 1
ATOM 2776 C CA . SER A 1 372 ? 17.688 -26.769 -11.645 1.00 43.47 372 SER A CA 1
ATOM 2777 C C . SER A 1 372 ? 17.254 -25.296 -11.618 1.00 43.47 372 SER A C 1
ATOM 2779 O O . SER A 1 372 ? 18.083 -24.438 -11.891 1.00 43.47 372 SER A O 1
ATOM 2781 N N . ALA A 1 373 ? 15.970 -24.940 -11.551 1.00 54.94 373 ALA A N 1
ATOM 2782 C CA . ALA A 1 373 ? 15.091 -24.989 -10.377 1.00 54.94 373 ALA A CA 1
ATOM 2783 C C . ALA A 1 373 ? 15.667 -24.219 -9.177 1.00 54.94 373 ALA A C 1
ATOM 2785 O O . ALA A 1 373 ? 16.410 -24.809 -8.398 1.00 54.94 373 ALA A O 1
ATOM 2786 N N . PHE A 1 374 ? 15.309 -22.935 -9.064 1.00 46.88 374 PHE A N 1
ATOM 2787 C CA . PHE A 1 374 ? 14.755 -22.295 -7.865 1.00 46.88 374 PHE A CA 1
ATOM 2788 C C . PHE A 1 374 ? 14.022 -21.012 -8.252 1.00 46.88 374 PHE A C 1
ATOM 2790 O O . PHE A 1 374 ? 14.483 -20.367 -9.220 1.00 46.88 374 PHE A O 1
#

Solvent-accessible surface area (backbone atoms only — not comparable to full-atom values): 20714 Å² total; per-residue (Å²): 136,86,76,57,67,68,58,53,53,53,48,50,55,53,51,51,50,50,49,54,54,47,52,54,53,47,61,57,52,65,76,69,78,71,83,58,70,70,59,55,52,54,48,53,53,52,49,48,52,46,51,52,51,50,56,57,49,57,74,70,53,60,71,69,58,55,43,59,71,52,50,48,58,51,49,52,52,52,51,50,53,52,48,53,51,50,51,51,51,51,51,51,52,50,50,52,50,50,52,52,49,51,53,50,52,52,51,46,51,52,50,46,52,49,19,54,51,39,32,54,53,17,54,51,46,32,54,50,26,52,52,50,40,55,49,37,53,52,50,50,54,50,39,56,51,47,46,55,47,26,53,50,48,45,53,50,37,57,53,50,52,53,52,50,52,54,48,54,54,50,38,56,50,52,44,49,54,31,50,52,48,47,55,50,38,53,52,51,43,52,50,26,52,49,46,30,50,52,18,49,52,44,28,52,53,16,58,72,53,42,86,83,13,52,70,49,28,57,52,18,52,50,47,28,50,51,19,54,53,46,41,55,53,38,55,52,50,45,52,54,32,51,50,53,42,52,51,37,51,52,50,52,56,50,50,54,54,50,52,55,53,43,52,52,52,40,52,50,24,52,52,52,39,54,54,38,52,56,51,44,54,53,39,52,53,50,42,54,50,27,55,51,46,36,53,50,20,54,54,37,34,50,49,16,51,51,48,42,51,53,47,48,71,71,55,60,79,78,68,85,70,71,98,66,74,76,65,60,69,60,56,65,65,66,74,74,72,73,84,83,83,84,84,92,84,85,87,86,87,82,89,84,90,88,86,86,91,80,85,90,82,85,85,87,92,83,90,87,81,90,87,81,93,132

Radius of gyration: 69.89 Å; Cα contacts (8 Å, |Δi|>4): 167; chains: 1; bounding box: 138×100×186 Å

Secondary structure (DSSP, 8-state):
----HHHHHHHHHHHHHHHHHHHHHHHHHHTTT---HHHHHHHHHHHHHHHHHHHHHHTTS-HHHHIIIIIHHHHHHHHHHHHHHHHHHHHHHHHHHHHHHHHHHHHHHHHHHHHHHHHHHHHHHHHHHHHHHHHHHHHHHHHHHHHHHHHHHHHHHHHHHHHHHHHHHHHHHHHHHHHHHHHHHHHHHHHHHHHHHHHHHHHHHHHHTGGGGHHHHHHHHHHHHHHHHHHHHHHHHHHHHHHHHHHHHHHHHHHHHHHHHHHHHHHHHHHHHHHHHHHHHHHHHHHHHHHHHHHHHHHHHHHHHHHHHHHHHTTGGGS-S-TTTTSSTTTTTTTT--------------------------------------

Mean predicted aligned error: 18.15 Å

pLDDT: mean 78.99, std 21.17, range [27.0, 97.62]